Protein 4YFM (pdb70)

Sequence (520 aa):
MAPDELASLEKDFGGRIGVYALDTGSGDTVGHRADERFLMCSTVKTFIVSAILRRRLSEPGLLDQRIQYTQSDVLEWAPITSQHVSTGMTVSELCDATLRYSDNTGANLLITQLGGPKETEKFVRSLGDNVTRMDRTEVQLNIPDGDLDTSTPQQLVANLRRLVLDEGLDSRGRDLLTDWLKRNTTGDQSIRAAVPAGWTVADKTGGGFKGETNDIAVIWPPGRAPIVMAVLTVPEDPTSTKGKPTIAAATRIVLRAFGAMAPDELASLEKDFGGRIGVYALDTGSGDTVGHRADERFLMCSTVKTFIVSAILRRRLSEPGLLDQRIQYTQSDVLEWAPITSQHVSTGMTVSELCDATLRYSDNTGANLLITQLGGPKETEKFVRSLGDNVTRMDRTEVQLNIPDGDLDTSTPQQLVANLRRLVLDEGLDSRGRDLLTDWLKRNTTGDQSIRAAVPAGWTVADKTGGGFKGETNDIAVIWPPGRAPIVMAVLTVPEDPTSTKGKPTIAAATRIVLRAFGA

InterPro domains:
  IPR000871 Beta-lactamase, class-A [PR00118] (34-58)
  IPR000871 Beta-lactamase, class-A [PR00118] (65-82)
  IPR000871 Beta-lactamase, class-A [PR00118] (107-132)
  IPR000871 Beta-lactamase, class-A [PR00118] (143-167)
  IPR000871 Beta-lactamase, class-A [PR00118] (203-218)
  IPR000871 Beta-lactamase, class-A [PR00118] (220-235)
  IPR000871 Beta-lactamase, class-A [PTHR35333] (31-287)
  IPR012338 Beta-lactamase/transpeptidase-like [G3DSA:3.40.710.10] (22-289)
  IPR012338 Beta-lactamase/transpeptidase-like [SSF56601] (33-287)
  IPR045155 Beta-lactamase class A, catalytic domain [PF13354] (33-286)

B-factor: mean 19.37, std 8.52, range [10.45, 97.61]

GO terms:
  GO:0008800 beta-lactamase activity (F, IDA)

CATH classification: 3.40.710.10

Structure (mmCIF, N/CA/C/O backbone):
data_4YFM
#
_entry.id   4YFM
#
_cell.length_a   36.490
_cell.length_b   65.210
_cell.length_c   107.420
_cell.angle_alpha   90.00
_cell.angle_beta   90.94
_cell.angle_gamma   90.00
#
_symmetry.space_group_name_H-M   'P 1 21 1'
#
loop_
_entity.id
_entity.type
_entity.pdbx_description
1 polymer Beta-lactamase
2 non-polymer 'ACETATE ION'
3 non-polymer GLYCEROL
4 water water
#
loop_
_atom_site.group_PDB
_atom_site.id
_atom_site.type_symbol
_atom_site.label_atom_id
_atom_site.label_alt_id
_atom_site.label_comp_id
_atom_site.label_asym_id
_atom_site.label_entity_id
_atom_site.label_seq_id
_atom_site.pdbx_PDB_ins_code
_atom_site.Cartn_x
_atom_site.Cartn_y
_atom_site.Cartn_z
_atom_site.occupancy
_atom_site.B_iso_or_equiv
_atom_site.auth_seq_id
_atom_site.auth_comp_id
_atom_site.auth_asym_id
_atom_site.auth_atom_id
_atom_site.pdbx_PDB_model_num
ATOM 1 N N . MET A 1 16 ? 44.112 14.632 52.818 1.00 45.55 30 MET A N 1
ATOM 2 C CA . MET A 1 16 ? 44.558 15.044 51.472 1.00 44.14 30 MET A CA 1
ATOM 3 C C . MET A 1 16 ? 44.378 13.869 50.471 1.00 39.79 30 MET A C 1
ATOM 4 O O . MET A 1 16 ? 43.771 14.067 49.431 1.00 33.93 30 MET A O 1
ATOM 9 N N . ALA A 1 17 ? 44.879 12.664 50.751 1.00 30.92 31 ALA A N 1
ATOM 10 C CA . ALA A 1 17 ? 44.794 11.593 49.738 1.00 29.04 31 ALA A CA 1
ATOM 11 C C . ALA A 1 17 ? 43.339 11.239 49.342 1.00 31.67 31 ALA A C 1
ATOM 12 O O . ALA A 1 17 ? 43.050 11.154 48.204 1.00 25.17 31 ALA A O 1
ATOM 14 N N . PRO A 1 18 ? 42.403 11.109 50.290 1.00 33.97 32 PRO A N 1
ATOM 15 C CA . PRO A 1 18 ? 41.079 10.733 49.775 1.00 32.68 32 PRO A CA 1
ATOM 16 C C . PRO A 1 18 ? 40.429 11.894 48.953 1.00 30.26 32 PRO A C 1
ATOM 17 O O . PRO A 1 18 ? 39.797 11.655 47.944 1.00 24.72 32 PRO A O 1
ATOM 21 N N . ASP A 1 19 ? 40.638 13.147 49.346 1.00 31.62 33 ASP A N 1
ATOM 22 C CA . ASP A 1 19 ? 40.278 14.252 48.498 1.00 35.00 33 ASP A CA 1
ATOM 23 C C . ASP A 1 19 ? 40.910 14.215 47.081 1.00 26.38 33 ASP A C 1
ATOM 24 O O . ASP A 1 19 ? 40.239 14.560 46.071 1.00 25.70 33 ASP A O 1
ATOM 29 N N . GLU A 1 20 ? 42.218 13.920 46.984 1.00 22.54 34 GLU A N 1
ATOM 30 C CA . GLU A 1 20 ? 42.863 13.849 45.710 1.00 20.43 34 GLU A CA 1
ATOM 31 C C . GLU A 1 20 ? 42.252 12.679 44.918 1.00 18.57 34 GLU A C 1
ATOM 32 O O . GLU A 1 20 ? 42.142 12.818 43.728 1.00 17.63 34 GLU A O 1
ATOM 38 N N . LEU A 1 21 ? 41.910 11.581 45.592 1.00 19.16 35 LEU A N 1
ATOM 39 C CA . LEU A 1 21 ? 41.301 10.453 44.859 1.00 18.18 35 LEU A CA 1
ATOM 40 C C . LEU A 1 21 ? 39.934 10.827 44.358 1.00 17.42 35 LEU A C 1
ATOM 41 O O . LEU A 1 21 ? 39.562 10.452 43.245 1.00 17.38 35 LEU A O 1
ATOM 46 N N . ALA A 1 22 ? 39.167 11.577 45.192 1.00 17.71 36 ALA A N 1
ATOM 47 C CA . ALA A 1 22 ? 37.893 12.022 44.699 1.00 19.40 36 ALA A CA 1
ATOM 48 C C . ALA A 1 22 ? 38.051 12.975 43.545 1.00 17.16 36 ALA A C 1
ATOM 49 O O . ALA A 1 22 ? 37.287 12.908 42.535 1.00 19.46 36 ALA A O 1
ATOM 51 N N . SER A 1 23 ? 39.034 13.864 43.589 1.00 18.07 37 SER A N 1
ATOM 52 C CA . SER A 1 23 ? 39.290 14.721 42.441 1.00 20.23 37 SER A CA 1
ATOM 53 C C . SER A 1 23 ? 39.693 13.972 41.174 1.00 18.24 37 SER A C 1
ATOM 54 O O . SER A 1 23 ? 39.241 14.286 40.047 1.00 17.90 37 SER A O 1
ATOM 57 N N . LEU A 1 24 ? 40.541 12.942 41.338 1.00 18.06 38 LEU A N 1
ATOM 58 C CA . LEU A 1 24 ? 40.929 12.119 40.225 1.00 17.06 38 LEU A CA 1
ATOM 59 C C . LEU A 1 24 ? 39.709 11.448 39.615 1.00 16.57 38 LEU A C 1
ATOM 60 O O . LEU A 1 24 ? 39.597 11.308 38.399 1.00 17.54 38 LEU A O 1
ATOM 65 N N . GLU A 1 25 ? 38.832 10.948 40.476 1.00 17.64 39 GLU A N 1
ATOM 66 C CA . GLU A 1 25 ? 37.651 10.245 39.948 1.00 17.62 39 GLU A CA 1
ATOM 67 C C . GLU A 1 25 ? 36.786 11.210 39.150 1.00 17.91 39 GLU A C 1
ATOM 68 O O . GLU A 1 25 ? 36.258 10.844 38.145 1.00 18.05 39 GLU A O 1
ATOM 74 N N . LYS A 1 26 ? 36.679 12.457 39.625 1.00 20.37 40 LYS A N 1
ATOM 75 C CA . LYS A 1 26 ? 35.896 13.467 38.910 1.00 23.42 40 LYS A CA 1
ATOM 76 C C . LYS A 1 26 ? 36.482 13.772 37.514 1.00 22.78 40 LYS A C 1
ATOM 77 O O . LYS A 1 26 ? 35.775 13.824 36.469 1.00 25.53 40 LYS A O 1
ATOM 83 N N . ASP A 1 27 ? 37.790 13.856 37.424 1.00 20.30 41 ASP A N 1
ATOM 84 C CA . ASP A 1 27 ? 38.500 14.036 36.170 1.00 21.96 41 ASP A CA 1
ATOM 85 C C . ASP A 1 27 ? 38.364 12.821 35.237 1.00 22.51 41 ASP A C 1
ATOM 86 O O . ASP A 1 27 ? 38.248 12.937 34.012 1.00 25.23 41 ASP A O 1
ATOM 91 N N . PHE A 1 28 ? 38.500 11.594 35.803 1.00 19.81 42 PHE A N 1
ATOM 92 C CA . PHE A 1 28 ? 38.363 10.413 35.039 1.00 16.79 42 PHE A CA 1
ATOM 93 C C . PHE A 1 28 ? 36.981 10.228 34.438 1.00 17.78 42 PHE A C 1
ATOM 94 O O . PHE A 1 28 ? 36.863 9.774 33.285 1.00 20.84 42 PHE A O 1
ATOM 102 N N . GLY A 1 29 ? 35.936 10.468 35.214 1.00 18.01 43 GLY A N 1
ATOM 103 C CA . GLY A 1 29 ? 34.563 10.181 34.738 1.00 19.29 43 GLY A CA 1
ATOM 104 C C . GLY A 1 29 ? 34.214 8.724 34.928 1.00 17.85 43 GLY A C 1
ATOM 105 O O . GLY A 1 29 ? 34.323 7.964 34.012 1.00 19.98 43 GLY A O 1
ATOM 106 N N . GLY A 1 30 ? 33.832 8.373 36.128 1.00 18.94 44 GLY A N 1
ATOM 107 C CA . GLY A 1 30 ? 33.467 7.001 36.411 1.00 17.28 44 GLY A CA 1
ATOM 108 C C . GLY A 1 30 ? 33.722 6.717 37.866 1.00 18.61 44 GLY A C 1
ATOM 109 O O . GLY A 1 30 ? 33.536 7.581 38.774 1.00 20.55 44 GLY A O 1
ATOM 110 N N . ARG A 1 31 ? 34.039 5.455 38.172 1.00 14.33 45 ARG A N 1
ATOM 111 C CA . ARG A 1 31 ? 34.199 5.031 39.520 1.00 15.22 45 ARG A CA 1
ATOM 112 C C . ARG A 1 31 ? 35.577 4.482 39.673 1.00 14.92 45 ARG A C 1
ATOM 113 O O . ARG A 1 31 ? 35.986 3.641 38.877 1.00 15.22 45 ARG A O 1
ATOM 121 N N . ILE A 1 32 ? 36.286 4.920 40.702 1.00 14.21 46 ILE A N 1
ATOM 122 C CA . ILE A 1 32 ? 37.626 4.393 41.076 1.00 16.19 46 ILE A CA 1
ATOM 123 C C . ILE A 1 32 ? 37.510 3.829 42.500 1.00 16.52 46 ILE A C 1
ATOM 124 O O . ILE A 1 32 ? 37.003 4.459 43.417 1.00 18.02 46 ILE A O 1
ATOM 129 N N . GLY A 1 33 ? 37.962 2.605 42.691 1.00 12.45 47 GLY A N 1
ATOM 130 C CA . GLY A 1 33 ? 38.055 1.945 43.956 1.00 12.72 47 GLY A CA 1
ATOM 131 C C . GLY A 1 33 ? 39.519 1.721 44.308 1.00 12.22 47 GLY A C 1
ATOM 132 O O . GLY A 1 33 ? 40.251 1.150 43.546 1.00 14.55 47 GLY A O 1
ATOM 133 N N . VAL A 1 34 ? 39.920 2.250 45.461 1.00 11.60 48 VAL A N 1
ATOM 134 C CA . VAL A 1 34 ? 41.295 2.180 45.944 1.00 12.03 48 VAL A CA 1
ATOM 135 C C . VAL A 1 34 ? 41.318 1.676 47.330 1.00 12.71 48 VAL A C 1
ATOM 136 O O . VAL A 1 34 ? 40.508 2.107 48.178 1.00 13.41 48 VAL A O 1
ATOM 140 N N . TYR A 1 35 ? 42.236 0.780 47.640 1.00 12.42 49 TYR A N 1
ATOM 141 C CA . TYR A 1 35 ? 42.614 0.536 49.029 1.00 12.53 49 TYR A CA 1
ATOM 142 C C . TYR A 1 35 ? 44.080 0.233 49.028 1.00 12.27 49 TYR A C 1
ATOM 143 O O . TYR A 1 35 ? 44.584 -0.474 48.175 1.00 12.09 49 TYR A O 1
ATOM 152 N N . ALA A 1 36 ? 44.789 0.799 50.013 1.00 13.44 50 ALA A N 1
ATOM 153 C CA . ALA A 1 36 ? 46.224 0.574 50.161 1.00 13.67 50 ALA A CA 1
ATOM 154 C C . ALA A 1 36 ? 46.608 0.526 51.594 1.00 13.98 50 ALA A C 1
ATOM 155 O O . ALA A 1 36 ? 46.014 1.252 52.414 1.00 15.19 50 ALA A O 1
ATOM 157 N N . LEU A 1 37 ? 47.500 -0.373 51.915 1.00 14.13 51 LEU A N 1
ATOM 158 C CA . LEU A 1 37 ? 47.939 -0.654 53.286 1.00 14.03 51 LEU A CA 1
ATOM 159 C C . LEU A 1 37 ? 49.467 -0.547 53.269 1.00 14.68 51 LEU A C 1
ATOM 160 O O . LEU A 1 37 ? 50.153 -1.222 52.528 1.00 14.67 51 LEU A O 1
ATOM 165 N N . ASP A 1 38 ? 50.009 0.237 54.207 1.00 14.38 52 ASP A N 1
ATOM 166 C CA . ASP A 1 38 ? 51.471 0.292 54.474 1.00 15.24 52 ASP A CA 1
ATOM 167 C C . ASP A 1 38 ? 51.692 -0.706 55.623 1.00 15.48 52 ASP A C 1
ATOM 168 O O . ASP A 1 38 ? 51.139 -0.499 56.697 1.00 16.18 52 ASP A O 1
ATOM 173 N N . THR A 1 39 ? 52.333 -1.842 55.375 1.00 15.73 53 THR A N 1
ATOM 174 C CA . THR A 1 39 ? 52.484 -2.873 56.381 1.00 15.78 53 THR A CA 1
ATOM 175 C C . THR A 1 39 ? 53.509 -2.450 57.462 1.00 16.91 53 THR A C 1
ATOM 176 O O . THR A 1 39 ? 53.716 -3.194 58.446 1.00 20.69 53 THR A O 1
ATOM 180 N N . GLY A 1 40 ? 54.183 -1.317 57.261 1.00 17.51 54 GLY A N 1
ATOM 181 C CA . GLY A 1 40 ? 55.123 -0.790 58.335 1.00 17.82 54 GLY A CA 1
ATOM 182 C C . GLY A 1 40 ? 54.385 0.008 59.375 1.00 18.07 54 GLY A C 1
ATOM 183 O O . GLY A 1 40 ? 54.320 -0.452 60.555 1.00 21.98 54 GLY A O 1
ATOM 184 N N . SER A 1 41 ? 53.802 1.091 58.923 1.00 19.16 55 SER A N 1
ATOM 185 C CA . SER A 1 41 ? 52.944 1.920 59.778 1.00 20.81 55 SER A CA 1
ATOM 186 C C . SER A 1 41 ? 51.656 1.274 60.182 1.00 21.73 55 SER A C 1
ATOM 187 O O . SER A 1 41 ? 51.080 1.597 61.263 1.00 21.91 55 SER A O 1
ATOM 190 N N . GLY A 1 42 ? 51.097 0.416 59.328 1.00 20.55 56 GLY A N 1
ATOM 191 C CA . GLY A 1 42 ? 49.708 -0.049 59.463 1.00 20.94 56 GLY A CA 1
ATOM 192 C C . GLY A 1 42 ? 48.702 0.932 58.898 1.00 17.18 56 GLY A C 1
ATOM 193 O O . GLY A 1 42 ? 47.479 0.653 58.931 1.00 19.80 56 GLY A O 1
ATOM 194 N N . ASP A 1 43 ? 49.136 2.074 58.326 1.00 17.21 57 ASP A N 1
ATOM 195 C CA . ASP A 1 43 ? 48.245 3.055 57.807 1.00 17.80 57 ASP A CA 1
ATOM 196 C C . ASP A 1 43 ? 47.551 2.594 56.510 1.00 17.15 57 ASP A C 1
ATOM 197 O O . ASP A 1 43 ? 48.141 1.824 55.746 1.00 17.10 57 ASP A O 1
ATOM 202 N N . THR A 1 44 ? 46.387 3.162 56.260 1.00 17.05 58 THR A N 1
ATOM 203 C CA . THR A 1 44 ? 45.612 2.865 55.079 1.00 17.17 58 THR A CA 1
ATOM 204 C C . THR A 1 44 ? 45.134 4.084 54.345 1.00 19.03 58 THR A C 1
ATOM 205 O O . THR A 1 44 ? 44.917 5.175 54.925 1.00 19.89 58 THR A O 1
ATOM 209 N N . VAL A 1 45 ? 44.876 3.920 53.057 1.00 17.51 59 VAL A N 1
ATOM 210 C CA . VAL A 1 45 ? 44.247 4.908 52.179 1.00 18.41 59 VAL A CA 1
ATOM 211 C C . VAL A 1 45 ? 43.113 4.210 51.458 1.00 19.61 59 VAL A C 1
ATOM 212 O O . VAL A 1 45 ? 43.296 3.118 50.975 1.00 18.44 59 VAL A O 1
ATOM 216 N N . GLY A 1 46 ? 41.949 4.839 51.364 1.00 18.16 60 GLY A N 1
ATOM 217 C CA . GLY A 1 46 ? 40.852 4.152 50.682 1.00 21.01 60 GLY A CA 1
ATOM 218 C C . GLY A 1 46 ? 39.909 5.123 49.996 1.00 19.92 60 GLY A C 1
ATOM 219 O O . GLY A 1 46 ? 39.789 6.293 50.440 1.00 21.54 60 GLY A O 1
ATOM 220 N N . HIS A 1 47 ? 39.290 4.687 48.890 1.00 16.79 61 HIS A N 1
ATOM 221 C CA . HIS A 1 47 ? 38.226 5.410 48.228 1.00 14.38 61 HIS A CA 1
ATOM 222 C C . HIS A 1 47 ? 37.315 4.349 47.641 1.00 13.44 61 HIS A C 1
ATOM 223 O O . HIS A 1 47 ? 37.747 3.504 46.860 1.00 12.93 61 HIS A O 1
ATOM 230 N N . ARG A 1 48 ? 36.031 4.347 48.000 1.00 14.01 62 ARG A N 1
ATOM 231 C CA . ARG A 1 48 ? 35.151 3.255 47.543 1.00 13.29 62 ARG A CA 1
ATOM 232 C C . ARG A 1 48 ? 35.733 1.892 47.874 1.00 11.89 62 ARG A C 1
ATOM 233 O O . ARG A 1 48 ? 35.500 0.914 47.122 1.00 13.60 62 ARG A O 1
ATOM 241 N N . ALA A 1 49 ? 36.395 1.754 49.016 1.00 13.59 63 ALA A N 1
ATOM 242 C CA . ALA A 1 49 ? 37.127 0.536 49.281 1.00 14.08 63 ALA A CA 1
ATOM 243 C C . ALA A 1 49 ? 36.247 -0.683 49.568 1.00 14.99 63 ALA A C 1
ATOM 244 O O . ALA A 1 49 ? 36.694 -1.836 49.478 1.00 14.40 63 ALA A O 1
ATOM 246 N N . ASP A 1 50 ? 34.987 -0.389 49.920 1.00 14.30 64 ASP A N 1
ATOM 247 C CA . ASP A 1 50 ? 34.014 -1.414 50.205 1.00 15.63 64 ASP A CA 1
ATOM 248 C C . ASP A 1 50 ? 33.008 -1.634 49.103 1.00 16.82 64 ASP A C 1
ATOM 249 O O . ASP A 1 50 ? 31.980 -2.339 49.324 1.00 17.73 64 ASP A O 1
ATOM 254 N N . GLU A 1 51 ? 33.228 -1.046 47.954 1.00 13.28 65 GLU A N 1
ATOM 255 C CA . GLU A 1 51 ? 32.303 -1.240 46.843 1.00 13.18 65 GLU A CA 1
ATOM 256 C C . GLU A 1 51 ? 32.762 -2.414 45.954 1.00 14.25 65 GLU A C 1
ATOM 257 O O . GLU A 1 51 ? 33.961 -2.665 45.781 1.00 13.47 65 GLU A O 1
ATOM 263 N N . ARG A 1 52 ? 31.793 -3.066 45.277 1.00 13.93 66 ARG A N 1
ATOM 264 C CA . ARG A 1 52 ? 32.098 -4.148 44.355 1.00 14.40 66 ARG A CA 1
ATOM 265 C C . ARG A 1 52 ? 32.529 -3.675 42.986 1.00 13.74 66 ARG A C 1
ATOM 266 O O . ARG A 1 52 ? 31.972 -2.726 42.416 1.00 14.11 66 ARG A O 1
ATOM 274 N N . PHE A 1 53 ? 33.471 -4.411 42.403 1.00 13.12 67 PHE A N 1
ATOM 275 C CA . PHE A 1 53 ? 33.995 -4.227 41.075 1.00 12.34 67 PHE A CA 1
ATOM 276 C C . PHE A 1 53 ? 34.221 -5.608 40.500 1.00 13.37 67 PHE A C 1
ATOM 277 O O . PHE A 1 53 ? 34.510 -6.557 41.238 1.00 13.50 67 PHE A O 1
ATOM 285 N N . LEU A 1 54 ? 34.124 -5.773 39.217 1.00 12.61 68 LEU A N 1
ATOM 286 C CA . LEU A 1 54 ? 34.632 -6.981 38.548 1.00 13.23 68 LEU A CA 1
ATOM 287 C C . LEU A 1 54 ? 36.104 -7.166 38.843 1.00 14.16 68 LEU A C 1
ATOM 288 O O . LEU A 1 54 ? 36.861 -6.213 38.715 1.00 16.46 68 LEU A O 1
ATOM 293 N N . MET A 1 55 ? 36.537 -8.368 39.238 1.00 14.21 69 MET A N 1
ATOM 294 C CA . MET A 1 55 ? 37.948 -8.598 39.348 1.00 14.77 69 MET A CA 1
ATOM 295 C C . MET A 1 55 ? 38.653 -8.624 37.995 1.00 14.87 69 MET A C 1
ATOM 296 O O . MET A 1 55 ? 39.861 -8.282 37.892 1.00 14.05 69 MET A O 1
ATOM 301 N N . CYS A 1 56 ? 37.937 -9.020 36.918 1.00 14.04 70 CYS A N 1
ATOM 302 C CA . CYS A 1 56 ? 38.579 -9.359 35.628 1.00 13.99 70 CYS A CA 1
ATOM 303 C C . CYS A 1 56 ? 39.779 -10.300 35.843 1.00 13.98 70 CYS A C 1
ATOM 304 O O . CYS A 1 56 ? 39.724 -11.174 36.753 1.00 13.98 70 CYS A O 1
ATOM 307 N N . SER A 1 57 ? 40.877 -10.130 35.111 1.00 12.95 71 SER A N 1
ATOM 308 C CA . SER A 1 57 ? 41.979 -11.061 35.204 1.00 12.62 71 SER A CA 1
ATOM 309 C C . SER A 1 57 ? 42.751 -10.981 36.503 1.00 12.25 71 SER A C 1
ATOM 310 O O . SER A 1 57 ? 43.639 -11.852 36.729 1.00 12.63 71 SER A O 1
ATOM 313 N N . THR A 1 58 ? 42.459 -10.044 37.439 1.00 11.68 72 THR A N 1
ATOM 314 C CA . THR A 1 58 ? 43.130 -10.107 38.717 1.00 11.85 72 THR A CA 1
ATOM 315 C C . THR A 1 58 ? 42.806 -11.402 39.450 1.00 11.44 72 THR A C 1
ATOM 316 O O . THR A 1 58 ? 43.583 -11.862 40.288 1.00 13.48 72 THR A O 1
ATOM 320 N N . VAL A 1 59 ? 41.697 -12.043 39.111 1.00 11.71 73 VAL A N 1
ATOM 321 C CA . VAL A 1 59 ? 41.319 -13.293 39.729 1.00 11.55 73 VAL A CA 1
ATOM 322 C C . VAL A 1 59 ? 42.327 -14.436 39.449 1.00 11.86 73 VAL A C 1
ATOM 323 O O . VAL A 1 59 ? 42.393 -15.394 40.210 1.00 11.50 73 VAL A O 1
ATOM 327 N N . LYS A 1 60 ? 43.126 -14.283 38.413 1.00 11.11 74 LYS A N 1
ATOM 328 C CA . LYS A 1 60 ? 44.159 -15.260 38.092 1.00 11.53 74 LYS A CA 1
ATOM 329 C C . LYS A 1 60 ? 45.121 -15.433 39.273 1.00 11.77 74 LYS A C 1
ATOM 330 O O . LYS A 1 60 ? 45.662 -16.549 39.420 1.00 12.14 74 LYS A O 1
ATOM 336 N N . THR A 1 61 ? 45.328 -14.349 40.047 1.00 11.88 75 THR A N 1
ATOM 337 C CA . THR A 1 61 ? 46.151 -14.463 41.210 1.00 11.30 75 THR A CA 1
ATOM 338 C C . THR A 1 61 ? 45.667 -15.598 42.117 1.00 12.33 75 THR A C 1
ATOM 339 O O . THR A 1 61 ? 46.445 -16.377 42.733 1.00 12.41 75 THR A O 1
ATOM 343 N N . PHE A 1 62 ? 44.339 -15.655 42.330 1.00 10.85 76 PHE A N 1
ATOM 344 C CA . PHE A 1 62 ? 43.699 -16.632 43.196 1.00 11.87 76 PHE A CA 1
ATOM 345 C C . PHE A 1 62 ? 43.568 -17.992 42.581 1.00 12.34 76 PHE A C 1
ATOM 346 O O . PHE A 1 62 ? 43.613 -18.978 43.333 1.00 12.58 76 PHE A O 1
ATOM 354 N N . ILE A 1 63 ? 43.308 -18.075 41.302 1.00 11.87 77 ILE A N 1
ATOM 355 C CA . ILE A 1 63 ? 43.310 -19.391 40.579 1.00 12.17 77 ILE A CA 1
ATOM 356 C C . ILE A 1 63 ? 44.663 -20.063 40.757 1.00 11.00 77 ILE A C 1
ATOM 357 O O . ILE A 1 63 ? 44.748 -21.241 41.125 1.00 12.03 77 ILE A O 1
ATOM 362 N N . VAL A 1 64 ? 45.740 -19.333 40.496 1.00 10.45 78 VAL A N 1
ATOM 363 C CA . VAL A 1 64 ? 47.093 -19.887 40.676 1.00 11.12 78 VAL A CA 1
ATOM 364 C C . VAL A 1 64 ? 47.359 -20.230 42.139 1.00 12.01 78 VAL A C 1
ATOM 365 O O . VAL A 1 64 ? 47.855 -21.317 42.437 1.00 12.99 78 VAL A O 1
ATOM 369 N N . SER A 1 65 ? 46.933 -19.395 43.074 1.00 11.73 79 SER A N 1
ATOM 370 C CA . SER A 1 65 ? 47.119 -19.696 44.449 1.00 11.88 79 SER A CA 1
ATOM 371 C C . SER A 1 65 ? 46.358 -20.963 44.823 1.00 12.27 79 SER A C 1
ATOM 372 O O . SER A 1 65 ? 46.862 -21.786 45.620 1.00 11.96 79 SER A O 1
ATOM 375 N N . ALA A 1 66 ? 45.142 -21.115 44.293 1.00 11.12 80 ALA A N 1
ATOM 376 C CA . ALA A 1 66 ? 44.385 -22.334 44.571 1.00 11.70 80 ALA A CA 1
ATOM 377 C C . ALA A 1 66 ? 45.068 -23.601 44.031 1.00 12.22 80 ALA A C 1
ATOM 378 O O . ALA A 1 66 ? 45.083 -24.633 44.726 1.00 11.96 80 ALA A O 1
ATOM 380 N N . ILE A 1 67 ? 45.681 -23.517 42.891 1.00 11.69 81 ILE A N 1
ATOM 381 C CA . ILE A 1 67 ? 46.493 -24.622 42.300 1.00 12.28 81 ILE A CA 1
ATOM 382 C C . ILE A 1 67 ? 47.666 -24.910 43.217 1.00 13.27 81 ILE A C 1
ATOM 383 O O . ILE A 1 67 ? 47.989 -26.091 43.517 1.00 13.48 81 ILE A O 1
ATOM 388 N N . LEU A 1 68 ? 48.363 -23.865 43.714 1.00 11.87 82 LEU A N 1
ATOM 389 C CA . LEU A 1 68 ? 49.472 -24.080 44.601 1.00 12.29 82 LEU A CA 1
ATOM 390 C C . LEU A 1 68 ? 49.058 -24.743 45.878 1.00 13.55 82 LEU A C 1
ATOM 391 O O . LEU A 1 68 ? 49.800 -25.647 46.376 1.00 14.49 82 LEU A O 1
ATOM 396 N N . ARG A 1 69 ? 47.918 -24.412 46.444 1.00 13.15 83 ARG A N 1
ATOM 397 C CA . ARG A 1 69 ? 47.451 -25.067 47.664 1.00 14.17 83 ARG A CA 1
ATOM 398 C C . ARG A 1 69 ? 47.049 -26.492 47.331 1.00 14.68 83 ARG A C 1
ATOM 399 O O . ARG A 1 69 ? 47.313 -27.432 48.085 1.00 15.35 83 ARG A O 1
ATOM 407 N N . ARG A 1 70 ? 46.371 -26.712 46.202 1.00 13.73 84 ARG A N 1
ATOM 408 C CA . ARG A 1 70 ? 45.893 -28.043 45.767 1.00 14.62 84 ARG A CA 1
ATOM 409 C C . ARG A 1 70 ? 47.057 -29.015 45.622 1.00 14.43 84 ARG A C 1
ATOM 410 O O . ARG A 1 70 ? 46.909 -30.229 45.894 1.00 15.82 84 ARG A O 1
ATOM 418 N N . ARG A 1 71 ? 48.257 -28.563 45.287 1.00 12.74 85 ARG A N 1
ATOM 419 C CA . ARG A 1 71 ? 49.402 -29.424 45.085 1.00 13.81 85 ARG A CA 1
ATOM 420 C C . ARG A 1 71 ? 49.749 -30.145 46.387 1.00 14.97 85 ARG A C 1
ATOM 421 O O . ARG A 1 71 ? 50.378 -31.224 46.341 1.00 15.89 85 ARG A O 1
ATOM 429 N N . LEU A 1 72 ? 49.372 -29.566 47.529 1.00 14.31 86 LEU A N 1
ATOM 430 C CA . LEU A 1 72 ? 49.693 -30.191 48.802 1.00 15.59 86 LEU A CA 1
ATOM 431 C C . LEU A 1 72 ? 48.906 -31.453 49.024 1.00 17.34 86 LEU A C 1
ATOM 432 O O . LEU A 1 72 ? 49.291 -32.327 49.867 1.00 18.31 86 LEU A O 1
ATOM 437 N N . SER A 1 73 ? 47.775 -31.600 48.344 1.00 16.89 87 SER A N 1
ATOM 438 C CA . SER A 1 73 ? 46.932 -32.793 48.423 1.00 18.12 87 SER A CA 1
ATOM 439 C C . SER A 1 73 ? 47.047 -33.701 47.197 1.00 21.27 87 SER A C 1
ATOM 440 O O . SER A 1 73 ? 46.551 -34.831 47.223 1.00 22.64 87 SER A O 1
ATOM 443 N N . GLU A 1 74 ? 47.756 -33.249 46.149 1.00 18.57 88 GLU A N 1
ATOM 444 C CA . GLU A 1 74 ? 47.888 -33.927 44.858 1.00 19.94 88 GLU A CA 1
ATOM 445 C C . GLU A 1 74 ? 49.325 -33.991 44.455 1.00 19.04 88 GLU A C 1
ATOM 446 O O . GLU A 1 74 ? 49.792 -33.135 43.674 1.00 18.28 88 GLU A O 1
ATOM 452 N N . PRO A 1 75 ? 50.123 -34.931 44.988 1.00 19.13 89 PRO A N 1
ATOM 453 C CA . PRO A 1 75 ? 51.579 -34.979 44.810 1.00 21.10 89 PRO A CA 1
ATOM 454 C C . PRO A 1 75 ? 51.967 -34.990 43.317 1.00 18.39 89 PRO A C 1
ATOM 455 O O . PRO A 1 75 ? 51.361 -35.731 42.535 1.00 21.13 89 PRO A O 1
ATOM 459 N N . GLY A 1 76 ? 52.799 -34.049 42.911 1.00 19.08 90 GLY A N 1
ATOM 460 C CA . GLY A 1 76 ? 53.282 -33.899 41.545 1.00 18.55 90 GLY A CA 1
ATOM 461 C C . GLY A 1 76 ? 52.399 -33.042 40.636 1.00 16.22 90 GLY A C 1
ATOM 462 O O . GLY A 1 76 ? 52.653 -32.930 39.460 1.00 17.37 90 GLY A O 1
ATOM 463 N N . LEU A 1 77 ? 51.360 -32.437 41.221 1.00 15.63 91 LEU A N 1
ATOM 464 C CA . LEU A 1 77 ? 50.456 -31.602 40.417 1.00 14.78 91 LEU A CA 1
ATOM 465 C C . LEU A 1 77 ? 51.189 -30.619 39.487 1.00 13.66 91 LEU A C 1
ATOM 466 O O . LEU A 1 77 ? 50.831 -30.481 38.299 1.00 15.09 91 LEU A O 1
ATOM 471 N N . LEU A 1 78 ? 52.142 -29.841 39.984 1.00 13.63 92 LEU A N 1
ATOM 472 C CA . LEU A 1 78 ? 52.776 -28.802 39.135 1.00 13.86 92 LEU A CA 1
ATOM 473 C C . LEU A 1 78 ? 53.465 -29.382 37.897 1.00 14.13 92 LEU A C 1
ATOM 474 O O . LEU A 1 78 ? 53.684 -28.662 36.919 1.00 15.33 92 LEU A O 1
ATOM 479 N N . ASP A 1 79 ? 53.900 -30.643 37.979 1.00 14.53 93 ASP A N 1
ATOM 480 C CA . ASP A 1 79 ? 54.612 -31.292 36.885 1.00 16.66 93 ASP A CA 1
ATOM 481 C C . ASP A 1 79 ? 53.701 -32.040 35.949 1.00 17.11 93 ASP A C 1
ATOM 482 O O . ASP A 1 79 ? 54.185 -32.546 34.924 1.00 17.92 93 ASP A O 1
ATOM 487 N N . GLN A 1 80 ? 52.430 -32.165 36.271 1.00 16.34 94 GLN A N 1
ATOM 488 C CA . GLN A 1 80 ? 51.492 -32.832 35.394 1.00 15.78 94 GLN A CA 1
ATOM 489 C C . GLN A 1 80 ? 51.354 -32.095 34.063 1.00 18.38 94 GLN A C 1
ATOM 490 O O . GLN A 1 80 ? 51.209 -30.874 34.028 1.00 17.49 94 GLN A O 1
ATOM 496 N N . ARG A 1 81 ? 51.390 -32.821 32.959 1.00 15.86 95 ARG A N 1
ATOM 497 C CA . ARG A 1 81 ? 51.298 -32.234 31.637 1.00 16.41 95 ARG A CA 1
ATOM 498 C C . ARG A 1 81 ? 49.844 -32.261 31.218 1.00 16.83 95 ARG A C 1
ATOM 499 O O . ARG A 1 81 ? 49.135 -33.323 31.219 1.00 18.05 95 ARG A O 1
ATOM 507 N N . ILE A 1 82 ? 49.321 -31.091 30.851 1.00 16.29 96 ILE A N 1
ATOM 508 C CA . ILE A 1 82 ? 47.982 -30.953 30.389 1.00 16.51 96 ILE A CA 1
ATOM 509 C C . ILE A 1 82 ? 47.950 -30.803 28.857 1.00 16.59 96 ILE A C 1
ATOM 510 O O . ILE A 1 82 ? 48.622 -29.969 28.271 1.00 15.11 96 ILE A O 1
ATOM 515 N N . GLN A 1 83 ? 47.171 -31.689 28.228 1.00 18.20 97 GLN A N 1
ATOM 516 C CA . GLN A 1 83 ? 46.891 -31.642 26.781 1.00 17.49 97 GLN A CA 1
ATOM 517 C C . GLN A 1 83 ? 45.621 -30.894 26.491 1.00 18.66 97 GLN A C 1
ATOM 518 O O . GLN A 1 83 ? 44.662 -30.986 27.250 1.00 23.43 97 GLN A O 1
ATOM 524 N N . TYR A 1 84 ? 45.589 -30.077 25.476 1.00 16.44 98 TYR A N 1
ATOM 525 C CA . TYR A 1 84 ? 44.459 -29.338 25.121 1.00 17.19 98 TYR A CA 1
ATOM 526 C C . TYR A 1 84 ? 44.333 -29.210 23.628 1.00 19.01 98 TYR A C 1
ATOM 527 O O . TYR A 1 84 ? 45.177 -29.801 22.866 1.00 22.47 98 TYR A O 1
ATOM 536 N N . THR A 1 85 ? 43.324 -28.535 23.140 1.00 18.94 99 THR A N 1
ATOM 537 C CA . THR A 1 85 ? 43.012 -28.543 21.754 1.00 20.55 99 THR A CA 1
ATOM 538 C C . THR A 1 85 ? 42.818 -27.187 21.187 1.00 22.81 99 THR A C 1
ATOM 539 O O . THR A 1 85 ? 42.762 -26.165 21.931 1.00 18.19 99 THR A O 1
ATOM 543 N N . GLN A 1 86 ? 42.658 -27.085 19.876 1.00 20.51 100 GLN A N 1
ATOM 544 C CA . GLN A 1 86 ? 42.378 -25.772 19.278 1.00 21.80 100 GLN A CA 1
ATOM 545 C C . GLN A 1 86 ? 41.144 -25.084 19.818 1.00 18.33 100 GLN A C 1
ATOM 546 O O . GLN A 1 86 ? 41.112 -23.813 19.899 1.00 19.45 100 GLN A O 1
ATOM 552 N N . SER A 1 87 ? 40.109 -25.845 20.207 1.00 18.15 101 SER A N 1
ATOM 553 C CA . SER A 1 87 ? 38.902 -25.247 20.736 1.00 18.25 101 SER A CA 1
ATOM 554 C C . SER A 1 87 ? 39.181 -24.490 22.038 1.00 17.48 101 SER A C 1
ATOM 555 O O . SER A 1 87 ? 38.459 -23.571 22.381 1.00 17.23 101 SER A O 1
ATOM 558 N N . ASP A 1 88 ? 40.180 -24.942 22.749 1.00 16.26 102 ASP A N 1
ATOM 559 C CA . ASP A 1 88 ? 40.599 -24.275 23.997 1.00 15.33 102 ASP A CA 1
ATOM 560 C C . ASP A 1 88 ? 41.283 -22.972 23.794 1.00 17.50 102 ASP A C 1
ATOM 561 O O . ASP A 1 88 ? 41.287 -22.119 24.756 1.00 16.14 102 ASP A O 1
ATOM 566 N N . VAL A 1 89 ? 41.851 -22.749 22.624 1.00 15.49 103 VAL A N 1
ATOM 567 C CA . VAL A 1 89 ? 42.617 -21.558 22.394 1.00 18.22 103 VAL A CA 1
ATOM 568 C C . VAL A 1 89 ? 41.750 -20.371 22.136 1.00 18.38 103 VAL A C 1
ATOM 569 O O . VAL A 1 89 ? 40.927 -20.367 21.235 1.00 18.83 103 VAL A O 1
ATOM 573 N N . LEU A 1 90 ? 41.937 -19.327 22.962 1.00 15.58 104 LEU A N 1
ATOM 574 C CA . LEU A 1 90 ? 41.211 -18.083 22.869 1.00 17.69 104 LEU A CA 1
ATOM 575 C C . LEU A 1 90 ? 42.005 -16.960 22.174 1.00 17.51 104 LEU A C 1
ATOM 576 O O . LEU A 1 90 ? 43.136 -17.199 21.777 1.00 18.60 104 LEU A O 1
ATOM 581 N N . GLU A 1 91 ? 41.370 -15.793 21.976 1.00 17.21 105 GLU A N 1
ATOM 582 C CA . GLU A 1 91 ? 42.024 -14.732 21.205 1.00 19.69 105 GLU A CA 1
ATOM 583 C C . GLU A 1 91 ? 43.283 -14.223 21.862 1.00 17.80 105 GLU A C 1
ATOM 584 O O . GLU A 1 91 ? 44.255 -13.952 21.187 1.00 20.72 105 GLU A O 1
ATOM 590 N N . TRP A 1 92 ? 43.268 -14.171 23.200 1.00 16.85 106 TRP A N 1
ATOM 591 C CA . TRP A 1 92 ? 44.447 -13.805 23.983 1.00 16.25 106 TRP A CA 1
ATOM 592 C C . TRP A 1 92 ? 44.926 -15.068 24.735 1.00 14.75 106 TRP A C 1
ATOM 593 O O . TRP A 1 92 ? 44.443 -15.411 25.844 1.00 16.66 106 TRP A O 1
ATOM 604 N N . ALA A 1 93 ? 45.898 -15.718 24.121 1.00 15.82 107 ALA A N 1
ATOM 605 C CA . ALA A 1 93 ? 46.494 -16.948 24.627 1.00 15.48 107 ALA A CA 1
ATOM 606 C C . ALA A 1 93 ? 47.910 -16.970 24.112 1.00 16.03 107 ALA A C 1
ATOM 607 O O . ALA A 1 93 ? 48.340 -17.853 23.377 1.00 16.91 107 ALA A O 1
ATOM 609 N N . PRO A 1 94 ? 48.698 -15.971 24.532 1.00 15.41 108 PRO A N 1
ATOM 610 C CA . PRO A 1 94 ? 50.027 -15.750 23.935 1.00 16.18 108 PRO A CA 1
ATOM 611 C C . PRO A 1 94 ? 50.971 -16.921 24.079 1.00 15.83 108 PRO A C 1
ATOM 612 O O . PRO A 1 94 ? 51.776 -17.146 23.142 1.00 17.32 108 PRO A O 1
ATOM 616 N N . ILE A 1 95 ? 50.918 -17.678 25.179 1.00 14.93 109 ILE A N 1
ATOM 617 C CA . ILE A 1 95 ? 51.776 -18.808 25.388 1.00 15.44 109 ILE A CA 1
ATOM 618 C C . ILE A 1 95 ? 51.096 -20.083 24.926 1.00 15.00 109 ILE A C 1
ATOM 619 O O . ILE A 1 95 ? 51.671 -20.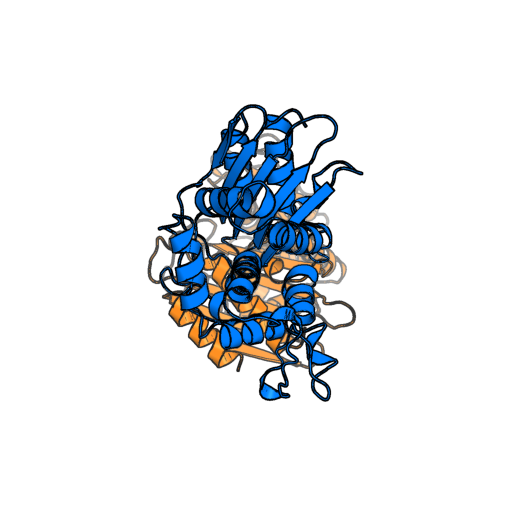919 24.172 1.00 16.09 109 ILE A O 1
ATOM 624 N N . THR A 1 96 ? 49.889 -20.352 25.462 1.00 14.08 110 THR A N 1
ATOM 625 C CA . THR A 1 96 ? 49.243 -21.647 25.216 1.00 14.04 110 THR A CA 1
ATOM 626 C C . THR A 1 96 ? 48.886 -21.837 23.743 1.00 15.82 110 THR A C 1
ATOM 627 O O . THR A 1 96 ? 48.873 -22.985 23.249 1.00 16.49 110 THR A O 1
ATOM 631 N N . SER A 1 97 ? 48.680 -20.759 23.005 1.00 16.02 111 SER A N 1
ATOM 632 C CA . SER A 1 97 ? 48.478 -20.921 21.555 1.00 16.45 111 SER A CA 1
ATOM 633 C C . SER A 1 97 ? 49.667 -21.517 20.825 1.00 17.58 111 SER A C 1
ATOM 634 O O . SER A 1 97 ? 49.486 -22.111 19.740 1.00 20.29 111 SER A O 1
ATOM 637 N N . GLN A 1 98 ? 50.843 -21.509 21.403 1.00 18.55 112 GLN A N 1
ATOM 638 C CA . GLN A 1 98 ? 52.031 -22.034 20.715 1.00 18.29 112 GLN A CA 1
ATOM 639 C C . GLN A 1 98 ? 52.280 -23.513 21.028 1.00 18.98 112 GLN A C 1
ATOM 640 O O . GLN A 1 98 ? 53.186 -24.126 20.424 1.00 22.64 112 GLN A O 1
ATOM 646 N N . HIS A 1 99 ? 51.534 -24.107 21.945 1.00 16.80 113 HIS A N 1
ATOM 647 C CA . HIS A 1 99 ? 51.812 -25.508 22.425 1.00 17.42 113 HIS A CA 1
ATOM 648 C C . HIS A 1 99 ? 50.641 -26.455 22.364 1.00 17.11 113 HIS A C 1
ATOM 649 O O . HIS A 1 99 ? 50.567 -27.420 23.098 1.00 18.34 113 HIS A O 1
ATOM 656 N N . VAL A 1 100 ? 49.669 -26.201 21.479 1.00 16.81 114 VAL A N 1
ATOM 657 C CA . VAL A 1 100 ? 48.541 -27.071 21.327 1.00 18.00 114 VAL A CA 1
ATOM 658 C C . VAL A 1 100 ? 48.921 -28.529 21.034 1.00 19.57 114 VAL A C 1
ATOM 659 O O . VAL A 1 100 ? 48.366 -29.449 21.574 1.00 19.59 114 VAL A O 1
ATOM 663 N N . SER A 1 101 ? 49.970 -28.723 20.265 1.00 19.39 115 SER A N 1
ATOM 664 C CA . SER A 1 101 ? 50.319 -30.138 19.962 1.00 22.62 115 SER A CA 1
ATOM 665 C C . SER A 1 101 ? 50.949 -30.920 21.075 1.00 21.63 115 SER A C 1
ATOM 666 O O . SER A 1 101 ? 50.876 -32.188 21.131 1.00 25.08 115 SER A O 1
ATOM 669 N N . THR A 1 102 ? 51.686 -30.195 21.949 1.00 18.80 116 THR A N 1
ATOM 670 C CA . THR A 1 102 ? 52.578 -30.831 22.895 1.00 18.42 116 THR A CA 1
ATOM 671 C C . THR A 1 102 ? 52.228 -30.700 24.345 1.00 19.90 116 THR A C 1
ATOM 672 O O . THR A 1 102 ? 52.886 -31.319 25.156 1.00 20.11 116 THR A O 1
ATOM 676 N N . GLY A 1 103 ? 51.257 -29.822 24.630 1.00 18.51 117 GLY A N 1
ATOM 677 C CA . GLY A 1 103 ? 50.779 -29.656 26.023 1.00 16.57 117 GLY A CA 1
ATOM 678 C C . GLY A 1 103 ? 51.728 -28.720 26.810 1.00 15.85 117 GLY A C 1
ATOM 679 O O . GLY A 1 103 ? 52.784 -28.240 26.335 1.00 16.53 117 GLY A O 1
ATOM 680 N N . MET A 1 104 ? 51.283 -28.418 28.029 1.00 15.69 118 MET A N 1
ATOM 681 C CA . MET A 1 104 ? 52.072 -27.641 28.976 1.00 14.00 118 MET A CA 1
ATOM 682 C C . MET A 1 104 ? 51.846 -28.221 30.356 1.00 14.45 118 MET A C 1
ATOM 683 O O . MET A 1 104 ? 50.762 -28.737 30.660 1.00 14.11 118 MET A O 1
ATOM 688 N N . THR A 1 105 ? 52.838 -28.057 31.224 1.00 13.64 119 THR A N 1
ATOM 689 C CA . THR A 1 105 ? 52.655 -28.488 32.554 1.00 14.73 119 THR A CA 1
ATOM 690 C C . THR A 1 105 ? 51.833 -27.492 33.346 1.00 13.87 119 THR A C 1
ATOM 691 O O . THR A 1 105 ? 51.733 -26.337 32.960 1.00 14.45 119 THR A O 1
ATOM 695 N N . VAL A 1 106 ? 51.286 -27.967 34.455 1.00 13.17 120 VAL A N 1
ATOM 696 C CA . VAL A 1 106 ? 50.522 -27.070 35.320 1.00 13.06 120 VAL A CA 1
ATOM 697 C C . VAL A 1 106 ? 51.356 -25.886 35.744 1.00 13.63 120 VAL A C 1
ATOM 698 O O . VAL A 1 106 ? 50.844 -24.729 35.718 1.00 12.93 120 VAL A O 1
ATOM 702 N N . SER A 1 107 ? 52.600 -26.081 36.155 1.00 13.65 121 SER A N 1
ATOM 703 C CA . SER A 1 107 ? 53.505 -24.966 36.464 1.00 13.38 121 SER A CA 1
ATOM 704 C C . SER A 1 107 ? 53.597 -23.953 35.303 1.00 14.65 121 SER A C 1
ATOM 705 O O . SER A 1 107 ? 53.542 -22.699 35.525 1.00 13.66 121 SER A O 1
ATOM 708 N N . GLU A 1 108 ? 53.854 -24.474 34.103 1.00 13.98 122 GLU A N 1
ATOM 709 C CA . GLU A 1 108 ? 53.990 -23.613 32.944 1.00 13.16 122 GLU A CA 1
ATOM 710 C C . GLU A 1 108 ? 52.689 -22.835 32.656 1.00 12.89 122 GLU A C 1
ATOM 711 O O . GLU A 1 108 ? 52.755 -21.656 32.249 1.00 13.29 122 GLU A O 1
ATOM 717 N N . LEU A 1 109 ? 51.527 -23.439 32.872 1.00 12.40 123 LEU A N 1
ATOM 718 C CA . LEU A 1 109 ? 50.242 -22.752 32.739 1.00 12.63 123 LEU A CA 1
ATOM 719 C C . LEU A 1 109 ? 50.099 -21.668 33.802 1.00 11.88 123 LEU A C 1
ATOM 720 O O . LEU A 1 109 ? 49.598 -20.593 33.461 1.00 12.97 123 LEU A O 1
ATOM 725 N N . CYS A 1 110 ? 50.558 -21.920 35.031 1.00 12.31 124 CYS A N 1
ATOM 726 C CA . CYS A 1 110 ? 50.521 -20.841 36.083 1.00 12.42 124 CYS A CA 1
ATOM 727 C C . CYS A 1 110 ? 51.403 -19.657 35.644 1.00 13.20 124 CYS A C 1
ATOM 728 O O . CYS A 1 110 ? 51.005 -18.473 35.781 1.00 12.99 124 CYS A O 1
ATOM 731 N N . ASP A 1 111 ? 52.598 -19.969 35.142 1.00 11.42 125 ASP A N 1
ATOM 732 C CA . ASP A 1 111 ? 53.497 -18.937 34.622 1.00 13.20 125 ASP A CA 1
ATOM 733 C C . ASP A 1 111 ? 52.868 -18.076 33.557 1.00 13.65 125 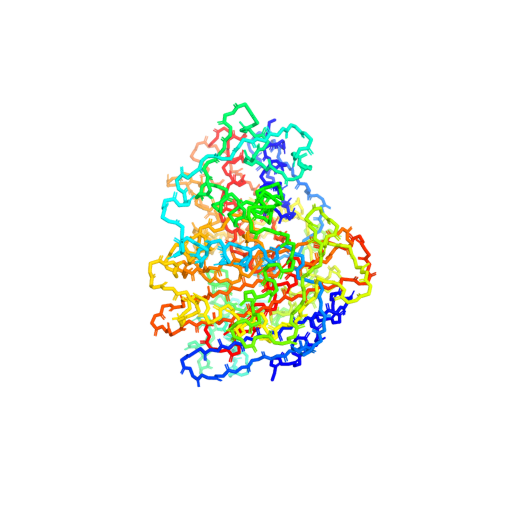ASP A C 1
ATOM 734 O O . ASP A 1 111 ? 52.854 -16.868 33.613 1.00 14.37 125 ASP A O 1
ATOM 739 N N . ALA A 1 112 ? 52.251 -18.712 32.563 1.00 11.79 126 ALA A N 1
ATOM 740 C CA . ALA A 1 112 ? 51.706 -17.989 31.470 1.00 12.49 126 ALA A CA 1
ATOM 741 C C . ALA A 1 112 ? 50.486 -17.185 31.930 1.00 12.26 126 ALA A C 1
ATOM 742 O O . ALA A 1 112 ? 50.227 -16.054 31.424 1.00 12.43 126 ALA A O 1
ATOM 744 N N . THR A 1 113 ? 49.663 -17.774 32.775 1.00 10.67 127 THR A N 1
ATOM 745 C CA . THR A 1 113 ? 48.417 -17.173 33.259 1.00 12.46 127 THR A CA 1
ATOM 746 C C . THR A 1 113 ? 48.786 -15.875 33.997 1.00 13.19 127 THR A C 1
ATOM 747 O O . THR A 1 113 ? 48.065 -14.875 33.819 1.00 13.18 127 THR A O 1
ATOM 751 N N . LEU A 1 114 ? 49.810 -15.909 34.853 1.00 12.88 128 LEU A N 1
ATOM 752 C CA . LEU A 1 114 ? 50.149 -14.708 35.640 1.00 12.62 128 LEU A CA 1
ATOM 753 C C . LEU A 1 114 ? 51.007 -13.725 34.847 1.00 15.05 128 LEU A C 1
ATOM 754 O O . LEU A 1 114 ? 50.722 -12.523 34.885 1.00 17.33 128 LEU A O 1
ATOM 759 N N . ARG A 1 115 ? 52.008 -14.182 34.130 1.00 13.22 129 ARG A N 1
ATOM 760 C CA . ARG A 1 115 ? 52.979 -13.258 33.497 1.00 13.27 129 ARG A CA 1
ATOM 761 C C . ARG A 1 115 ? 52.451 -12.659 32.235 1.00 14.21 129 ARG A C 1
ATOM 762 O O . ARG A 1 115 ? 52.871 -11.560 31.890 1.00 14.06 129 ARG A O 1
ATOM 770 N N . TYR A 1 116 ? 51.602 -13.379 31.512 1.00 12.88 130 TYR A N 1
ATOM 771 C CA . TYR A 1 116 ? 51.038 -12.912 30.288 1.00 13.84 130 TYR A CA 1
ATOM 772 C C . TYR A 1 116 ? 49.543 -12.799 30.269 1.00 14.53 130 TYR A C 1
ATOM 773 O O . TYR A 1 116 ? 48.951 -12.446 29.225 1.00 15.96 130 TYR A O 1
ATOM 782 N N . SER A 1 117 ? 48.879 -13.057 31.399 1.00 12.19 131 SER A N 1
ATOM 783 C CA . SER A 1 117 ? 47.462 -13.033 31.528 1.00 14.19 131 SER A CA 1
ATOM 784 C C . SER A 1 117 ? 46.804 -13.982 30.503 1.00 13.60 131 SER A C 1
ATOM 785 O O . SER A 1 117 ? 45.740 -13.678 29.984 1.00 14.57 131 SER A O 1
ATOM 788 N N . ASP A 1 118 ? 47.456 -15.126 30.239 1.00 12.83 132 ASP A N 1
ATOM 789 C CA . ASP A 1 118 ? 46.977 -16.045 29.209 1.00 13.11 132 ASP A CA 1
ATOM 790 C C . ASP A 1 118 ? 45.586 -16.587 29.613 1.00 12.45 132 ASP A C 1
ATOM 791 O O . ASP A 1 118 ? 45.403 -17.213 30.624 1.00 12.80 132 ASP A O 1
ATOM 796 N N . ASN A 1 119 ? 44.588 -16.353 28.753 1.00 12.75 133 ASN A N 1
ATOM 797 C CA . ASN A 1 119 ? 43.217 -16.698 29.105 1.00 12.86 133 ASN A CA 1
ATOM 798 C C . ASN A 1 119 ? 42.956 -18.186 28.996 1.00 12.22 133 ASN A C 1
ATOM 799 O O . ASN A 1 119 ? 42.187 -18.741 29.788 1.00 13.13 133 ASN A O 1
ATOM 804 N N . THR A 1 120 ? 43.510 -18.824 27.977 1.00 13.55 134 THR A N 1
ATOM 805 C CA . THR A 1 120 ? 43.398 -20.264 27.886 1.00 13.87 134 THR A CA 1
ATOM 806 C C . THR A 1 120 ? 44.103 -20.962 29.072 1.00 13.46 134 THR A C 1
ATOM 807 O O . THR A 1 120 ? 43.640 -21.938 29.631 1.00 13.92 134 THR A O 1
ATOM 811 N N . GLY A 1 121 ? 45.246 -20.443 29.464 1.00 13.41 135 GLY A N 1
ATOM 812 C CA . GLY A 1 121 ? 45.932 -20.972 30.632 1.00 14.47 135 GLY A CA 1
ATOM 813 C C . GLY A 1 121 ? 45.035 -20.955 31.844 1.00 13.73 135 GLY A C 1
ATOM 814 O O . GLY A 1 121 ? 44.886 -21.966 32.595 1.00 13.61 135 GLY A O 1
ATOM 815 N N . ALA A 1 122 ? 44.372 -19.806 32.067 1.00 12.88 136 ALA A N 1
ATOM 816 C CA . ALA A 1 122 ? 43.463 -19.691 33.201 1.00 13.70 136 ALA A CA 1
ATOM 817 C C . ALA A 1 122 ? 42.359 -20.730 33.152 1.00 12.61 136 ALA A C 1
ATOM 818 O O . ALA A 1 122 ? 42.055 -21.384 34.146 1.00 13.20 136 ALA A O 1
ATOM 820 N N . ASN A 1 123 ? 41.732 -20.869 32.003 1.00 13.17 137 ASN A N 1
ATOM 821 C CA . ASN A 1 123 ? 40.635 -21.795 31.851 1.00 13.42 137 ASN A CA 1
ATOM 822 C C . ASN A 1 123 ? 41.094 -23.246 32.105 1.00 12.51 137 ASN A C 1
ATOM 823 O O . ASN A 1 123 ? 40.363 -24.022 32.725 1.00 12.97 137 ASN A O 1
ATOM 828 N N . LEU A 1 124 ? 42.240 -23.583 31.593 1.00 12.50 138 LEU A N 1
ATOM 829 C CA . LEU A 1 124 ? 42.821 -24.915 31.860 1.00 13.87 138 LEU A CA 1
ATOM 830 C C . LEU A 1 124 ? 43.022 -25.230 33.310 1.00 13.23 138 LEU A C 1
ATOM 831 O O . LEU A 1 124 ? 42.762 -26.323 33.824 1.00 14.21 138 LEU A O 1
ATOM 836 N N . LEU A 1 125 ? 43.517 -24.232 34.027 1.00 11.54 139 LEU A N 1
ATOM 837 C CA . LEU A 1 125 ? 43.719 -24.384 35.449 1.00 12.64 139 LEU A CA 1
ATOM 838 C C . LEU A 1 125 ? 42.394 -24.490 36.205 1.00 12.54 139 LEU A C 1
ATOM 839 O O . LEU A 1 125 ? 42.295 -25.255 37.170 1.00 13.05 139 LEU A O 1
ATOM 844 N N . ILE A 1 126 ? 41.412 -23.704 35.821 1.00 12.50 140 ILE A N 1
ATOM 845 C CA . ILE A 1 126 ? 40.083 -23.779 36.433 1.00 13.46 140 ILE A CA 1
ATOM 846 C C . ILE A 1 126 ? 39.543 -25.203 36.242 1.00 13.91 140 ILE A C 1
ATOM 847 O O . ILE A 1 126 ? 39.049 -25.811 37.202 1.00 13.01 140 ILE A O 1
ATOM 852 N N . THR A 1 127 ? 39.690 -25.780 35.044 1.00 13.72 141 THR A N 1
ATOM 853 C CA . THR A 1 127 ? 39.250 -27.163 34.806 1.00 15.02 141 THR A CA 1
ATOM 854 C C . THR A 1 127 ? 40.037 -28.134 35.717 1.00 14.58 141 THR A C 1
ATOM 855 O O . THR A 1 127 ? 39.427 -29.050 36.321 1.00 16.52 141 THR A O 1
ATOM 859 N N . GLN A 1 128 ? 41.313 -27.936 35.863 1.00 14.31 142 GLN A N 1
ATOM 860 C CA . GLN A 1 128 ? 42.126 -28.805 36.727 1.00 15.96 142 GLN A CA 1
ATOM 861 C C . GLN A 1 128 ? 41.674 -28.750 38.174 1.00 17.19 142 GLN A C 1
ATOM 862 O O . GLN A 1 128 ? 41.672 -29.802 38.896 1.00 18.58 142 GLN A O 1
ATOM 868 N N . LEU A 1 129 ? 41.238 -27.583 38.664 1.00 14.05 143 LEU A N 1
ATOM 869 C CA . LEU A 1 129 ? 40.741 -27.471 40.001 1.00 14.41 143 LEU A CA 1
ATOM 870 C C . LEU A 1 129 ? 39.366 -28.140 40.183 1.00 14.80 143 LEU A C 1
ATOM 871 O O . LEU A 1 129 ? 39.022 -28.570 41.284 1.00 16.57 143 LEU A O 1
ATOM 876 N N . GLY A 1 130 ? 38.562 -28.119 39.136 1.00 14.14 144 GLY A N 1
ATOM 877 C CA . GLY A 1 130 ? 37.213 -28.630 39.189 1.00 15.73 144 GLY A CA 1
ATOM 878 C C . GLY A 1 130 ? 36.101 -27.626 39.000 1.00 16.84 144 GLY A C 1
ATOM 879 O O . GLY A 1 130 ? 34.921 -27.947 39.188 1.00 18.25 144 GLY A O 1
ATOM 880 N N . GLY A 1 131 ? 36.466 -26.409 38.545 1.00 15.43 145 GLY A N 1
ATOM 881 C CA . GLY A 1 131 ? 35.497 -25.407 38.126 1.00 16.09 145 GLY A CA 1
ATOM 882 C C . GLY A 1 131 ? 35.663 -24.104 38.881 1.00 15.33 145 GLY A C 1
ATOM 883 O O . GLY A 1 131 ? 36.446 -24.020 39.826 1.00 15.06 145 GLY A O 1
ATOM 884 N N . PRO A 1 132 ? 34.959 -23.054 38.483 1.00 15.78 146 PRO A N 1
ATOM 885 C CA . PRO A 1 132 ? 35.213 -21.740 39.045 1.00 15.67 146 PRO A CA 1
ATOM 886 C C . PRO A 1 132 ? 34.993 -21.584 40.525 1.00 15.12 146 PRO A C 1
ATOM 887 O O . PRO A 1 132 ? 35.669 -20.802 41.243 1.00 16.82 146 PRO A O 1
ATOM 891 N N . LYS A 1 133 ? 34.054 -22.375 41.101 1.00 15.17 147 LYS A N 1
ATOM 892 C CA . LYS A 1 133 ? 33.821 -22.288 42.530 1.00 14.74 147 LYS A CA 1
ATOM 893 C C . LYS A 1 133 ? 34.960 -22.887 43.386 1.00 14.41 147 LYS A C 1
ATOM 894 O O . LYS A 1 133 ? 35.026 -22.641 44.582 1.00 15.98 147 LYS A O 1
ATOM 900 N N . GLU A 1 134 ? 35.864 -23.654 42.784 1.00 13.58 148 GLU A N 1
ATOM 901 C CA . GLU A 1 134 ? 36.976 -24.174 43.589 1.00 14.89 148 GLU A CA 1
ATOM 902 C C . GLU A 1 134 ? 37.909 -23.062 44.033 1.00 15.52 148 GLU A C 1
ATOM 903 O O . GLU A 1 134 ? 38.444 -23.123 45.130 1.00 15.48 148 GLU A O 1
ATOM 909 N N . THR A 1 135 ? 38.116 -22.051 43.187 1.00 14.40 149 THR A N 1
ATOM 910 C CA . THR A 1 135 ? 38.887 -20.897 43.610 1.00 14.03 149 THR A CA 1
ATOM 911 C C . THR A 1 135 ? 38.188 -20.114 44.700 1.00 13.01 149 THR A C 1
ATOM 912 O O . THR A 1 135 ? 38.796 -19.566 45.639 1.00 13.82 149 THR A O 1
ATOM 916 N N . GLU A 1 136 ? 36.857 -20.058 44.584 1.00 13.20 150 GLU A N 1
ATOM 917 C CA . GLU A 1 136 ? 36.071 -19.456 45.642 1.00 12.72 150 GLU A CA 1
ATOM 918 C C . GLU A 1 136 ? 36.208 -20.179 46.978 1.00 13.43 150 GLU A C 1
ATOM 919 O O . GLU A 1 136 ? 36.416 -19.512 48.025 1.00 13.52 150 GLU A O 1
ATOM 925 N N . LYS A 1 137 ? 36.175 -21.503 46.949 1.00 14.30 151 LYS A N 1
ATOM 926 C CA . LYS A 1 137 ? 36.404 -22.277 48.171 1.00 14.44 151 LYS A CA 1
ATOM 927 C C . LYS A 1 137 ? 37.751 -21.967 48.761 1.00 15.40 151 LYS A C 1
ATOM 928 O O . LYS A 1 137 ? 37.908 -21.839 49.960 1.00 14.91 151 LYS A O 1
ATOM 934 N N . PHE A 1 138 ? 38.744 -21.801 47.873 1.00 14.66 152 PHE A N 1
ATOM 935 C CA . PHE A 1 138 ? 40.053 -21.430 48.370 1.00 13.06 152 PHE A CA 1
ATOM 936 C C . PHE A 1 138 ? 40.065 -20.111 49.099 1.00 12.51 152 PHE A C 1
ATOM 937 O O . PHE A 1 138 ? 40.612 -20.008 50.207 1.00 14.31 152 PHE A O 1
ATOM 945 N N . VAL A 1 139 ? 39.538 -19.046 48.494 1.00 12.68 153 VAL A N 1
ATOM 946 C CA . VAL A 1 139 ? 39.568 -17.747 49.205 1.00 12.26 153 VAL A CA 1
ATOM 947 C C . VAL A 1 139 ? 38.707 -17.797 50.442 1.00 12.81 153 VAL A C 1
ATOM 948 O O . VAL A 1 139 ? 39.038 -17.152 51.433 1.00 13.85 153 VAL A O 1
ATOM 952 N N . ARG A 1 140 ? 37.608 -18.568 50.401 1.00 13.66 154 ARG A N 1
ATOM 953 C CA . ARG A 1 140 ? 36.782 -18.718 51.628 1.00 14.46 154 ARG A CA 1
ATOM 954 C C . ARG A 1 140 ? 37.640 -19.279 52.784 1.00 14.85 154 ARG A C 1
ATOM 955 O O . ARG A 1 140 ? 37.506 -18.832 53.914 1.00 17.61 154 ARG A O 1
ATOM 963 N N . SER A 1 141 ? 38.541 -20.181 52.435 1.00 15.70 155 SER A N 1
ATOM 964 C CA . SER A 1 141 ? 39.448 -20.832 53.447 1.00 17.51 155 SER A CA 1
ATOM 965 C C . SER A 1 141 ? 40.433 -19.844 54.070 1.00 18.79 155 SER A C 1
ATOM 966 O O . SER A 1 141 ? 40.948 -20.092 55.177 1.00 21.70 155 SER A O 1
ATOM 969 N N . LEU A 1 142 ? 40.662 -18.716 53.407 1.00 17.89 156 LEU A N 1
ATOM 970 C CA . LEU A 1 142 ? 41.527 -17.661 53.896 1.00 18.59 156 LEU A CA 1
ATOM 971 C C . LEU A 1 142 ? 40.719 -16.701 54.780 1.00 20.41 156 LEU A C 1
ATOM 972 O O . LEU A 1 142 ? 41.272 -15.775 55.354 1.00 23.72 156 LEU A O 1
ATOM 977 N N . GLY A 1 143 ? 39.411 -16.899 54.846 1.00 17.78 157 GLY A N 1
ATOM 978 C CA . GLY A 1 143 ? 38.532 -15.975 55.567 1.00 17.77 157 GLY A CA 1
ATOM 979 C C . GLY A 1 143 ? 37.953 -14.844 54.718 1.00 16.76 157 GLY A C 1
ATOM 980 O O . GLY A 1 143 ? 37.353 -13.931 55.293 1.00 19.03 157 GLY A O 1
ATOM 981 N N . ASP A 1 144 ? 38.020 -14.995 53.391 1.00 14.66 158 ASP A N 1
ATOM 982 C CA . ASP A 1 144 ? 37.358 -14.037 52.471 1.00 14.42 158 ASP A CA 1
ATOM 983 C C . ASP A 1 144 ? 35.902 -14.462 52.277 1.00 14.17 158 ASP A C 1
ATOM 984 O O . ASP A 1 144 ? 35.735 -15.499 51.616 1.00 14.83 158 ASP A O 1
ATOM 989 N N . ASN A 1 145 ? 34.951 -13.720 52.857 1.00 15.09 159 ASN A N 1
ATOM 990 C CA . ASN A 1 145 ? 33.538 -13.973 52.627 1.00 15.82 159 ASN A CA 1
ATOM 991 C C . ASN A 1 145 ? 32.896 -13.047 51.694 1.00 16.54 159 ASN A C 1
ATOM 992 O O . ASN A 1 145 ? 31.683 -13.033 51.604 1.00 19.02 159 ASN A O 1
ATOM 997 N N . VAL A 1 146 ? 33.695 -12.234 51.008 1.00 13.07 160 VAL A N 1
ATOM 998 C CA . VAL A 1 146 ? 33.207 -11.193 50.077 1.00 14.77 160 VAL A CA 1
ATOM 999 C C . VAL A 1 146 ? 33.311 -11.533 48.584 1.00 12.76 160 VAL A C 1
ATOM 1000 O O . VAL A 1 146 ? 32.350 -11.351 47.797 1.00 14.57 160 VAL A O 1
ATOM 1004 N N . THR A 1 147 ? 34.469 -12.010 48.183 1.00 12.52 161 THR A N 1
ATOM 1005 C CA . THR A 1 147 ? 34.717 -12.335 46.797 1.00 12.50 161 THR A CA 1
ATOM 1006 C C . THR A 1 147 ? 33.902 -13.485 46.322 1.00 13.16 161 THR A C 1
ATOM 1007 O O . THR A 1 147 ? 33.608 -14.417 47.100 1.00 13.76 161 THR A O 1
ATOM 1011 N N . ARG A 1 148 ? 33.506 -13.439 45.082 1.00 11.89 162 ARG A N 1
ATOM 1012 C CA . ARG A 1 148 ? 32.855 -14.577 44.419 1.00 12.50 162 ARG A CA 1
ATOM 1013 C C . ARG A 1 148 ? 33.465 -14.829 43.033 1.00 11.96 162 ARG A C 1
ATOM 1014 O O . ARG A 1 148 ? 33.815 -13.902 42.303 1.00 12.99 162 ARG A O 1
ATOM 1022 N N . MET A 1 149 ? 33.548 -16.106 42.703 1.00 13.02 163 MET A N 1
ATOM 1023 C CA . MET A 1 149 ? 33.992 -16.538 41.387 1.00 12.21 163 MET A CA 1
ATOM 1024 C C . MET A 1 149 ? 32.896 -17.406 40.791 1.00 12.04 163 MET A C 1
ATOM 1025 O O . MET A 1 149 ? 32.347 -18.271 41.461 1.00 13.81 163 MET A O 1
ATOM 1030 N N . ASP A 1 150 ? 32.606 -17.177 39.523 1.00 12.13 164 ASP A N 1
ATOM 1031 C CA . ASP A 1 150 ? 31.420 -17.793 38.867 1.00 12.51 164 ASP A CA 1
ATOM 1032 C C . ASP A 1 150 ? 31.660 -18.288 37.461 1.00 13.20 164 ASP A C 1
ATOM 1033 O O . ASP A 1 150 ? 30.999 -19.302 37.055 1.00 15.15 164 ASP A O 1
ATOM 1038 N N . ARG A 1 151 ? 32.440 -17.546 36.657 1.00 13.72 165 ARG A N 1
ATOM 1039 C CA . ARG A 1 151 ? 32.597 -17.788 35.266 1.00 13.15 165 ARG A CA 1
ATOM 1040 C C . ARG A 1 151 ? 34.044 -17.997 34.895 1.00 15.20 165 ARG A C 1
ATOM 1041 O O . ARG A 1 151 ? 34.928 -17.845 35.760 1.00 15.68 165 ARG A O 1
ATOM 1049 N N . THR A 1 152 ? 34.301 -18.347 33.641 1.00 15.82 166 THR A N 1
ATOM 1050 C CA . THR A 1 152 ? 35.635 -18.514 33.142 1.00 16.68 166 THR A CA 1
ATOM 1051 C C . THR A 1 152 ? 35.958 -17.431 32.132 1.00 16.16 166 THR A C 1
ATOM 1052 O O . THR A 1 152 ? 35.126 -16.537 31.855 1.00 16.78 166 THR A O 1
ATOM 1056 N N . GLU A 1 153 ? 37.186 -17.416 31.613 1.00 16.61 167 GLU A N 1
ATOM 1057 C CA . GLU A 1 153 ? 37.544 -16.436 30.580 1.00 15.50 167 GLU A CA 1
ATOM 1058 C C . GLU A 1 153 ? 36.774 -16.757 29.280 1.00 16.57 167 GLU A C 1
ATOM 1059 O O . GLU A 1 153 ? 36.642 -17.921 28.899 1.00 17.80 167 GLU A O 1
ATOM 1065 N N . VAL A 1 154 ? 36.293 -15.779 28.496 1.00 15.01 168 VAL A N 1
ATOM 1066 C CA . VAL A 1 154 ? 36.406 -14.368 28.781 1.00 14.38 168 VAL A CA 1
ATOM 1067 C C . VAL A 1 154 ? 35.097 -13.798 29.420 1.00 14.65 168 VAL A C 1
ATOM 1068 O O . VAL A 1 154 ? 35.060 -12.557 29.699 1.00 15.09 168 VAL A O 1
ATOM 1072 N N . GLN A 1 155 ? 34.128 -14.629 29.714 1.00 14.95 169 GLN A N 1
ATOM 1073 C CA . GLN A 1 155 ? 32.827 -14.182 30.179 1.00 16.23 169 GLN A CA 1
ATOM 1074 C C . GLN A 1 155 ? 32.948 -13.514 31.562 1.00 15.87 169 GLN A C 1
ATOM 1075 O O . GLN A 1 155 ? 32.159 -12.633 31.876 1.00 14.53 169 GLN A O 1
ATOM 1081 N N . LEU A 1 156 ? 33.940 -13.910 32.400 1.00 14.42 170 LEU A N 1
ATOM 1082 C CA . LEU A 1 156 ? 34.127 -13.256 33.648 1.00 14.44 170 LEU A CA 1
ATOM 1083 C C . LEU A 1 156 ? 34.427 -11.756 33.618 1.00 14.37 170 LEU A C 1
ATOM 1084 O O . LEU A 1 156 ? 34.254 -11.084 34.650 1.00 15.70 170 LEU A O 1
ATOM 1089 N N . ASN A 1 157 ? 34.775 -11.227 32.437 1.00 13.93 171 ASN A N 1
ATOM 1090 C CA . ASN A 1 157 ? 34.995 -9.828 32.231 1.00 15.43 171 ASN A CA 1
ATOM 1091 C C . ASN A 1 157 ? 33.743 -9.007 31.913 1.00 15.87 171 ASN A C 1
ATOM 1092 O O . ASN A 1 157 ? 33.892 -7.792 31.660 1.00 17.12 171 ASN A O 1
ATOM 1097 N N . ILE A 1 158 ? 32.599 -9.676 31.821 1.00 14.13 172 ILE A N 1
ATOM 1098 C CA . ILE A 1 158 ? 31.314 -9.033 31.400 1.00 14.46 172 ILE A CA 1
ATOM 1099 C C . ILE A 1 158 ? 30.477 -8.844 32.600 1.00 14.76 172 ILE A C 1
ATOM 1100 O O . ILE A 1 158 ? 30.171 -9.826 33.301 1.00 15.79 172 ILE A O 1
ATOM 1105 N N . PRO A 1 159 ? 30.057 -7.590 32.916 1.00 14.24 173 PRO A N 1
ATOM 1106 C CA . PRO A 1 159 ? 29.232 -7.429 34.142 1.00 16.03 173 PRO A CA 1
ATOM 1107 C C . PRO A 1 159 ? 27.917 -8.201 34.006 1.00 15.81 173 PRO A C 1
ATOM 1108 O O . PRO A 1 159 ? 27.242 -8.171 32.943 1.00 17.38 173 PRO A O 1
ATOM 1112 N N . ASP A 1 160 ? 27.557 -8.947 35.053 1.00 15.90 174 ASP A N 1
ATOM 1113 C CA . ASP A 1 160 ? 26.357 -9.804 35.024 1.00 16.33 174 ASP A CA 1
ATOM 1114 C C . ASP A 1 160 ? 25.990 -9.974 36.475 1.00 15.55 174 ASP A C 1
ATOM 1115 O O . ASP A 1 160 ? 26.648 -10.744 37.225 1.00 15.37 174 ASP A O 1
ATOM 1120 N N . GLY A 1 161 ? 25.043 -9.194 36.997 1.00 16.31 175 GLY A N 1
ATOM 1121 C CA . GLY A 1 161 ? 24.797 -9.120 38.429 1.00 15.56 175 GLY A CA 1
ATOM 1122 C C . GLY A 1 161 ? 26.072 -8.787 39.175 1.00 16.09 175 GLY A C 1
ATOM 1123 O O . GLY A 1 161 ? 26.842 -7.981 38.682 1.00 16.89 175 GLY A O 1
ATOM 1124 N N . ASP A 1 162 ? 26.331 -9.483 40.288 1.00 14.40 176 ASP A N 1
ATOM 1125 C CA . ASP A 1 162 ? 27.612 -9.322 41.026 1.00 14.88 176 ASP A CA 1
ATOM 1126 C C . ASP A 1 162 ? 28.517 -10.527 40.800 1.00 12.98 176 ASP A C 1
ATOM 1127 O O . ASP A 1 162 ? 29.438 -10.755 41.571 1.00 13.65 176 ASP A O 1
ATOM 1132 N N . LEU A 1 163 ? 28.336 -11.287 39.738 1.00 12.49 177 LEU A N 1
ATOM 1133 C CA . LEU A 1 163 ? 29.222 -12.428 39.450 1.00 12.96 177 LEU A CA 1
ATOM 1134 C C . LEU A 1 163 ? 30.656 -11.915 39.299 1.00 12.07 177 LEU A C 1
ATOM 1135 O O . LEU A 1 163 ? 30.930 -10.878 38.691 1.00 12.32 177 LEU A O 1
ATOM 1140 N N . ASP A 1 164 ? 31.617 -12.711 39.829 1.00 11.57 178 ASP A N 1
ATOM 1141 C CA . ASP A 1 164 ? 33.040 -12.451 39.572 1.00 12.41 178 ASP A CA 1
ATOM 1142 C C . ASP A 1 164 ? 33.523 -11.091 40.106 1.00 11.58 178 ASP A C 1
ATOM 1143 O O . ASP A 1 164 ? 34.282 -10.422 39.436 1.00 11.59 178 ASP A O 1
ATOM 1148 N N . THR A 1 165 ? 33.027 -10.733 41.277 1.00 11.52 179 THR A N 1
ATOM 1149 C CA . THR A 1 165 ? 33.323 -9.446 41.920 1.00 11.26 179 THR A CA 1
ATOM 1150 C C . THR A 1 165 ? 34.034 -9.601 43.224 1.00 11.27 179 THR A C 1
ATOM 1151 O O . THR A 1 165 ? 33.967 -10.616 43.926 1.00 12.37 179 THR A O 1
ATOM 1155 N N . SER A 1 166 ? 34.760 -8.540 43.530 1.00 11.76 180 SER A N 1
ATOM 1156 C CA . SER A 1 166 ? 35.345 -8.335 44.886 1.00 11.36 180 SER A CA 1
ATOM 1157 C C . SER A 1 166 ? 35.318 -6.856 45.215 1.00 12.19 180 SER A C 1
ATOM 1158 O O . SER A 1 166 ? 34.744 -6.050 44.496 1.00 13.20 180 SER A O 1
ATOM 1161 N N . THR A 1 167 ? 36.023 -6.480 46.280 1.00 12.11 181 THR A N 1
ATOM 1162 C CA . THR A 1 167 ? 36.151 -5.070 46.627 1.00 13.09 181 THR A CA 1
ATOM 1163 C C . THR A 1 167 ? 37.643 -4.745 46.737 1.00 12.22 181 THR A C 1
ATOM 1164 O O . THR A 1 167 ? 38.477 -5.666 46.982 1.00 11.98 181 THR A O 1
ATOM 1168 N N . PRO A 1 168 ? 38.004 -3.467 46.633 1.00 12.66 182 PRO A N 1
ATOM 1169 C CA . PRO A 1 168 ? 39.453 -3.125 46.785 1.00 12.33 182 PRO A CA 1
ATOM 1170 C C . PRO A 1 168 ? 40.054 -3.627 48.083 1.00 12.36 182 PRO A C 1
ATOM 1171 O O . PRO A 1 168 ? 41.129 -4.165 48.134 1.00 12.90 182 PRO A O 1
ATOM 1175 N N . GLN A 1 169 ? 39.317 -3.409 49.196 1.00 12.28 183 GLN A N 1
ATOM 1176 C CA . GLN A 1 169 ? 39.857 -3.797 50.476 1.00 13.72 183 GLN A CA 1
ATOM 1177 C C . GLN A 1 169 ? 40.020 -5.312 50.619 1.00 13.58 183 GLN A C 1
ATOM 1178 O O . GLN A 1 169 ? 40.983 -5.838 51.209 1.00 13.03 183 GLN A O 1
ATOM 1184 N N . GLN A 1 170 ? 39.057 -6.056 50.060 1.00 12.12 184 GLN A N 1
ATOM 1185 C CA . GLN A 1 170 ? 39.181 -7.522 50.152 1.00 11.97 184 GLN A CA 1
ATOM 1186 C C . GLN A 1 170 ? 40.366 -8.048 49.333 1.00 11.79 184 GLN A C 1
ATOM 1187 O O . GLN A 1 170 ? 41.051 -8.997 49.733 1.00 12.75 184 GLN A O 1
ATOM 1193 N N . LEU A 1 171 ? 40.598 -7.456 48.162 1.00 10.76 185 LEU A N 1
ATOM 1194 C CA . LEU A 1 171 ? 41.659 -7.893 47.299 1.00 11.87 185 LEU A CA 1
ATOM 1195 C C . LEU A 1 171 ? 43.002 -7.643 48.032 1.00 12.42 185 LEU A C 1
ATOM 1196 O O . LEU A 1 171 ? 43.902 -8.493 47.949 1.00 13.08 185 LEU A O 1
ATOM 1201 N N . VAL A 1 172 ? 43.121 -6.507 48.695 1.00 12.25 186 VAL A N 1
ATOM 1202 C CA . VAL A 1 172 ? 44.337 -6.247 49.465 1.00 11.53 186 VAL A CA 1
ATOM 1203 C C . VAL A 1 172 ? 44.533 -7.247 50.605 1.00 12.39 186 VAL A C 1
ATOM 1204 O O . VAL A 1 172 ? 45.647 -7.716 50.853 1.00 13.32 186 VAL A O 1
ATOM 1208 N N . ALA A 1 173 ? 43.469 -7.513 51.369 1.00 11.41 187 ALA A N 1
ATOM 1209 C CA . ALA A 1 173 ? 43.600 -8.496 52.417 1.00 12.43 187 ALA A CA 1
ATOM 1210 C C . ALA A 1 173 ? 44.120 -9.798 51.868 1.00 14.06 187 ALA A C 1
ATOM 1211 O O . ALA A 1 173 ? 45.004 -10.473 52.437 1.00 14.11 187 ALA A O 1
ATOM 1213 N N . ASN A 1 174 ? 43.541 -10.260 50.759 1.00 12.07 188 ASN A N 1
ATOM 1214 C CA . ASN A 1 174 ? 43.954 -11.573 50.197 1.00 12.55 188 ASN A CA 1
ATOM 1215 C C . ASN A 1 174 ? 45.366 -11.517 49.670 1.00 12.32 188 ASN A C 1
ATOM 1216 O O . ASN A 1 174 ? 46.153 -12.471 49.874 1.00 13.97 188 ASN A O 1
ATOM 1221 N N . LEU A 1 175 ? 45.754 -10.419 48.975 1.00 12.66 189 LEU A N 1
ATOM 1222 C CA . LEU A 1 175 ? 47.112 -10.335 48.418 1.00 12.76 189 LEU A CA 1
ATOM 1223 C C . LEU A 1 175 ? 48.110 -10.295 49.555 1.00 12.25 189 LEU A C 1
ATOM 1224 O O . LEU A 1 175 ? 49.176 -10.935 49.426 1.00 12.63 189 LEU A O 1
ATOM 1229 N N . ARG A 1 176 ? 47.828 -9.560 50.613 1.00 13.21 190 ARG A N 1
ATOM 1230 C CA . ARG A 1 176 ? 48.725 -9.528 51.756 1.00 13.38 190 ARG A CA 1
ATOM 1231 C C . ARG A 1 176 ? 48.877 -10.901 52.314 1.00 14.11 190 ARG A C 1
ATOM 1232 O O . ARG A 1 176 ? 50.032 -11.385 52.547 1.00 15.22 190 ARG A O 1
ATOM 1240 N N . ARG A 1 177 ? 47.762 -11.642 52.493 1.00 13.39 191 ARG A N 1
ATOM 1241 C CA . ARG A 1 177 ? 47.838 -12.964 53.097 1.00 14.85 191 ARG A CA 1
ATOM 1242 C C . ARG A 1 177 ? 48.689 -13.924 52.221 1.00 14.10 191 ARG A C 1
ATOM 1243 O O . ARG A 1 177 ? 49.453 -14.789 52.728 1.00 15.60 191 ARG A O 1
ATOM 1251 N N . LEU A 1 178 ? 48.563 -13.817 50.907 1.00 12.21 192 LEU A N 1
ATOM 1252 C CA . LEU A 1 178 ? 49.204 -14.757 50.015 1.00 12.96 192 LEU A CA 1
ATOM 1253 C C . LEU A 1 178 ? 50.670 -14.443 49.698 1.00 13.40 192 LEU A C 1
ATOM 1254 O O . LEU A 1 178 ? 51.515 -15.351 49.561 1.00 14.31 192 LEU A O 1
ATOM 1259 N N . VAL A 1 179 ? 50.973 -13.170 49.498 1.00 13.53 193 VAL A N 1
ATOM 1260 C CA . VAL A 1 179 ? 52.333 -12.740 49.130 1.00 13.84 193 VAL A CA 1
ATOM 1261 C C . VAL A 1 179 ? 53.208 -12.509 50.340 1.00 14.48 193 VAL A C 1
ATOM 1262 O O . VAL A 1 179 ? 54.411 -12.809 50.266 1.00 16.25 193 VAL A O 1
ATOM 1266 N N . LEU A 1 180 ? 52.679 -12.024 51.408 1.00 15.09 194 LEU A N 1
ATOM 1267 C CA . LEU A 1 180 ? 53.491 -11.648 52.595 1.00 16.50 194 LEU A CA 1
ATOM 1268 C C . LEU A 1 180 ? 53.330 -12.608 53.754 1.00 21.09 194 LEU A C 1
ATOM 1269 O O . LEU A 1 180 ? 54.334 -12.900 54.404 1.00 24.79 194 LEU A O 1
ATOM 1274 N N . ASP A 1 181 ? 52.141 -13.157 54.000 1.00 17.18 195 ASP A N 1
ATOM 1275 C CA . ASP A 1 181 ? 51.900 -14.039 55.124 1.00 17.77 195 ASP A CA 1
ATOM 1276 C C . ASP A 1 181 ? 51.808 -15.509 54.726 1.00 17.32 195 ASP A C 1
ATOM 1277 O O . ASP A 1 181 ? 52.581 -15.947 53.846 1.00 17.42 195 ASP A O 1
ATOM 1282 N N . GLU A 1 182 ? 50.972 -16.294 55.443 1.00 21.10 196 GLU A N 1
ATOM 1283 C CA . GLU A 1 182 ? 50.928 -17.747 55.335 1.00 21.71 196 GLU A CA 1
ATOM 1284 C C . GLU A 1 182 ? 49.683 -18.316 54.705 1.00 21.91 196 GLU A C 1
ATOM 1285 O O . GLU A 1 182 ? 49.245 -19.399 55.006 1.00 23.66 196 GLU A O 1
ATOM 1291 N N . GLY A 1 183 ? 49.118 -17.602 53.758 1.00 16.95 197 GLY A N 1
ATOM 1292 C CA . GLY A 1 183 ? 48.078 -18.197 52.927 1.00 18.11 197 GLY A CA 1
ATOM 1293 C C . GLY A 1 183 ? 48.495 -19.416 52.190 1.00 17.77 197 GLY A C 1
ATOM 1294 O O . GLY A 1 183 ? 47.715 -20.399 51.998 1.00 20.51 197 GLY A O 1
ATOM 1295 N N . LEU A 1 184 ? 49.768 -19.438 51.789 1.00 14.71 198 LEU A N 1
ATOM 1296 C CA . LEU A 1 184 ? 50.377 -20.555 51.142 1.00 14.86 198 LEU A CA 1
ATOM 1297 C C . LEU A 1 184 ? 51.569 -21.074 52.024 1.00 14.06 198 LEU A C 1
ATOM 1298 O O . LEU A 1 184 ? 52.041 -20.330 52.929 1.00 15.43 198 LEU A O 1
ATOM 1303 N N . ASP A 1 185 ? 52.089 -22.248 51.716 1.00 14.76 199 ASP A N 1
ATOM 1304 C CA . ASP A 1 185 ? 53.405 -22.666 52.228 1.00 14.88 199 ASP A CA 1
ATOM 1305 C C . ASP A 1 185 ? 54.477 -21.739 51.631 1.00 16.44 199 ASP A C 1
ATOM 1306 O O . ASP A 1 185 ? 54.250 -20.998 50.637 1.00 15.06 199 ASP A O 1
ATOM 1311 N N . SER A 1 186 ? 55.671 -21.739 52.179 1.00 14.59 200 SER A N 1
ATOM 1312 C CA . SER A 1 186 ? 56.698 -20.767 51.737 1.00 15.59 200 SER A CA 1
ATOM 1313 C C . SER A 1 186 ? 57.147 -20.988 50.326 1.00 14.53 200 SER A C 1
ATOM 1314 O O . SER A 1 186 ? 57.398 -20.006 49.605 1.00 14.96 200 SER A O 1
ATOM 1317 N N . ARG A 1 187 ? 57.184 -22.204 49.803 1.00 14.50 201 ARG A N 1
ATOM 1318 C CA . ARG A 1 187 ? 57.582 -22.389 48.429 1.00 15.61 201 ARG A CA 1
ATOM 1319 C C . ARG A 1 187 ? 56.459 -21.946 47.477 1.00 14.63 201 ARG A C 1
ATOM 1320 O O . ARG A 1 187 ? 56.733 -21.266 46.467 1.00 15.14 201 ARG A O 1
ATOM 1328 N N . GLY A 1 188 ? 55.222 -22.211 47.837 1.00 13.99 202 GLY A N 1
ATOM 1329 C CA . GLY A 1 188 ? 54.086 -21.727 47.005 1.00 14.37 202 GLY A CA 1
ATOM 1330 C C . GLY A 1 188 ? 54.055 -20.206 47.046 1.00 13.97 202 GLY A C 1
ATOM 1331 O O . GLY A 1 188 ? 53.871 -19.576 45.997 1.00 13.69 202 GLY A O 1
ATOM 1332 N N . ARG A 1 189 ? 54.300 -19.591 48.204 1.00 12.78 203 ARG A N 1
ATOM 1333 C CA . ARG A 1 189 ? 54.354 -18.121 48.269 1.00 12.96 203 ARG A CA 1
ATOM 1334 C C . ARG A 1 189 ? 55.455 -17.624 47.367 1.00 13.00 203 ARG A C 1
ATOM 1335 O O . ARG A 1 189 ? 55.302 -16.579 46.661 1.00 13.55 203 ARG A O 1
ATOM 1343 N N . ASP A 1 190 ? 56.626 -18.272 47.359 1.00 13.33 204 ASP A N 1
ATOM 1344 C CA . ASP A 1 190 ? 57.744 -17.804 46.465 1.00 13.77 204 ASP A CA 1
ATOM 1345 C C . ASP A 1 190 ? 57.412 -17.949 45.018 1.00 12.40 204 ASP A C 1
ATOM 1346 O O . ASP A 1 190 ? 57.724 -17.058 44.200 1.00 13.36 204 ASP A O 1
ATOM 1351 N N . LEU A 1 191 ? 56.785 -19.048 44.616 1.00 11.97 205 LEU A N 1
ATOM 1352 C CA . LEU A 1 191 ? 56.376 -19.297 43.240 1.00 12.67 205 LEU A CA 1
ATOM 1353 C C . LEU A 1 191 ? 55.418 -18.209 42.790 1.00 12.53 205 LEU A C 1
ATOM 1354 O O . LEU A 1 191 ? 55.605 -17.573 41.741 1.00 12.94 205 LEU A O 1
ATOM 1359 N N . LEU A 1 192 ? 54.379 -17.991 43.586 1.00 12.43 206 LEU A N 1
ATOM 1360 C CA . LEU A 1 192 ? 53.372 -16.983 43.272 1.00 11.76 206 LEU A CA 1
ATOM 1361 C C . LEU A 1 192 ? 54.000 -15.606 43.164 1.00 11.61 206 LEU A C 1
ATOM 1362 O O . LEU A 1 192 ? 53.771 -14.856 42.196 1.00 11.76 206 LEU A O 1
ATOM 1367 N N . THR A 1 193 ? 54.792 -15.257 44.181 1.00 11.34 207 THR A N 1
ATOM 1368 C CA . THR A 1 193 ? 55.358 -13.932 44.272 1.00 11.78 207 THR A CA 1
ATOM 1369 C C . THR A 1 193 ? 56.324 -13.674 43.095 1.00 11.71 207 THR A C 1
ATOM 1370 O O . THR A 1 193 ? 56.295 -12.587 42.514 1.00 12.47 207 THR A O 1
ATOM 1374 N N . ASP A 1 194 ? 57.143 -14.668 42.747 1.00 12.02 208 ASP A N 1
ATOM 1375 C CA . ASP A 1 194 ? 58.039 -14.488 41.617 1.00 12.39 208 ASP A CA 1
ATOM 1376 C C . ASP A 1 194 ? 57.280 -14.290 40.328 1.00 12.80 208 ASP A C 1
ATOM 1377 O O . ASP A 1 194 ? 57.629 -13.452 39.487 1.00 13.20 208 ASP A O 1
ATOM 1382 N N . TRP A 1 195 ? 56.234 -15.053 40.115 1.00 12.12 209 TRP A N 1
ATOM 1383 C CA . TRP A 1 195 ? 55.433 -14.857 38.882 1.00 12.69 209 TRP A CA 1
ATOM 1384 C C . TRP A 1 195 ? 54.862 -13.460 38.847 1.00 11.75 209 TRP A C 1
ATOM 1385 O O . TRP A 1 195 ? 54.889 -12.797 37.777 1.00 12.38 209 TRP A O 1
ATOM 1396 N N . LEU A 1 196 ? 54.330 -12.983 39.982 1.00 10.84 210 LEU A N 1
ATOM 1397 C CA . LEU A 1 196 ? 53.782 -11.631 40.040 1.00 11.57 210 LEU A CA 1
ATOM 1398 C C . LEU A 1 196 ? 54.854 -10.553 39.830 1.00 11.71 210 LEU A C 1
ATOM 1399 O O . LEU A 1 196 ? 54.588 -9.506 39.209 1.00 10.91 210 LEU A O 1
ATOM 1404 N N . LYS A 1 197 ? 56.013 -10.728 40.456 1.00 11.21 211 LYS A N 1
ATOM 1405 C CA . LYS A 1 197 ? 57.149 -9.770 40.233 1.00 12.38 211 LYS A CA 1
ATOM 1406 C C . LYS A 1 197 ? 57.526 -9.687 38.791 1.00 10.78 211 LYS A C 1
ATOM 1407 O O . LYS A 1 197 ? 57.981 -8.632 38.320 1.00 12.08 211 LYS A O 1
ATOM 1413 N N . ARG A 1 198 ? 57.345 -10.781 38.055 1.00 11.43 212 ARG A N 1
ATOM 1414 C CA . ARG A 1 198 ? 57.783 -10.933 36.664 1.00 12.19 212 ARG A CA 1
ATOM 1415 C C . ARG A 1 198 ? 56.634 -10.647 35.647 1.00 13.12 212 ARG A C 1
ATOM 1416 O O . ARG A 1 198 ? 56.764 -10.925 34.488 1.00 13.87 212 ARG A O 1
ATOM 1424 N N . ASN A 1 199 ? 55.537 -10.070 36.147 1.00 12.02 213 ASN A N 1
ATOM 1425 C CA . ASN A 1 199 ? 54.391 -9.780 35.243 1.00 13.80 213 ASN A CA 1
ATOM 1426 C C . ASN A 1 199 ? 54.884 -8.906 34.099 1.00 13.54 213 ASN A C 1
ATOM 1427 O O . ASN A 1 199 ? 55.653 -7.965 34.344 1.00 14.69 213 ASN A O 1
ATOM 1432 N N . THR A 1 200 ? 54.374 -9.144 32.897 1.00 13.01 214 THR A N 1
ATOM 1433 C CA . THR A 1 200 ? 54.723 -8.375 31.718 1.00 13.86 214 THR A CA 1
ATOM 1434 C C . THR A 1 200 ? 53.641 -7.432 31.278 1.00 12.24 214 THR A C 1
ATOM 1435 O O . THR A 1 200 ? 53.896 -6.611 30.381 1.00 14.48 214 THR A O 1
ATOM 1439 N N . THR A 1 201 ? 52.471 -7.457 31.889 1.00 13.47 215 THR A N 1
ATOM 1440 C CA . THR A 1 201 ? 51.294 -6.648 31.427 1.00 13.92 215 THR A CA 1
ATOM 1441 C C . THR A 1 201 ? 50.995 -5.404 32.237 1.00 14.06 215 THR A C 1
ATOM 1442 O O . THR A 1 201 ? 50.042 -4.699 31.900 1.00 16.69 215 THR A O 1
ATOM 1446 N N . GLY A 1 202 ? 51.818 -5.093 33.238 1.00 12.69 216 GLY A N 1
ATOM 1447 C CA . GLY A 1 202 ? 51.562 -4.020 34.155 1.00 13.42 216 GLY A CA 1
ATOM 1448 C C . GLY A 1 202 ? 52.406 -2.754 34.036 1.00 14.06 216 GLY A C 1
ATOM 1449 O O . GLY A 1 202 ? 52.330 -1.928 34.934 1.00 13.97 216 GLY A O 1
ATOM 1450 N N . ASP A 1 203 ? 53.182 -2.592 32.934 1.00 14.74 217 ASP A N 1
ATOM 1451 C CA . ASP A 1 203 ? 54.096 -1.495 32.922 1.00 15.96 217 ASP A CA 1
ATOM 1452 C C . ASP A 1 203 ? 53.486 -0.117 32.932 1.00 15.44 217 ASP A C 1
ATOM 1453 O O . ASP A 1 203 ? 54.201 0.822 33.342 1.00 16.88 217 ASP A O 1
ATOM 1458 N N . GLN A 1 204 ? 52.265 0.008 32.452 1.00 15.83 218 GLN A N 1
ATOM 1459 C CA . GLN A 1 204 ? 51.618 1.326 32.393 1.00 15.77 218 GLN A CA 1
ATOM 1460 C C . GLN A 1 204 ? 50.628 1.492 33.541 1.00 13.98 218 GLN A C 1
ATOM 1461 O O . GLN A 1 204 ? 49.920 2.505 33.585 1.00 15.96 218 GLN A O 1
ATOM 1467 N N . SER A 1 205 ? 50.597 0.554 34.504 1.00 13.25 219 SER A N 1
ATOM 1468 C CA . SER A 1 205 ? 49.621 0.657 35.605 1.00 12.78 219 SER A CA 1
ATOM 1469 C C . SER A 1 205 ? 50.311 1.047 36.892 1.00 12.21 219 SER A C 1
ATOM 1470 O O . SER A 1 205 ? 50.997 2.072 36.915 1.00 13.21 219 SER A O 1
ATOM 1473 N N . ILE A 1 206 ? 50.169 0.266 37.959 1.00 12.22 220 ILE A N 1
ATOM 1474 C CA . ILE A 1 206 ? 50.821 0.648 39.226 1.00 11.82 220 ILE A CA 1
ATOM 1475 C C . ILE A 1 206 ? 52.343 0.875 39.022 1.00 13.63 220 ILE A C 1
ATOM 1476 O O . ILE A 1 206 ? 52.899 1.840 39.581 1.00 12.88 220 ILE A O 1
ATOM 1481 N N . ARG A 1 207 ? 52.993 -0.012 38.258 1.00 12.46 221 ARG A N 1
ATOM 1482 C CA . ARG A 1 207 ? 54.428 0.096 38.075 1.00 13.54 221 ARG A CA 1
ATOM 1483 C C . ARG A 1 207 ? 54.881 1.432 37.514 1.00 13.95 221 ARG A C 1
ATOM 1484 O O . ARG A 1 207 ? 56.008 1.899 37.854 1.00 15.29 221 ARG A O 1
ATOM 1492 N N . ALA A 1 208 ? 54.052 2.061 36.707 1.00 13.27 222 ALA A N 1
ATOM 1493 C CA . ALA A 1 208 ? 54.456 3.360 36.072 1.00 13.59 222 ALA A CA 1
ATOM 1494 C C . ALA A 1 208 ? 54.657 4.435 37.101 1.00 15.30 222 ALA A C 1
ATOM 1495 O O . ALA A 1 208 ? 55.315 5.469 36.773 1.00 19.45 222 ALA A O 1
ATOM 1497 N N . ALA A 1 209 ? 54.079 4.331 38.267 1.00 13.87 223 ALA A N 1
ATOM 1498 C CA . ALA A 1 209 ? 54.178 5.317 39.296 1.00 14.57 223 ALA A CA 1
ATOM 1499 C C . ALA A 1 209 ? 55.288 5.036 40.358 1.00 16.35 223 ALA A C 1
ATOM 1500 O O . ALA A 1 209 ? 55.583 5.872 41.214 1.00 17.41 223 ALA A O 1
ATOM 1502 N N . VAL A 1 210 ? 55.891 3.844 40.319 1.00 13.99 224 VAL A N 1
ATOM 1503 C CA . VAL A 1 210 ? 56.777 3.412 41.388 1.00 14.20 224 VAL A CA 1
ATOM 1504 C C . VAL A 1 210 ? 58.198 3.781 40.973 1.00 13.76 224 VAL A C 1
ATOM 1505 O O . VAL A 1 210 ? 58.622 3.500 39.865 1.00 16.24 224 VAL A O 1
ATOM 1509 N N . PRO A 1 211 ? 58.968 4.328 41.918 1.00 15.03 225 PRO A N 1
ATOM 1510 C CA . PRO A 1 211 ? 60.370 4.655 41.590 1.00 16.18 225 PRO A CA 1
ATOM 1511 C C . PRO A 1 211 ? 61.176 3.517 41.071 1.00 17.92 225 PRO A C 1
ATOM 1512 O O . PRO A 1 211 ? 61.032 2.356 41.479 1.00 15.81 225 PRO A O 1
ATOM 1516 N N . ALA A 1 212 ? 62.139 3.882 40.187 1.00 18.55 226 ALA A N 1
ATOM 1517 C CA . ALA A 1 212 ? 62.996 2.906 39.619 1.00 19.76 226 ALA A CA 1
ATOM 1518 C C . ALA A 1 212 ? 63.803 2.156 40.636 1.00 20.01 226 ALA A C 1
ATOM 1519 O O . ALA A 1 212 ? 64.269 2.727 41.644 1.00 21.70 226 ALA A O 1
ATOM 1521 N N . GLY A 1 213 ? 63.865 0.863 40.363 1.00 19.29 227 GLY A N 1
ATOM 1522 C CA . GLY A 1 213 ? 64.579 -0.076 41.198 1.00 20.91 227 GLY A CA 1
ATOM 1523 C C . GLY A 1 213 ? 63.759 -0.736 42.326 1.00 20.17 227 GLY A C 1
ATOM 1524 O O . GLY A 1 213 ? 64.262 -1.606 43.035 1.00 21.65 227 GLY A O 1
ATOM 1525 N N . TRP A 1 214 ? 62.555 -0.181 42.655 1.00 16.24 228 TRP A N 1
ATOM 1526 C CA . TRP A 1 214 ? 61.797 -0.774 43.740 1.00 15.45 228 TRP A CA 1
ATOM 1527 C C . TRP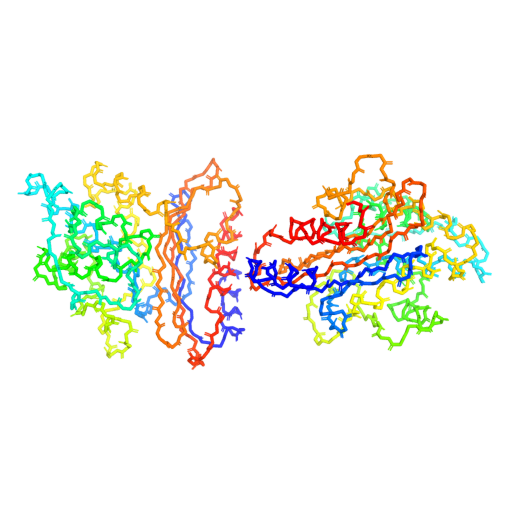 A 1 214 ? 61.027 -1.955 43.151 1.00 15.63 228 TRP A C 1
ATOM 1528 O O . TRP A 1 214 ? 60.346 -1.830 42.093 1.00 16.09 228 TRP A O 1
ATOM 1539 N N . THR A 1 215 ? 61.072 -3.086 43.833 1.00 15.02 229 THR A N 1
ATOM 1540 C CA . THR A 1 215 ? 60.405 -4.285 43.289 1.00 14.09 229 THR A CA 1
ATOM 1541 C C . THR A 1 215 ? 58.906 -4.191 43.464 1.00 11.91 229 THR A C 1
ATOM 1542 O O . THR A 1 215 ? 58.426 -3.722 44.459 1.00 12.82 229 THR A O 1
ATOM 1546 N N . VAL A 1 216 ? 58.195 -4.613 42.387 1.00 13.06 230 VAL A N 1
ATOM 1547 C CA . VAL A 1 216 ? 56.739 -4.675 42.400 1.00 11.73 230 VAL A CA 1
ATOM 1548 C C . VAL A 1 216 ? 56.279 -6.016 41.940 1.00 12.24 230 VAL A C 1
ATOM 1549 O O . VAL A 1 216 ? 56.805 -6.546 40.952 1.00 13.79 230 VAL A O 1
ATOM 1553 N N . ALA A 1 217 ? 55.299 -6.562 42.670 1.00 11.91 231 ALA A N 1
ATOM 1554 C CA . ALA A 1 217 ? 54.565 -7.759 42.263 1.00 11.38 231 ALA A CA 1
ATOM 1555 C C . ALA A 1 217 ? 53.181 -7.297 41.876 1.00 11.86 231 ALA A C 1
ATOM 1556 O O . ALA A 1 217 ? 52.560 -6.594 42.666 1.00 14.45 231 ALA A O 1
ATOM 1558 N N . ASP A 1 218 ? 52.670 -7.613 40.701 1.00 11.45 232 ASP A N 1
ATOM 1559 C CA . ASP A 1 218 ? 51.322 -7.099 40.397 1.00 11.97 232 ASP A CA 1
ATOM 1560 C C . ASP A 1 218 ? 50.593 -8.054 39.460 1.00 11.25 232 ASP A C 1
ATOM 1561 O O . ASP A 1 218 ? 51.207 -8.906 38.800 1.00 12.94 232 ASP A O 1
ATOM 1566 N N . LYS A 1 219 ? 49.277 -7.875 39.427 1.00 11.30 233 LYS A N 1
ATOM 1567 C CA . LYS A 1 219 ? 48.413 -8.538 38.436 1.00 11.31 233 LYS A CA 1
ATOM 1568 C C . LYS A 1 219 ? 47.358 -7.563 37.965 1.00 11.40 233 LYS A C 1
ATOM 1569 O O . LYS A 1 219 ? 46.616 -7.008 38.802 1.00 11.46 233 LYS A O 1
ATOM 1575 N N . THR A 1 220 ? 47.280 -7.369 36.638 1.00 12.25 234 THR A N 1
ATOM 1576 C CA . THR A 1 220 ? 46.303 -6.503 36.006 1.00 11.95 234 THR A CA 1
ATOM 1577 C C . THR A 1 220 ? 45.021 -7.217 35.645 1.00 14.28 234 THR A C 1
ATOM 1578 O O . THR A 1 220 ? 44.955 -8.453 35.550 1.00 14.27 234 THR A O 1
ATOM 1582 N N . GLY A 1 221 ? 43.995 -6.410 35.358 1.00 13.16 235 GLY A N 1
ATOM 1583 C CA . GLY A 1 221 ? 42.823 -6.927 34.716 1.00 14.54 235 GLY A CA 1
ATOM 1584 C C . GLY A 1 221 ? 42.143 -5.855 33.878 1.00 14.68 235 GLY A C 1
ATOM 1585 O O . GLY A 1 221 ? 42.358 -4.657 34.134 1.00 15.24 235 GLY A O 1
ATOM 1586 N N . GLY A 1 222 ? 41.369 -6.280 32.883 1.00 15.00 236 GLY A N 1
ATOM 1587 C CA . GLY A 1 222 ? 40.643 -5.304 32.074 1.00 18.62 236 GLY A CA 1
ATOM 1588 C C . GLY A 1 222 ? 39.429 -5.942 31.485 1.00 17.58 236 GLY A C 1
ATOM 1589 O O . GLY A 1 222 ? 39.447 -7.140 31.232 1.00 20.04 236 GLY A O 1
ATOM 1590 N N . GLY A 1 223 ? 38.417 -5.141 31.200 1.00 14.38 237 GLY A N 1
ATOM 1591 C CA . GLY A 1 223 ? 37.179 -5.589 30.659 1.00 15.72 237 GLY A CA 1
ATOM 1592 C C . GLY A 1 223 ? 36.952 -5.109 29.257 1.00 16.63 237 GLY A C 1
ATOM 1593 O O . GLY A 1 223 ? 37.852 -4.655 28.556 1.00 19.01 237 GLY A O 1
ATOM 1594 N N . PHE A 1 224 ? 35.745 -5.331 28.776 1.00 15.19 238 PHE A N 1
ATOM 1595 C CA . PHE A 1 224 ? 35.349 -4.925 27.429 1.00 16.69 238 PHE A CA 1
ATOM 1596 C C . PHE A 1 224 ? 34.817 -3.514 27.283 1.00 17.16 238 PHE A C 1
ATOM 1597 O O . PHE A 1 224 ? 34.616 -3.049 26.120 1.00 20.07 238 PHE A O 1
ATOM 1605 N N . LYS A 1 225 ? 34.552 -2.848 28.396 1.00 15.80 239 LYS A N 1
ATOM 1606 C CA . LYS A 1 225 ? 34.029 -1.495 28.455 1.00 15.96 239 LYS A CA 1
ATOM 1607 C C . LYS A 1 225 ? 34.976 -0.582 29.234 1.00 14.56 239 LYS A C 1
ATOM 1608 O O . LYS A 1 225 ? 34.54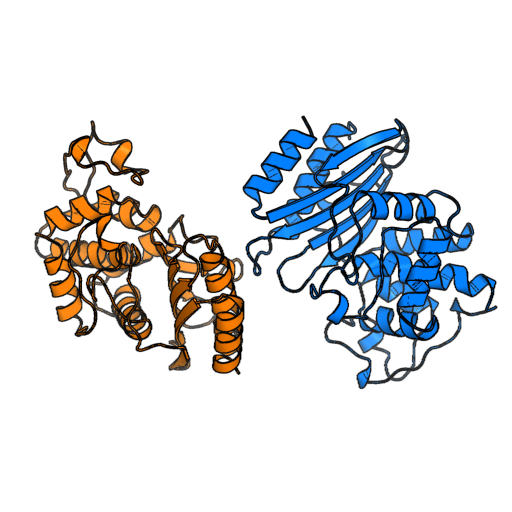1 0.309 29.962 1.00 16.42 239 LYS A O 1
ATOM 1614 N N . GLY A 1 226 ? 36.269 -0.804 29.022 1.00 15.76 240 GLY A N 1
ATOM 1615 C CA . GLY A 1 226 ? 37.257 0.103 29.588 1.00 14.50 240 GLY A CA 1
ATOM 1616 C C . GLY A 1 226 ? 37.603 -0.140 31.050 1.00 15.76 240 GLY A C 1
ATOM 1617 O O . GLY A 1 226 ? 38.455 0.597 31.588 1.00 14.89 240 GLY A O 1
ATOM 1618 N N . GLU A 1 227 ? 36.966 -1.105 31.684 1.00 14.08 241 GLU A N 1
ATOM 1619 C CA . GLU A 1 227 ? 37.273 -1.427 33.085 1.00 14.16 241 GLU A CA 1
ATOM 1620 C C . GLU A 1 227 ? 38.753 -1.818 33.156 1.00 13.06 241 GLU A C 1
ATOM 1621 O O . GLU A 1 227 ? 39.248 -2.520 32.302 1.00 14.28 241 GLU A O 1
ATOM 1627 N N . THR A 1 228 ? 39.455 -1.264 34.154 1.00 12.26 242 THR A N 1
ATOM 1628 C CA . THR A 1 228 ? 40.893 -1.489 34.265 1.00 12.01 242 THR A CA 1
ATOM 1629 C C . THR A 1 228 ? 41.272 -1.570 35.703 1.00 11.70 242 THR A C 1
ATOM 1630 O O . THR A 1 228 ? 40.994 -0.691 36.518 1.00 12.72 242 THR A O 1
ATOM 1634 N N . ASN A 1 229 ? 41.948 -2.655 36.013 1.00 10.66 243 ASN A N 1
ATOM 1635 C CA . ASN A 1 229 ? 42.337 -2.953 37.420 1.00 10.81 243 ASN A CA 1
ATOM 1636 C C . ASN A 1 229 ? 43.818 -3.279 37.564 1.00 10.52 243 ASN A C 1
ATOM 1637 O O . ASN A 1 229 ? 44.433 -3.796 36.647 1.00 11.60 243 ASN A O 1
ATOM 1642 N N . ASP A 1 230 ? 44.350 -3.088 38.757 1.00 10.90 244 ASP A N 1
ATOM 1643 C CA . ASP A 1 230 ? 45.693 -3.618 39.088 1.00 11.24 244 ASP A CA 1
ATOM 1644 C C . ASP A 1 230 ? 45.751 -3.815 40.600 1.00 11.12 244 ASP A C 1
ATOM 1645 O O . ASP A 1 230 ? 45.236 -3.006 41.341 1.00 12.48 244 ASP A O 1
ATOM 1650 N N . ILE A 1 231 ? 46.376 -4.915 41.039 1.00 11.42 245 ILE A N 1
ATOM 1651 C CA . ILE A 1 231 ? 46.660 -5.164 42.443 1.00 11.27 245 ILE A CA 1
ATOM 1652 C C . ILE A 1 231 ? 48.140 -5.429 42.620 1.00 10.51 245 ILE A C 1
ATOM 1653 O O . ILE A 1 231 ? 48.772 -6.006 41.680 1.00 11.80 245 ILE A O 1
ATOM 1658 N N . ALA A 1 232 ? 48.753 -4.957 43.696 1.00 10.88 246 ALA A N 1
ATOM 1659 C CA . ALA A 1 232 ? 50.203 -5.037 43.769 1.00 11.19 246 ALA A CA 1
ATOM 1660 C C . ALA A 1 232 ? 50.719 -5.073 45.158 1.00 10.72 246 ALA A C 1
ATOM 1661 O O . ALA A 1 232 ? 50.097 -4.572 46.088 1.00 11.68 246 ALA A O 1
ATOM 1663 N N . VAL A 1 233 ? 51.909 -5.616 45.298 1.00 11.11 247 VAL A N 1
ATOM 1664 C CA . VAL A 1 233 ? 52.776 -5.390 46.465 1.00 11.80 247 VAL A CA 1
ATOM 1665 C C . VAL A 1 233 ? 54.013 -4.685 45.987 1.00 11.73 247 VAL A C 1
ATOM 1666 O O . VAL A 1 233 ? 54.574 -5.004 44.926 1.00 13.02 247 VAL A O 1
ATOM 1670 N N . ILE A 1 234 ? 54.418 -3.652 46.743 1.00 11.99 248 ILE A N 1
ATOM 1671 C CA . ILE A 1 234 ? 55.538 -2.816 46.423 1.00 12.58 248 ILE A CA 1
ATOM 1672 C C . ILE A 1 234 ? 56.516 -2.863 47.605 1.00 12.53 248 ILE A C 1
ATOM 1673 O O . ILE A 1 234 ? 56.097 -2.652 48.757 1.00 13.27 248 ILE A O 1
ATOM 1678 N N . TRP A 1 235 ? 57.793 -3.106 47.279 1.00 12.92 249 TRP A N 1
ATOM 1679 C CA . TRP A 1 235 ? 58.874 -3.163 48.315 1.00 13.64 249 TRP A CA 1
ATOM 1680 C C . TRP A 1 235 ? 59.824 -1.968 48.228 1.00 15.61 249 TRP A C 1
ATOM 1681 O O . TRP A 1 235 ? 60.774 -1.964 47.401 1.00 16.65 249 TRP A O 1
ATOM 1692 N N . PRO A 1 236 ? 59.539 -0.933 48.994 1.00 15.20 250 PRO A N 1
ATOM 1693 C CA . PRO A 1 236 ? 60.532 0.222 48.935 1.00 16.05 250 PRO A CA 1
ATOM 1694 C C . PRO A 1 236 ? 61.770 -0.214 49.687 1.00 15.92 250 PRO A C 1
ATOM 1695 O O . PRO A 1 236 ? 61.731 -1.039 50.576 1.00 17.43 250 PRO A O 1
ATOM 1699 N N . PRO A 1 237 ? 62.953 0.321 49.312 1.00 15.68 251 PRO A N 1
ATOM 1700 C CA . PRO A 1 237 ? 64.099 0.040 50.145 1.00 16.45 251 PRO A CA 1
ATOM 1701 C C . PRO A 1 237 ? 63.998 0.500 51.563 1.00 15.12 251 PRO A C 1
ATOM 1702 O O . PRO A 1 237 ? 63.538 1.581 51.835 1.00 15.95 251 PRO A O 1
ATOM 1706 N N . GLY A 1 238 ? 64.468 -0.359 52.477 1.00 17.66 252 GLY A N 1
ATOM 1707 C CA . GLY A 1 238 ? 64.628 0.043 53.871 1.00 18.73 252 GLY A CA 1
ATOM 1708 C C . GLY A 1 238 ? 63.380 0.176 54.724 1.00 21.22 252 GLY A C 1
ATOM 1709 O O . GLY A 1 238 ? 63.368 0.875 55.762 1.00 21.79 252 GLY A O 1
ATOM 1710 N N . ARG A 1 239 ? 62.249 -0.292 54.197 1.00 16.18 253 ARG A N 1
ATOM 1711 C CA . ARG A 1 239 ? 60.966 -0.187 54.926 1.00 16.15 253 ARG A CA 1
ATOM 1712 C C . ARG A 1 239 ? 60.074 -1.377 54.515 1.00 14.75 253 ARG A C 1
ATOM 1713 O O . ARG A 1 239 ? 60.385 -2.122 53.630 1.00 16.50 253 ARG A O 1
ATOM 1721 N N . ALA A 1 240 ? 58.975 -1.525 55.240 1.00 14.65 254 ALA A N 1
ATOM 1722 C CA . ALA A 1 240 ? 58.006 -2.611 55.018 1.00 15.36 254 ALA A CA 1
ATOM 1723 C C . ALA A 1 240 ? 57.239 -2.382 53.724 1.00 14.22 254 ALA A C 1
ATOM 1724 O O . ALA A 1 240 ? 57.047 -1.260 53.297 1.00 14.54 254 ALA A O 1
ATOM 1726 N N . PRO A 1 241 ? 56.773 -3.481 53.120 1.00 13.81 255 PRO A N 1
ATOM 1727 C CA . PRO A 1 241 ? 56.037 -3.314 51.873 1.00 13.25 255 PRO A CA 1
ATOM 1728 C C . PRO A 1 241 ? 54.670 -2.735 51.976 1.00 13.86 255 PRO A C 1
ATOM 1729 O O . PRO A 1 241 ? 54.034 -2.701 53.059 1.00 14.86 255 PRO A O 1
ATOM 1733 N N . ILE A 1 242 ? 54.190 -2.244 50.840 1.00 13.61 256 ILE A N 1
ATOM 1734 C CA . ILE A 1 242 ? 52.863 -1.662 50.664 1.00 13.59 256 ILE A CA 1
ATOM 1735 C C . ILE A 1 242 ? 52.031 -2.632 49.790 1.00 13.68 256 ILE A C 1
ATOM 1736 O O . ILE A 1 242 ? 52.537 -3.184 48.851 1.00 12.46 256 ILE A O 1
ATOM 1741 N N . VAL A 1 243 ? 50.759 -2.834 50.163 1.00 12.10 257 VAL A N 1
ATOM 1742 C CA . VAL A 1 243 ? 49.857 -3.663 49.360 1.00 11.65 257 VAL A CA 1
ATOM 1743 C C . VAL A 1 243 ? 48.735 -2.792 48.918 1.00 12.84 257 VAL A C 1
ATOM 1744 O O . VAL A 1 243 ? 48.157 -2.035 49.738 1.00 13.05 257 VAL A O 1
ATOM 1748 N N . MET A 1 244 ? 48.325 -2.877 47.621 1.00 11.81 258 MET A N 1
ATOM 1749 C CA . MET A 1 244 ? 47.305 -1.991 47.183 1.00 12.50 258 MET A CA 1
ATOM 1750 C C . MET A 1 244 ? 46.483 -2.564 46.029 1.00 11.76 258 MET A C 1
ATOM 1751 O O . MET A 1 244 ? 46.912 -3.467 45.338 1.00 12.46 258 MET A O 1
ATOM 1756 N N . ALA A 1 245 ? 45.304 -1.974 45.834 1.00 12.23 259 ALA A N 1
ATOM 1757 C CA . ALA A 1 245 ? 44.428 -2.335 44.706 1.00 11.56 259 ALA A CA 1
ATOM 1758 C C . ALA A 1 245 ? 43.848 -1.045 44.190 1.00 13.35 259 ALA A C 1
ATOM 1759 O O . ALA A 1 245 ? 43.394 -0.196 44.973 1.00 13.10 259 ALA A O 1
ATOM 1761 N N . VAL A 1 246 ? 43.775 -0.964 42.885 1.00 11.54 260 VAL A N 1
ATOM 1762 C CA . VAL A 1 246 ? 43.096 0.136 42.167 1.00 11.19 260 VAL A CA 1
ATOM 1763 C C . VAL A 1 246 ? 42.207 -0.490 41.094 1.00 12.39 260 VAL A C 1
ATOM 1764 O O . VAL A 1 246 ? 42.705 -1.156 40.172 1.00 12.47 260 VAL A O 1
ATOM 1768 N N . LEU A 1 247 ? 40.889 -0.256 41.221 1.00 11.33 261 LEU A N 1
ATOM 1769 C CA . LEU A 1 247 ? 39.913 -0.835 40.309 1.00 11.87 261 LEU A CA 1
ATOM 1770 C C . LEU A 1 247 ? 39.190 0.338 39.670 1.00 13.30 261 LEU A C 1
ATOM 1771 O O . LEU A 1 247 ? 38.715 1.235 40.401 1.00 13.98 261 LEU A O 1
ATOM 1776 N N . THR A 1 248 ? 38.980 0.301 38.367 1.00 13.68 262 THR A N 1
ATOM 1777 C CA . THR A 1 248 ? 38.378 1.472 37.694 1.00 12.93 262 THR A CA 1
ATOM 1778 C C . THR A 1 248 ? 37.310 1.056 36.726 1.00 13.57 262 THR A C 1
ATOM 1779 O O . THR A 1 248 ? 37.405 -0.006 36.030 1.00 13.45 262 THR A O 1
ATOM 1783 N N . VAL A 1 249 ? 36.219 1.861 36.653 1.00 13.28 263 VAL A N 1
ATOM 1784 C CA . VAL A 1 249 ? 35.153 1.655 35.674 1.00 12.19 263 VAL A CA 1
ATOM 1785 C C . VAL A 1 249 ? 34.792 3.008 35.056 1.00 13.14 263 VAL A C 1
ATOM 1786 O O . VAL A 1 249 ? 34.216 3.850 35.753 1.00 13.88 263 VAL A O 1
ATOM 1790 N N . PRO A 1 250 ? 35.186 3.220 33.822 1.00 13.51 264 PRO A N 1
ATOM 1791 C CA . PRO A 1 250 ? 34.916 4.565 33.152 1.00 15.04 264 PRO A CA 1
ATOM 1792 C C . PRO A 1 250 ? 33.432 4.589 32.783 1.00 15.46 264 PRO A C 1
ATOM 1793 O O . PRO A 1 250 ? 32.809 3.602 32.413 1.00 16.56 264 PRO A O 1
ATOM 1797 N N . GLU A 1 251 ? 32.858 5.786 32.882 1.00 17.96 265 GLU A N 1
ATOM 1798 C CA . GLU A 1 251 ? 31.530 5.993 32.294 1.00 21.15 265 GLU A CA 1
ATOM 1799 C C . GLU A 1 251 ? 31.581 5.839 30.785 1.00 18.86 265 GLU A C 1
ATOM 1800 O O . GLU A 1 251 ? 30.609 5.417 30.195 1.00 22.68 265 GLU A O 1
ATOM 1806 N N . ASP A 1 252 ? 32.665 6.209 30.159 1.00 19.61 266 ASP A N 1
ATOM 1807 C CA . ASP A 1 252 ? 32.848 6.101 28.741 1.00 21.17 266 ASP A CA 1
ATOM 1808 C C . ASP A 1 252 ? 33.352 4.689 28.435 1.00 18.67 266 ASP A C 1
ATOM 1809 O O . ASP A 1 252 ? 34.463 4.350 28.818 1.00 17.85 266 ASP A O 1
ATOM 1814 N N . PRO A 1 253 ? 32.548 3.820 27.761 1.00 17.70 267 PRO A N 1
ATOM 1815 C CA . PRO A 1 253 ? 32.902 2.380 27.607 1.00 16.49 267 PRO A CA 1
ATOM 1816 C C . PRO A 1 253 ? 34.049 2.132 26.644 1.00 18.51 267 PRO A C 1
ATOM 1817 O O . PRO A 1 253 ? 34.544 0.974 26.512 1.00 18.14 267 PRO A O 1
ATOM 1821 N N . THR A 1 254 ? 34.416 3.151 25.857 1.00 15.66 268 THR A N 1
ATOM 1822 C CA . THR A 1 254 ? 35.545 3.050 24.968 1.00 16.19 268 THR A CA 1
ATOM 1823 C C . THR A 1 254 ? 36.812 3.729 25.474 1.00 16.84 268 THR A C 1
ATOM 1824 O O . THR A 1 254 ? 37.826 3.857 24.770 1.00 18.30 268 THR A O 1
ATOM 1828 N N . SER A 1 255 ? 36.771 4.180 26.718 1.00 16.70 269 SER A N 1
ATOM 1829 C CA . SER A 1 255 ? 37.883 4.887 27.295 1.00 18.90 269 SER A CA 1
ATOM 1830 C C . SER A 1 255 ? 39.139 4.046 27.350 1.00 18.92 269 SER A C 1
ATOM 1831 O O . SER A 1 255 ? 39.073 2.853 27.740 1.00 19.08 269 SER A O 1
ATOM 1834 N N . THR A 1 256 ? 40.261 4.660 27.043 1.00 19.61 270 THR A N 1
ATOM 1835 C CA . THR A 1 256 ? 41.576 4.047 27.279 1.00 20.07 270 THR A CA 1
ATOM 1836 C C . THR A 1 256 ? 42.287 4.743 28.479 1.00 19.17 270 THR A C 1
ATOM 1837 O O . THR A 1 256 ? 43.509 4.570 28.695 1.00 20.46 270 THR A O 1
ATOM 1841 N N . LYS A 1 257 ? 41.583 5.454 29.304 1.00 16.47 271 LYS A N 1
ATOM 1842 C CA . LYS A 1 257 ? 42.187 6.192 30.416 1.00 17.33 271 LYS A CA 1
ATOM 1843 C C . LYS A 1 257 ? 42.438 5.362 31.667 1.00 16.93 271 LYS A C 1
ATOM 1844 O O . LYS A 1 257 ? 43.015 5.847 32.657 1.00 15.79 271 LYS A O 1
ATOM 1850 N N . GLY A 1 258 ? 41.983 4.113 31.669 1.00 14.78 272 GLY A N 1
ATOM 1851 C CA . GLY A 1 258 ? 42.114 3.319 32.879 1.00 15.03 272 GLY A CA 1
ATOM 1852 C C . GLY A 1 258 ? 43.568 3.213 33.377 1.00 14.10 272 GLY A C 1
ATOM 1853 O O . GLY A 1 258 ? 43.809 3.417 34.587 1.00 14.71 272 GLY A O 1
ATOM 1854 N N . LYS A 1 259 ? 44.509 2.802 32.505 1.00 14.19 273 LYS A N 1
ATOM 1855 C CA . LYS A 1 259 ? 45.878 2.595 32.972 1.00 14.64 273 LYS A CA 1
ATOM 1856 C C . LYS A 1 259 ? 46.524 3.896 33.521 1.00 13.73 273 LYS A C 1
ATOM 1857 O O . LYS A 1 259 ? 47.038 3.876 34.625 1.00 14.40 273 LYS A O 1
ATOM 1863 N N . PRO A 1 260 ? 46.456 5.041 32.800 1.00 13.82 274 PRO A N 1
ATOM 1864 C CA . PRO A 1 260 ? 47.051 6.254 33.376 1.00 15.81 274 PRO A CA 1
ATOM 1865 C C . PRO A 1 260 ? 46.347 6.687 34.593 1.00 14.41 274 PRO A C 1
ATOM 1866 O O . PRO A 1 260 ? 46.943 7.306 35.441 1.00 13.50 274 PRO A O 1
ATOM 1870 N N . THR A 1 261 ? 45.038 6.403 34.757 1.00 13.48 275 THR A N 1
ATOM 1871 C CA . THR A 1 261 ? 44.316 6.709 35.954 1.00 12.33 275 THR A CA 1
ATOM 1872 C C . THR A 1 261 ? 44.826 5.862 37.151 1.00 13.20 275 THR A C 1
ATOM 1873 O O . THR A 1 261 ? 45.019 6.365 38.222 1.00 13.40 275 THR A O 1
ATOM 1877 N N . ILE A 1 262 ? 45.081 4.582 36.890 1.00 11.88 276 ILE A N 1
ATOM 1878 C CA . ILE A 1 262 ? 45.699 3.732 37.907 1.00 11.32 276 ILE A CA 1
ATOM 1879 C C . ILE A 1 262 ? 47.040 4.329 38.362 1.00 12.04 276 ILE A C 1
ATOM 1880 O O . ILE A 1 262 ? 47.369 4.335 39.544 1.00 12.74 276 ILE A O 1
ATOM 1885 N N . ALA A 1 263 ? 47.868 4.710 37.382 1.00 11.91 277 ALA A N 1
ATOM 1886 C CA . ALA A 1 263 ? 49.196 5.281 37.754 1.00 12.00 277 ALA A CA 1
ATOM 1887 C C . ALA A 1 263 ? 49.012 6.523 38.527 1.00 12.99 277 ALA A C 1
ATOM 1888 O O . ALA A 1 263 ? 49.728 6.729 39.523 1.00 13.10 277 ALA A O 1
ATOM 1890 N N . ALA A 1 264 ? 48.052 7.368 38.168 1.00 12.81 278 ALA A N 1
ATOM 1891 C CA . ALA A 1 264 ? 47.813 8.614 38.938 1.00 14.34 278 ALA A CA 1
ATOM 1892 C C . ALA A 1 264 ? 47.355 8.333 40.346 1.00 13.99 278 ALA A C 1
ATOM 1893 O O . ALA A 1 264 ? 47.771 8.975 41.357 1.00 14.50 278 ALA A O 1
ATOM 1895 N N . ALA A 1 265 ? 46.462 7.350 40.516 1.00 12.55 279 ALA A N 1
ATOM 1896 C CA . ALA A 1 265 ? 46.052 6.985 41.852 1.00 13.40 279 ALA A CA 1
ATOM 1897 C C . ALA A 1 265 ? 47.210 6.461 42.687 1.00 12.39 279 ALA A C 1
ATOM 1898 O O . ALA A 1 265 ? 47.307 6.684 43.894 1.00 14.43 279 ALA A O 1
ATOM 1900 N N . THR A 1 266 ? 48.084 5.683 42.038 1.00 12.02 280 THR A N 1
ATOM 1901 C CA . THR A 1 266 ? 49.268 5.141 42.723 1.00 13.38 280 THR A CA 1
ATOM 1902 C C . THR A 1 266 ? 50.165 6.230 43.204 1.00 13.29 280 THR A C 1
ATOM 1903 O O . THR A 1 266 ? 50.710 6.146 44.307 1.00 14.07 280 THR A O 1
ATOM 1907 N N . ARG A 1 267 ? 50.341 7.254 42.391 1.00 13.57 281 ARG A N 1
ATOM 1908 C CA . ARG A 1 267 ? 51.207 8.390 42.826 1.00 13.35 281 ARG A CA 1
ATOM 1909 C C . ARG A 1 267 ? 50.610 9.056 44.071 1.00 13.96 281 ARG A C 1
ATOM 1910 O O . ARG A 1 267 ? 51.367 9.425 44.978 1.00 14.62 281 ARG A O 1
ATOM 1918 N N . ILE A 1 268 ? 49.287 9.185 44.127 1.00 13.95 282 ILE A N 1
ATOM 1919 C CA . ILE A 1 268 ? 48.603 9.702 45.307 1.00 14.34 282 ILE A CA 1
ATOM 1920 C C . ILE A 1 268 ? 48.876 8.845 46.519 1.00 15.68 282 ILE A C 1
ATOM 1921 O O . ILE A 1 268 ? 49.197 9.346 47.627 1.00 15.50 282 ILE A O 1
ATOM 1926 N N . VAL A 1 269 ? 48.722 7.514 46.361 1.00 13.59 283 VAL A N 1
ATOM 1927 C CA . VAL A 1 269 ? 48.970 6.612 47.414 1.00 14.04 283 VAL A CA 1
ATOM 1928 C C . VAL A 1 269 ? 50.392 6.684 47.911 1.00 14.01 283 VAL A C 1
ATOM 1929 O O . VAL A 1 269 ? 50.670 6.676 49.146 1.00 15.83 283 VAL A O 1
ATOM 1933 N N . LEU A 1 270 ? 51.348 6.607 46.971 1.00 14.23 284 LEU A N 1
ATOM 1934 C CA . LEU A 1 270 ? 52.773 6.620 47.376 1.00 15.71 284 LEU A CA 1
ATOM 1935 C C . LEU A 1 270 ? 53.101 7.884 48.115 1.00 16.01 284 LEU A C 1
ATOM 1936 O O . LEU A 1 270 ? 53.784 7.821 49.143 1.00 16.27 284 LEU A O 1
ATOM 1941 N N . ARG A 1 271 ? 52.575 8.987 47.670 1.00 15.75 285 ARG A N 1
ATOM 1942 C CA . ARG A 1 271 ? 52.825 10.255 48.404 1.00 16.96 285 ARG A CA 1
ATOM 1943 C C . ARG A 1 271 ? 52.244 10.229 49.767 1.00 18.69 285 ARG A C 1
ATOM 1944 O O . ARG A 1 271 ? 52.909 10.664 50.748 1.00 17.14 285 ARG A O 1
ATOM 1952 N N . ALA A 1 272 ? 51.054 9.663 49.937 1.00 15.76 286 ALA A N 1
ATOM 1953 C CA . ALA A 1 272 ? 50.482 9.523 51.267 1.00 15.79 286 ALA A CA 1
ATOM 1954 C C . ALA A 1 272 ? 51.349 8.703 52.205 1.00 16.78 286 ALA A C 1
ATOM 1955 O O . ALA A 1 272 ? 51.369 8.933 53.409 1.00 17.23 286 ALA A O 1
ATOM 1957 N N . PHE A 1 273 ? 51.998 7.678 51.649 1.00 14.79 287 PHE A N 1
ATOM 1958 C CA . PHE A 1 273 ? 52.881 6.769 52.399 1.00 14.23 287 PHE A CA 1
ATOM 1959 C C . PHE A 1 273 ? 54.340 7.263 52.402 1.00 14.56 287 PHE A C 1
ATOM 1960 O O . PHE A 1 273 ? 55.191 6.526 52.905 1.00 17.90 287 PHE A O 1
ATOM 1968 N N . GLY A 1 274 ? 54.565 8.512 51.991 1.00 16.68 288 GLY A N 1
ATOM 1969 C CA . GLY A 1 274 ? 55.949 9.074 52.160 1.00 17.94 288 GLY A CA 1
ATOM 1970 C C . GLY A 1 274 ? 56.970 8.469 51.268 1.00 20.61 288 GLY A C 1
ATOM 1971 O O . GLY A 1 274 ? 58.142 8.270 51.710 1.00 21.66 288 GLY A O 1
ATOM 1972 N N . ALA A 1 275 ? 56.523 8.095 50.059 1.00 22.44 289 ALA A N 1
ATOM 1973 C CA . ALA A 1 275 ? 57.312 7.306 49.051 1.00 28.05 289 ALA A CA 1
ATOM 1974 C C . ALA A 1 275 ? 57.069 7.876 47.647 1.00 33.67 289 ALA A C 1
ATOM 1975 O O . ALA A 1 275 ? 56.376 8.948 47.495 1.00 37.38 289 ALA A O 1
ATOM 1977 N N . MET B 1 16 ? 25.649 -7.509 10.442 1.00 54.47 30 MET B N 1
ATOM 1978 C CA . MET B 1 16 ? 25.967 -7.544 11.921 1.00 53.74 30 MET B CA 1
ATOM 1979 C C . MET B 1 16 ? 25.859 -6.145 12.546 1.00 42.09 30 MET B C 1
ATOM 1980 O O . MET B 1 16 ? 25.325 -6.018 13.627 1.00 39.45 30 MET B O 1
ATOM 1985 N N . ALA B 1 17 ? 26.355 -5.096 11.897 1.00 33.58 31 ALA B N 1
ATOM 1986 C CA . ALA B 1 17 ? 26.267 -3.753 12.517 1.00 28.43 31 ALA B CA 1
ATOM 1987 C C . ALA B 1 17 ? 24.830 -3.338 12.773 1.00 29.75 31 ALA B C 1
ATOM 1988 O O . ALA B 1 17 ? 24.539 -2.842 13.815 1.00 24.42 31 ALA B O 1
ATOM 1990 N N . PRO B 1 18 ? 23.939 -3.493 11.795 1.00 35.73 32 PRO B N 1
ATOM 1991 C CA . PRO B 1 18 ? 22.526 -3.119 12.080 1.00 38.10 32 PRO B CA 1
ATOM 1992 C C . PRO B 1 18 ? 21.948 -3.860 13.295 1.00 34.71 32 PRO B C 1
ATOM 1993 O O . PRO B 1 18 ? 21.268 -3.244 14.125 1.00 30.02 32 PRO B O 1
ATOM 1997 N N . ASP B 1 19 ? 22.261 -5.150 13.430 1.00 33.51 33 ASP B N 1
ATOM 1998 C CA . ASP B 1 19 ? 21.851 -5.878 14.606 1.00 30.28 33 ASP B CA 1
ATOM 1999 C C . ASP B 1 19 ? 22.493 -5.369 15.905 1.00 25.08 33 ASP B C 1
ATOM 2000 O O . ASP B 1 19 ? 21.847 -5.288 16.954 1.00 23.33 33 ASP B O 1
ATOM 2005 N N . GLU B 1 20 ? 23.773 -5.029 15.854 1.00 21.68 34 GLU B N 1
ATOM 2006 C CA . GLU B 1 20 ? 24.460 -4.508 17.021 1.00 20.42 34 GLU B CA 1
ATOM 2007 C C . GLU B 1 20 ? 23.861 -3.146 17.432 1.00 18.05 34 GLU B C 1
ATOM 2008 O O . GLU B 1 20 ? 23.753 -2.884 18.615 1.00 18.76 34 GLU B O 1
ATOM 2014 N N . LEU B 1 21 ? 23.522 -2.335 16.436 1.00 18.22 35 LEU B N 1
ATOM 2015 C CA . LEU B 1 21 ? 22.935 -1.026 16.701 1.00 18.57 35 LEU B CA 1
ATOM 2016 C C . LEU B 1 21 ? 21.552 -1.192 17.318 1.00 18.82 35 LEU B C 1
ATOM 2017 O O . LEU B 1 21 ? 21.189 -0.422 18.199 1.00 18.39 35 LEU B O 1
ATOM 2022 N N . ALA B 1 22 ? 20.790 -2.170 16.822 1.00 19.49 36 ALA B N 1
ATOM 2023 C CA . ALA B 1 22 ? 19.495 -2.437 17.418 1.00 20.80 36 ALA B CA 1
ATOM 2024 C C . ALA B 1 22 ? 19.583 -2.871 18.821 1.00 19.79 36 ALA B C 1
ATOM 2025 O O . ALA B 1 22 ? 18.763 -2.458 19.638 1.00 21.35 36 ALA B O 1
ATOM 2027 N N . SER B 1 23 ? 20.551 -3.712 19.129 1.00 18.95 37 SER B N 1
ATOM 2028 C CA . SER B 1 23 ? 20.800 -4.158 20.466 1.00 19.38 37 SER B CA 1
ATOM 2029 C C . SER B 1 23 ? 21.249 -3.045 21.422 1.00 18.84 37 SER B C 1
ATOM 2030 O O . SER B 1 23 ? 20.777 -2.876 22.524 1.00 19.51 37 SER B O 1
ATOM 2033 N N . LEU B 1 24 ? 22.103 -2.114 20.900 1.00 18.22 38 LEU B N 1
ATOM 2034 C CA . LEU B 1 24 ? 22.524 -0.968 21.623 1.00 17.88 38 LEU B CA 1
ATOM 2035 C C . LEU B 1 24 ? 21.296 -0.066 21.971 1.00 16.25 38 LEU B C 1
ATOM 2036 O O . LEU B 1 24 ? 21.205 0.469 23.015 1.00 17.46 38 LEU B O 1
ATOM 2041 N N . GLU B 1 25 ? 20.433 0.121 20.992 1.00 17.63 39 GLU B N 1
ATOM 2042 C CA . GLU B 1 25 ? 19.250 0.921 21.206 1.00 17.45 39 GLU B CA 1
ATOM 2043 C C . GLU B 1 25 ? 18.406 0.347 22.364 1.00 18.50 39 GLU B C 1
ATOM 2044 O O . GLU B 1 25 ? 17.886 1.088 23.185 1.00 19.33 39 GLU B O 1
ATOM 2050 N N . LYS B 1 26 ? 18.251 -0.981 22.365 1.00 19.72 40 LYS B N 1
ATOM 2051 C CA . LYS B 1 26 ? 17.504 -1.634 23.447 1.00 22.38 40 LYS B CA 1
ATOM 2052 C C . LYS B 1 26 ? 18.161 -1.376 24.798 1.00 20.66 40 LYS B C 1
ATOM 2053 O O . LYS B 1 26 ? 17.492 -1.032 25.795 1.00 22.90 40 LYS B O 1
ATOM 2059 N N . ASP B 1 27 ? 19.500 -1.443 24.878 1.00 21.48 41 ASP B N 1
ATOM 2060 C CA . ASP B 1 27 ? 20.179 -1.178 26.144 1.00 23.15 41 ASP B CA 1
ATOM 2061 C C . ASP B 1 27 ? 20.069 0.286 26.598 1.00 21.52 41 ASP B C 1
ATOM 2062 O O . ASP B 1 27 ? 20.011 0.605 27.773 1.00 22.82 41 ASP B O 1
ATOM 2067 N N . PHE B 1 28 ? 20.050 1.220 25.613 1.00 19.70 42 PHE B N 1
ATOM 2068 C CA . PHE B 1 28 ? 19.944 2.608 25.870 1.00 18.75 42 PHE B CA 1
ATOM 2069 C C . PHE B 1 28 ? 18.563 2.990 26.415 1.00 17.28 42 PHE B C 1
ATOM 2070 O O . PHE B 1 28 ? 18.492 3.844 27.254 1.00 19.11 42 PHE B O 1
ATOM 2078 N N . GLY B 1 29 ? 17.511 2.379 25.913 1.00 18.03 43 GLY B N 1
ATOM 2079 C CA . GLY B 1 29 ? 16.142 2.753 26.272 1.00 16.94 43 GLY B CA 1
ATOM 2080 C C . GLY B 1 29 ? 15.714 4.040 25.587 1.00 16.83 43 GLY B C 1
ATOM 2081 O O . GLY B 1 29 ? 15.396 5.027 26.245 1.00 19.18 43 GLY B O 1
ATOM 2082 N N . GLY B 1 30 ? 15.606 3.993 24.294 1.00 18.57 44 GLY B N 1
ATOM 2083 C CA . GLY B 1 30 ? 15.266 5.198 23.546 1.00 17.54 44 GLY B CA 1
ATOM 2084 C C . GLY B 1 30 ? 15.404 4.943 22.075 1.00 18.67 44 GLY B C 1
ATOM 2085 O O . GLY B 1 30 ? 15.247 3.808 21.555 1.00 21.78 44 GLY B O 1
ATOM 2086 N N . ARG B 1 31 ? 15.613 6.013 21.315 1.00 14.14 45 ARG B N 1
ATOM 2087 C CA . ARG B 1 31 ? 15.745 5.921 19.898 1.00 14.80 45 ARG B CA 1
ATOM 2088 C C . ARG B 1 31 ? 17.132 6.482 19.527 1.00 15.49 45 ARG B C 1
ATOM 2089 O O . ARG B 1 31 ? 17.567 7.544 20.020 1.00 15.92 45 ARG B O 1
ATOM 2097 N N . ILE B 1 32 ? 17.812 5.734 18.721 1.00 14.98 46 ILE B N 1
ATOM 2098 C CA . ILE B 1 32 ? 19.113 6.164 18.199 1.00 17.08 46 ILE B CA 1
ATOM 2099 C C . ILE B 1 32 ? 19.041 6.225 16.686 1.00 18.08 46 ILE B C 1
ATOM 2100 O O . ILE B 1 32 ? 18.378 5.381 16.037 1.00 18.20 46 ILE B O 1
ATOM 2105 N N . GLY B 1 33 ? 19.688 7.232 16.069 1.00 12.81 47 GLY B N 1
ATOM 2106 C CA . GLY B 1 33 ? 19.756 7.317 14.674 1.00 12.16 47 GLY B CA 1
ATOM 2107 C C . GLY B 1 33 ? 21.198 7.419 14.219 1.00 12.89 47 GLY B C 1
ATOM 2108 O O . GLY B 1 33 ? 21.948 8.240 14.770 1.00 13.06 47 GLY B O 1
ATOM 2109 N N . VAL B 1 34 ? 21.602 6.502 13.328 1.00 12.13 48 VAL B N 1
ATOM 2110 C CA . VAL B 1 34 ? 23.015 6.380 12.884 1.00 13.10 48 VAL B CA 1
ATOM 2111 C C . VAL B 1 34 ? 23.064 6.377 11.410 1.00 13.52 48 VAL B C 1
ATOM 2112 O O . VAL B 1 34 ? 22.266 5.673 10.738 1.00 14.17 48 VAL B O 1
ATOM 2116 N N . TYR B 1 35 ? 24.008 7.122 10.811 1.00 12.86 49 TYR B N 1
ATOM 2117 C CA . TYR B 1 35 ? 24.367 6.920 9.455 1.00 12.73 49 TYR B CA 1
ATOM 2118 C C . TYR B 1 35 ? 25.868 7.149 9.348 1.00 13.35 49 TYR B C 1
ATOM 2119 O O . TYR B 1 35 ? 26.414 8.074 9.975 1.00 13.00 49 TYR B O 1
ATOM 2128 N N . ALA B 1 36 ? 26.543 6.325 8.544 1.00 13.14 50 ALA B N 1
ATOM 2129 C CA . ALA B 1 36 ? 27.966 6.475 8.412 1.00 14.27 50 ALA B CA 1
ATOM 2130 C C . ALA B 1 36 ? 28.345 6.035 7.004 1.00 15.29 50 ALA B C 1
ATOM 2131 O O . ALA B 1 36 ? 27.803 5.031 6.495 1.00 15.24 50 ALA B O 1
ATOM 2133 N N . LEU B 1 37 ? 29.268 6.777 6.404 1.00 14.16 51 LEU B N 1
ATOM 2134 C CA . LEU B 1 37 ? 29.765 6.551 5.038 1.00 13.89 51 LEU B CA 1
ATOM 2135 C C . LEU B 1 37 ? 31.302 6.459 5.081 1.00 14.10 51 LEU B C 1
ATOM 2136 O O . LEU B 1 37 ? 31.981 7.363 5.601 1.00 14.01 51 LEU B O 1
ATOM 2141 N N . ASP B 1 38 ? 31.869 5.395 4.506 1.00 14.64 52 ASP B N 1
ATOM 2142 C CA . ASP B 1 38 ? 33.341 5.291 4.289 1.00 15.87 52 ASP B CA 1
ATOM 2143 C C . ASP B 1 38 ? 33.603 5.784 2.916 1.00 16.47 52 ASP B C 1
ATOM 2144 O O . ASP B 1 38 ? 33.116 5.204 1.932 1.00 16.97 52 ASP B O 1
ATOM 2149 N N . THR B 1 39 ? 34.218 6.968 2.785 1.00 14.08 53 THR B N 1
ATOM 2150 C CA . THR B 1 39 ? 34.363 7.609 1.513 1.00 15.15 53 THR B CA 1
ATOM 2151 C C . THR B 1 39 ? 35.383 6.911 0.587 1.00 17.53 53 THR B C 1
ATOM 2152 O O . THR B 1 39 ? 35.457 7.282 -0.586 1.00 21.07 53 THR B O 1
ATOM 2156 N N . GLY B 1 40 ? 36.112 5.993 1.135 1.00 15.77 54 GLY B N 1
ATOM 2157 C CA . GLY B 1 40 ? 37.059 5.185 0.359 1.00 17.73 54 GLY B CA 1
ATOM 2158 C C . GLY B 1 40 ? 36.409 4.014 -0.301 1.00 17.92 54 GLY B C 1
ATOM 2159 O O . GLY B 1 40 ? 36.255 3.998 -1.522 1.00 20.13 54 GLY B O 1
ATOM 2160 N N . SER B 1 41 ? 35.809 3.151 0.495 1.00 20.80 55 SER B N 1
ATOM 2161 C CA . SER B 1 41 ? 35.095 1.997 -0.102 1.00 20.83 55 SER B CA 1
ATOM 2162 C C . SER B 1 41 ? 33.735 2.279 -0.607 1.00 21.20 55 SER B C 1
ATOM 2163 O O . SER B 1 41 ? 33.228 1.471 -1.381 1.00 22.58 55 SER B O 1
ATOM 2166 N N . GLY B 1 42 ? 33.023 3.287 -0.060 1.00 19.05 56 GLY B N 1
ATOM 2167 C CA . GLY B 1 42 ? 31.612 3.562 -0.337 1.00 19.09 56 GLY B CA 1
ATOM 2168 C C . GLY B 1 42 ? 30.654 2.798 0.588 1.00 17.77 56 GLY B C 1
ATOM 2169 O O . GLY B 1 42 ? 29.435 2.911 0.428 1.00 21.24 56 GLY B O 1
ATOM 2170 N N . ASP B 1 43 ? 31.191 1.993 1.486 1.00 16.52 57 ASP B N 1
ATOM 2171 C CA . ASP B 1 43 ? 30.360 1.226 2.439 1.00 17.71 57 ASP B CA 1
ATOM 2172 C C . ASP B 1 43 ? 29.586 2.209 3.348 1.00 18.99 57 ASP B C 1
ATOM 2173 O O . ASP B 1 43 ? 30.067 3.325 3.642 1.00 17.13 57 ASP B O 1
ATOM 2178 N N . THR B 1 44 ? 28.423 1.770 3.771 1.00 17.94 58 THR B N 1
ATOM 2179 C CA . THR B 1 44 ? 27.533 2.539 4.669 1.00 17.53 58 THR B CA 1
ATOM 2180 C C . THR B 1 44 ? 26.951 1.667 5.733 1.00 18.93 58 THR B C 1
ATOM 2181 O O . THR B 1 44 ? 26.846 0.423 5.608 1.00 19.60 58 THR B O 1
ATOM 2185 N N . VAL B 1 45 ? 26.661 2.278 6.877 1.00 17.66 59 VAL B N 1
ATOM 2186 C CA . VAL B 1 45 ? 25.977 1.629 7.967 1.00 17.35 59 VAL B CA 1
ATOM 2187 C C . VAL B 1 45 ? 24.870 2.584 8.334 1.00 18.59 59 VAL B C 1
ATOM 2188 O O . VAL B 1 45 ? 25.049 3.782 8.384 1.00 18.07 59 VAL B O 1
ATOM 2192 N N . GLY B 1 46 ? 23.692 2.059 8.651 1.00 18.04 60 GLY B N 1
ATOM 2193 C CA . GLY B 1 46 ? 22.628 2.958 9.088 1.00 19.68 60 GLY B CA 1
ATOM 2194 C C . GLY B 1 46 ? 21.630 2.255 10.016 1.00 21.48 60 GLY B C 1
ATOM 2195 O O . GLY B 1 46 ? 21.405 1.059 9.908 1.00 21.31 60 GLY B O 1
ATOM 2196 N N . HIS B 1 47 ? 21.018 3.024 10.892 1.00 16.83 61 HIS B N 1
ATOM 2197 C CA . HIS B 1 47 ? 19.983 2.566 11.780 1.00 14.70 61 HIS B CA 1
ATOM 2198 C C . HIS B 1 47 ? 19.076 3.804 11.988 1.00 15.12 61 HIS B C 1
ATOM 2199 O O . HIS B 1 47 ? 19.541 4.835 12.499 1.00 15.08 61 HIS B O 1
ATOM 2206 N N . ARG B 1 48 ? 17.795 3.703 11.548 1.00 14.66 62 ARG B N 1
ATOM 2207 C CA . ARG B 1 48 ? 16.916 4.855 11.588 1.00 14.07 62 ARG B CA 1
ATOM 2208 C C . ARG B 1 48 ? 17.490 6.069 10.834 1.00 14.75 62 ARG B C 1
ATOM 2209 O O . ARG B 1 48 ? 17.301 7.229 11.295 1.00 13.75 62 ARG B O 1
ATOM 2217 N N . ALA B 1 49 ? 18.200 5.808 9.743 1.00 14.90 63 ALA B N 1
ATOM 2218 C CA . ALA B 1 49 ? 18.971 6.867 9.075 1.00 14.07 63 ALA B CA 1
ATOM 2219 C C . ALA B 1 49 ? 18.123 7.951 8.466 1.00 15.69 63 ALA B C 1
ATOM 2220 O O . ALA B 1 49 ? 18.630 9.059 8.218 1.00 14.99 63 ALA B O 1
ATOM 2222 N N . ASP B 1 50 ? 16.834 7.589 8.224 1.00 15.00 64 ASP B N 1
ATOM 2223 C CA . ASP B 1 50 ? 15.919 8.493 7.567 1.00 18.48 64 ASP B CA 1
ATOM 2224 C C . ASP B 1 50 ? 14.884 9.073 8.540 1.00 16.26 64 ASP B C 1
ATOM 2225 O O . ASP B 1 50 ? 13.917 9.700 8.078 1.00 19.18 64 ASP B O 1
ATOM 2230 N N . GLU B 1 51 ? 15.022 8.877 9.846 1.00 13.79 65 GLU B N 1
ATOM 2231 C CA . GLU B 1 51 ? 14.087 9.417 10.866 1.00 13.82 65 GLU B CA 1
ATOM 2232 C C . GLU B 1 51 ? 14.563 10.788 11.311 1.00 13.79 65 GLU B C 1
ATOM 2233 O O . GLU B 1 51 ? 15.776 11.078 11.305 1.00 14.36 65 GLU B O 1
ATOM 2239 N N . ARG B 1 52 ? 13.607 11.628 11.657 1.00 14.20 66 ARG B N 1
ATOM 2240 C CA . ARG B 1 52 ? 13.924 12.943 12.193 1.00 14.20 66 ARG B CA 1
ATOM 2241 C C . ARG B 1 52 ? 14.321 12.967 13.649 1.00 14.16 66 ARG B C 1
ATOM 2242 O O . ARG B 1 52 ? 13.750 12.244 14.485 1.00 14.50 66 ARG B O 1
ATOM 2250 N N . PHE B 1 53 ? 15.288 13.830 13.939 1.00 12.21 67 PHE B N 1
ATOM 2251 C CA . PHE B 1 53 ? 15.775 14.117 15.287 1.00 12.28 67 PHE B CA 1
ATOM 2252 C C . PHE B 1 53 ? 16.051 15.618 15.367 1.00 12.87 67 PHE B C 1
ATOM 2253 O O . PHE B 1 53 ? 16.327 16.242 14.332 1.00 12.88 67 PHE B O 1
ATOM 2261 N N . LEU B 1 54 ? 15.937 16.194 16.549 1.00 13.10 68 LEU B N 1
ATOM 2262 C CA . LEU B 1 54 ? 16.460 17.588 16.731 1.00 13.29 68 LEU B CA 1
ATOM 2263 C C . LEU B 1 54 ? 17.928 17.595 16.367 1.00 14.90 68 LEU B C 1
ATOM 2264 O O . LEU B 1 54 ? 18.695 16.726 16.799 1.00 15.32 68 LEU B O 1
ATOM 2269 N N . MET B 1 55 ? 18.373 18.614 15.659 1.00 13.69 69 MET B N 1
ATOM 2270 C CA . MET B 1 55 ? 19.835 18.753 15.477 1.00 14.34 69 MET B CA 1
ATOM 2271 C C . MET B 1 55 ? 20.542 19.237 16.775 1.00 15.93 69 MET B C 1
ATOM 2272 O O . MET B 1 55 ? 21.749 18.967 16.999 1.00 14.33 69 MET B O 1
ATOM 2277 N N . CYS B 1 56 ? 19.829 19.971 17.644 1.00 14.18 70 CYS B N 1
ATOM 2278 C CA . CYS B 1 56 ? 20.393 20.687 18.783 1.00 15.22 70 CYS B CA 1
ATOM 2279 C C . CYS B 1 56 ? 21.626 21.470 18.221 1.00 13.81 70 CYS B C 1
ATOM 2280 O O . CYS B 1 56 ? 21.567 21.992 17.118 1.00 13.87 70 CYS B O 1
ATOM 2283 N N . SER B 1 57 ? 22.721 21.565 18.955 1.00 12.73 71 SER B N 1
ATOM 2284 C CA . SER B 1 57 ? 23.834 22.457 18.569 1.00 13.03 71 SER B CA 1
ATOM 2285 C C . SER B 1 57 ? 24.602 21.939 17.393 1.00 12.67 71 SER B C 1
ATOM 2286 O O . SER B 1 57 ? 25.509 22.636 16.908 1.00 13.26 71 SER B O 1
ATOM 2289 N N . THR B 1 58 ? 24.295 20.751 16.848 1.00 11.84 72 THR B N 1
ATOM 2290 C CA . THR B 1 58 ? 25.007 20.364 15.647 1.00 11.57 72 THR B CA 1
ATOM 2291 C C . THR B 1 58 ? 24.715 21.335 14.497 1.00 10.72 72 THR B C 1
ATOM 2292 O O . THR B 1 58 ? 25.518 21.495 13.581 1.00 11.91 72 THR B O 1
ATOM 2296 N N . VAL B 1 59 ? 23.619 22.089 14.563 1.00 11.19 73 VAL B N 1
ATOM 2297 C CA . VAL B 1 59 ? 23.268 23.071 13.555 1.00 11.75 73 VAL B CA 1
ATOM 2298 C C . VAL B 1 59 ? 24.353 24.174 13.511 1.00 12.17 73 VAL B C 1
ATOM 2299 O O . VAL B 1 59 ? 24.395 24.879 12.496 1.00 12.36 73 VAL B O 1
ATOM 2303 N N . LYS B 1 60 ? 25.122 24.382 14.567 1.00 11.33 74 LYS B N 1
ATOM 2304 C CA . LYS B 1 60 ? 26.160 25.438 14.546 1.00 11.27 74 LYS B CA 1
ATOM 2305 C C . LYS B 1 60 ? 27.110 25.194 13.416 1.00 12.55 74 LYS B C 1
ATOM 2306 O O . LYS B 1 60 ? 27.643 26.182 12.881 1.00 12.41 74 LYS B O 1
ATOM 2312 N N . THR B 1 61 ? 27.287 23.929 12.988 1.00 11.26 75 THR B N 1
ATOM 2313 C CA . THR B 1 61 ? 28.115 23.646 11.823 1.00 11.45 75 THR B CA 1
ATOM 2314 C C . THR B 1 61 ? 27.641 24.417 10.556 1.00 12.72 75 THR B C 1
ATOM 2315 O O . THR B 1 61 ? 28.455 24.965 9.802 1.00 12.38 75 THR B O 1
ATOM 2319 N N . PHE B 1 62 ? 26.345 24.449 10.366 1.00 11.29 76 PHE B N 1
ATOM 2320 C CA . PHE B 1 62 ? 25.725 25.069 9.220 1.00 12.51 76 PHE B CA 1
ATOM 2321 C C . PHE B 1 62 ? 25.609 26.555 9.399 1.00 12.72 76 PHE B C 1
ATOM 2322 O O . PHE B 1 62 ? 25.739 27.274 8.375 1.00 14.48 76 PHE B O 1
ATOM 2330 N N . ILE B 1 63 ? 25.414 27.041 10.632 1.00 12.92 77 ILE B N 1
ATOM 2331 C CA . ILE B 1 63 ? 25.418 28.504 10.885 1.00 13.39 77 ILE B CA 1
ATOM 2332 C C . ILE B 1 63 ? 26.781 29.096 10.486 1.00 12.27 77 ILE B C 1
ATOM 2333 O O . ILE B 1 63 ? 26.852 30.120 9.725 1.00 13.14 77 ILE B O 1
ATOM 2338 N N . VAL B 1 64 ? 27.809 28.477 10.993 1.00 10.79 78 VAL B N 1
ATOM 2339 C CA . VAL B 1 64 ? 29.163 28.946 10.666 1.00 12.30 78 VAL B CA 1
ATOM 2340 C C . VAL B 1 64 ? 29.465 28.776 9.190 1.00 12.86 78 VAL B C 1
ATOM 2341 O O . VAL B 1 64 ? 30.087 29.659 8.559 1.00 12.72 78 VAL B O 1
ATOM 2345 N N . SER B 1 65 ? 29.036 27.684 8.555 1.00 11.80 79 SER B N 1
ATOM 2346 C CA . SER B 1 65 ? 29.230 27.545 7.136 1.00 12.85 79 SER B CA 1
ATOM 2347 C C . SER B 1 65 ? 28.531 28.645 6.367 1.00 13.90 79 SER B C 1
ATOM 2348 O O . SER B 1 65 ? 29.096 29.170 5.390 1.00 13.94 79 SER B O 1
ATOM 2351 N N . ALA B 1 66 ? 27.337 29.000 6.806 1.00 11.53 80 ALA B N 1
ATOM 2352 C CA . ALA B 1 66 ? 26.629 30.080 6.153 1.00 12.61 80 ALA B CA 1
ATOM 2353 C C . ALA B 1 66 ? 27.385 31.416 6.311 1.00 12.84 80 ALA B C 1
ATOM 2354 O O . ALA B 1 66 ? 27.381 32.219 5.353 1.00 15.05 80 ALA B O 1
ATOM 2356 N N . ILE B 1 67 ? 27.960 31.664 7.459 1.00 12.88 81 ILE B N 1
ATOM 2357 C CA . ILE B 1 67 ? 28.798 32.863 7.730 1.00 12.77 81 ILE B CA 1
ATOM 2358 C C . ILE B 1 67 ? 30.023 32.826 6.789 1.00 13.34 81 ILE B C 1
ATOM 2359 O O . ILE B 1 67 ? 30.331 33.858 6.129 1.00 13.36 81 ILE B O 1
ATOM 2364 N N . LEU B 1 68 ? 30.641 31.671 6.591 1.00 12.82 82 LEU B N 1
ATOM 2365 C CA . LEU B 1 68 ? 31.790 31.538 5.669 1.00 13.75 82 LEU B CA 1
ATOM 2366 C C . LEU B 1 68 ? 31.375 31.764 4.256 1.00 15.25 82 LEU B C 1
ATOM 2367 O O . LEU B 1 68 ? 32.099 32.450 3.482 1.00 16.62 82 LEU B O 1
ATOM 2372 N N . ARG B 1 69 ? 30.204 31.325 3.837 1.00 15.29 83 ARG B N 1
ATOM 2373 C CA . ARG B 1 69 ? 29.682 31.664 2.532 1.00 18.24 83 ARG B CA 1
ATOM 2374 C C . ARG B 1 69 ? 29.351 33.171 2.413 1.00 18.44 83 ARG B C 1
ATOM 2375 O O . ARG B 1 69 ? 29.702 33.848 1.401 1.00 17.76 83 ARG B O 1
ATOM 2383 N N . ARG B 1 70 ? 28.785 33.796 3.458 1.00 17.17 84 ARG B N 1
ATOM 2384 C CA . ARG B 1 70 ? 28.459 35.202 3.469 1.00 17.74 84 ARG B CA 1
ATOM 2385 C C . ARG B 1 70 ? 29.759 36.064 3.281 1.00 17.12 84 ARG B C 1
ATOM 2386 O O . ARG B 1 70 ? 29.717 37.133 2.645 1.00 18.64 84 ARG B O 1
ATOM 2394 N N . ARG B 1 71 ? 30.883 35.586 3.779 1.00 15.39 85 ARG B N 1
ATOM 2395 C CA . ARG B 1 71 ? 32.148 36.359 3.718 1.00 16.94 85 ARG B CA 1
ATOM 2396 C C . ARG B 1 71 ? 32.516 36.537 2.278 1.00 19.81 85 ARG B C 1
ATOM 2397 O O . ARG B 1 71 ? 33.254 37.485 1.922 1.00 18.19 85 ARG B O 1
ATOM 2405 N N . LEU B 1 72 ? 32.039 35.668 1.403 1.00 17.76 86 LEU B N 1
ATOM 2406 C CA . LEU B 1 72 ? 32.473 35.722 0.029 1.00 20.54 86 LEU B CA 1
ATOM 2407 C C . LEU B 1 72 ? 31.827 36.846 -0.727 1.00 24.31 86 LEU B C 1
ATOM 2408 O O . LEU B 1 72 ? 32.288 37.174 -1.831 1.00 24.79 86 LEU B O 1
ATOM 2413 N N . SER B 1 73 ? 30.753 37.399 -0.146 1.00 20.64 87 SER B N 1
ATOM 2414 C CA . SER B 1 73 ? 30.033 38.641 -0.586 1.00 22.60 87 SER B CA 1
ATOM 2415 C C . SER B 1 73 ? 30.420 39.866 0.181 1.00 24.71 87 SER B C 1
ATOM 2416 O O . SER B 1 73 ? 30.025 40.962 -0.196 1.00 30.18 87 SER B O 1
ATOM 2419 N N . GLU B 1 74 ? 31.101 39.739 1.301 1.00 24.53 88 GLU B N 1
ATOM 2420 C CA . GLU B 1 74 ? 31.321 40.818 2.235 1.00 25.74 88 GLU B CA 1
ATOM 2421 C C . GLU B 1 74 ? 32.722 40.822 2.677 1.00 22.88 88 GLU B C 1
ATOM 2422 O O . GLU B 1 74 ? 33.126 40.175 3.697 1.00 22.65 88 GLU B O 1
ATOM 2428 N N . PRO B 1 75 ? 33.565 41.600 1.950 1.00 23.26 89 PRO B N 1
ATOM 2429 C CA . PRO B 1 75 ? 34.952 41.589 2.315 1.00 22.17 89 PRO B CA 1
ATOM 2430 C C . PRO B 1 75 ? 35.260 42.002 3.722 1.00 20.24 89 PRO B C 1
ATOM 2431 O O . PRO B 1 75 ? 34.734 42.996 4.191 1.00 23.08 89 PRO B O 1
ATOM 2435 N N . GLY B 1 76 ? 36.085 41.208 4.399 1.00 19.98 90 GLY B N 1
ATOM 2436 C CA . GLY B 1 76 ? 36.470 41.492 5.745 1.00 19.75 90 GLY B CA 1
ATOM 2437 C C . GLY B 1 76 ? 35.472 41.150 6.845 1.00 17.95 90 GLY B C 1
ATOM 2438 O O . GLY B 1 76 ? 35.778 41.432 8.005 1.00 20.42 90 GLY B O 1
ATOM 2439 N N . LEU B 1 77 ? 34.418 40.458 6.472 1.00 18.56 91 LEU B N 1
ATOM 2440 C CA . LEU B 1 77 ? 33.386 40.014 7.456 1.00 17.37 91 LEU B CA 1
ATOM 2441 C C . LEU B 1 77 ? 34.000 39.375 8.658 1.00 17.11 91 LEU B C 1
ATOM 2442 O O . LEU B 1 77 ? 33.623 39.691 9.776 1.00 17.52 91 LEU B O 1
ATOM 2447 N N . LEU B 1 78 ? 34.947 38.461 8.468 1.00 16.64 92 LEU B N 1
ATOM 2448 C CA . LEU B 1 78 ? 35.518 37.770 9.616 1.00 17.74 92 LEU B CA 1
ATOM 2449 C C . LEU B 1 78 ? 36.218 38.621 10.642 1.00 16.49 92 LEU B C 1
ATOM 2450 O O . LEU B 1 78 ? 36.425 38.247 11.818 1.00 17.26 92 LEU B O 1
ATOM 2455 N N . ASP B 1 79 ? 36.762 39.775 10.156 1.00 17.53 93 ASP B N 1
ATOM 2456 C CA . ASP B 1 79 ? 37.453 40.703 11.030 1.00 18.03 93 ASP B CA 1
ATOM 2457 C C . ASP B 1 79 ? 36.562 41.757 11.651 1.00 19.85 93 ASP B C 1
ATOM 2458 O O . ASP B 1 79 ? 37.033 42.486 12.516 1.00 19.55 93 ASP B O 1
ATOM 2463 N N . GLN B 1 80 ? 35.295 41.813 11.291 1.00 18.26 94 GLN B N 1
ATOM 2464 C CA . GLN B 1 80 ? 34.383 42.711 11.930 1.00 18.62 94 GLN B CA 1
ATOM 2465 C C . GLN B 1 80 ? 34.154 42.379 13.401 1.00 20.90 94 GLN B C 1
ATOM 2466 O O . GLN B 1 80 ? 34.100 41.224 13.814 1.00 19.14 94 GLN B O 1
ATOM 2472 N N . ARG B 1 81 ? 33.999 43.448 14.215 1.00 18.77 95 ARG B N 1
ATOM 2473 C CA . ARG B 1 81 ? 33.763 43.283 15.621 1.00 19.22 95 ARG B CA 1
ATOM 2474 C C . ARG B 1 81 ? 32.313 43.526 15.926 1.00 18.36 95 ARG B C 1
ATOM 2475 O O . ARG B 1 81 ? 31.754 44.576 15.568 1.00 21.79 95 ARG B O 1
ATOM 2483 N N . ILE B 1 82 ? 31.666 42.552 16.542 1.00 16.83 96 ILE B N 1
ATOM 2484 C CA . ILE B 1 82 ? 30.268 42.626 16.996 1.00 17.68 96 ILE B CA 1
ATOM 2485 C C . ILE B 1 82 ? 30.250 42.989 18.449 1.00 16.03 96 ILE B C 1
ATOM 2486 O O . ILE B 1 82 ? 30.949 42.387 19.291 1.00 18.15 96 ILE B O 1
ATOM 2491 N N . GLN B 1 83 ? 29.463 44.042 18.760 1.00 18.68 97 GLN B N 1
ATOM 2492 C CA . GLN B 1 83 ? 29.261 44.494 20.115 1.00 18.24 97 GLN B CA 1
ATOM 2493 C C . GLN B 1 83 ? 27.883 43.998 20.580 1.00 17.60 97 GLN B C 1
ATOM 2494 O O . GLN B 1 83 ? 26.983 43.863 19.731 1.00 18.54 97 GLN B O 1
ATOM 2500 N N . TYR B 1 84 ? 27.812 43.601 21.836 1.00 16.98 98 TYR B N 1
ATOM 2501 C CA . TYR B 1 84 ? 26.602 43.043 22.371 1.00 15.73 98 TYR B CA 1
ATOM 2502 C C . TYR B 1 84 ? 26.449 43.345 23.845 1.00 20.00 98 TYR B C 1
ATOM 2503 O O . TYR B 1 84 ? 27.305 44.051 24.437 1.00 19.66 98 TYR B O 1
ATOM 2512 N N . THR B 1 85 ? 25.368 42.845 24.470 1.00 18.94 99 THR B N 1
ATOM 2513 C CA . THR B 1 85 ? 25.053 43.176 25.847 1.00 18.78 99 THR B CA 1
ATOM 2514 C C . THR B 1 85 ? 24.917 41.951 26.700 1.00 17.80 99 THR B C 1
ATOM 2515 O O . THR B 1 85 ? 24.862 40.838 26.211 1.00 17.32 99 THR B O 1
ATOM 2519 N N . GLN B 1 86 ? 24.778 42.140 28.005 1.00 18.24 100 GLN B N 1
ATOM 2520 C CA . GLN B 1 86 ? 24.569 41.056 28.903 1.00 19.32 100 GLN B CA 1
ATOM 2521 C C . GLN B 1 86 ? 23.294 40.356 28.569 1.00 18.12 100 GLN B C 1
ATOM 2522 O O . GLN B 1 86 ? 23.223 39.172 28.774 1.00 18.17 100 GLN B O 1
ATOM 2528 N N . SER B 1 87 ? 22.284 41.035 28.034 1.00 17.75 101 SER B N 1
ATOM 2529 C CA . SER B 1 87 ? 21.050 40.360 27.678 1.00 17.33 101 SER B CA 1
ATOM 2530 C C . SER B 1 87 ? 21.214 39.375 26.511 1.00 17.23 101 SER B C 1
ATOM 2531 O O . SER B 1 87 ? 20.441 38.430 26.351 1.00 19.52 101 SER B O 1
ATOM 2534 N N . ASP B 1 88 ? 22.254 39.559 25.724 1.00 15.25 102 ASP B N 1
ATOM 2535 C CA . ASP B 1 88 ? 22.570 38.545 24.691 1.00 15.55 102 ASP B CA 1
ATOM 2536 C C . ASP B 1 88 ? 23.226 37.302 25.232 1.00 16.14 102 ASP B C 1
ATOM 2537 O O . ASP B 1 88 ? 23.234 36.275 24.558 1.00 16.67 102 ASP B O 1
ATOM 2542 N N . VAL B 1 89 ? 23.866 37.380 26.353 1.00 15.41 103 VAL B N 1
ATOM 2543 C CA . VAL B 1 89 ? 24.658 36.290 26.992 1.00 14.46 103 VAL B CA 1
ATOM 2544 C C . VAL B 1 89 ? 23.721 35.289 27.622 1.00 16.79 103 VAL B C 1
ATOM 2545 O O . VAL B 1 89 ? 22.831 35.604 28.451 1.00 17.60 103 VAL B O 1
ATOM 2549 N N . LEU B 1 90 ? 23.794 34.024 27.195 1.00 15.77 104 LEU B N 1
ATOM 2550 C CA . LEU B 1 90 ? 22.958 32.937 27.697 1.00 15.55 104 LEU B CA 1
ATOM 2551 C C . LEU B 1 90 ? 23.678 32.139 28.775 1.00 18.13 104 LEU B C 1
ATOM 2552 O O . LEU B 1 90 ? 24.834 32.449 29.140 1.00 20.19 104 LEU B O 1
ATOM 2557 N N . GLU B 1 91 ? 23.016 31.154 29.311 1.00 17.21 105 GLU B N 1
ATOM 2558 C CA . GLU B 1 91 ? 23.602 30.418 30.427 1.00 19.70 105 GLU B CA 1
ATOM 2559 C C . GLU B 1 91 ? 24.870 29.601 30.031 1.00 20.47 105 GLU B C 1
ATOM 2560 O O . GLU B 1 91 ? 25.802 29.450 30.864 1.00 20.61 105 GLU B O 1
ATOM 2566 N N . TRP B 1 92 ? 24.896 29.070 28.813 1.00 18.74 106 TRP B N 1
ATOM 2567 C CA . TRP B 1 92 ? 26.093 28.426 28.254 1.00 18.18 106 TRP B CA 1
ATOM 2568 C C . TRP B 1 92 ? 26.717 29.286 27.180 1.00 18.08 106 TRP B C 1
ATOM 2569 O O . TRP B 1 92 ? 26.255 29.344 26.036 1.00 18.67 106 TRP B O 1
ATOM 2580 N N . ALA B 1 93 ? 27.642 30.110 27.608 1.00 16.64 107 ALA B N 1
ATOM 2581 C CA . ALA B 1 93 ? 28.291 31.074 26.760 1.00 16.50 107 ALA B CA 1
ATOM 2582 C C . ALA B 1 93 ? 29.697 31.295 27.300 1.00 18.28 107 ALA B C 1
ATOM 2583 O O . ALA B 1 93 ? 30.102 32.372 27.773 1.00 18.23 107 ALA B O 1
ATOM 2585 N N . PRO B 1 94 ? 30.508 30.214 27.208 1.00 16.85 108 PRO B N 1
ATOM 2586 C CA . PRO B 1 94 ? 31.755 30.237 27.960 1.00 19.41 108 PRO B CA 1
ATOM 2587 C C . PRO B 1 94 ? 32.749 31.266 27.475 1.00 20.50 108 PRO B C 1
ATOM 2588 O O . PRO B 1 94 ? 33.506 31.778 28.280 1.00 22.07 108 PRO B O 1
ATOM 2592 N N . ILE B 1 95 ? 32.746 31.632 26.204 1.00 16.57 109 ILE B N 1
ATOM 2593 C CA . ILE B 1 95 ? 33.655 32.604 25.661 1.00 16.28 109 ILE B CA 1
ATOM 2594 C C . ILE B 1 95 ? 32.994 33.982 25.578 1.00 17.89 109 ILE B C 1
ATOM 2595 O O . ILE B 1 95 ? 33.537 35.028 26.009 1.00 16.69 109 ILE B O 1
ATOM 2600 N N . THR B 1 96 ? 31.773 34.056 25.011 1.00 15.85 110 THR B N 1
ATOM 2601 C CA . THR B 1 96 ? 31.126 35.323 24.804 1.00 15.38 110 THR B CA 1
ATOM 2602 C C . THR B 1 96 ? 30.780 36.018 26.157 1.00 14.49 110 THR B C 1
ATOM 2603 O O . THR B 1 96 ? 30.701 37.228 26.183 1.00 17.94 110 THR B O 1
ATOM 2607 N N . SER B 1 97 ? 30.527 35.243 27.205 1.00 16.23 111 SER B N 1
ATOM 2608 C CA . SER B 1 97 ? 30.234 35.781 28.560 1.00 16.33 111 SER B CA 1
ATOM 2609 C C . SER B 1 97 ? 31.425 36.610 29.028 1.00 17.78 111 SER B C 1
ATOM 2610 O O . SER B 1 97 ? 31.169 37.547 29.820 1.00 20.78 111 SER B O 1
ATOM 2613 N N . GLN B 1 98 ? 32.628 36.365 28.532 1.00 17.46 112 GLN B N 1
ATOM 2614 C CA . GLN B 1 98 ? 33.832 37.111 28.945 1.00 19.78 112 GLN B CA 1
ATOM 2615 C C . GLN B 1 98 ? 34.174 38.296 28.101 1.00 17.71 112 GLN B C 1
ATOM 2616 O O . GLN B 1 98 ? 35.133 39.033 28.396 1.00 20.18 112 GLN B O 1
ATOM 2622 N N . HIS B 1 99 ? 33.372 38.585 27.077 1.00 17.15 113 HIS B N 1
ATOM 2623 C CA . HIS B 1 99 ? 33.598 39.642 26.141 1.00 16.08 113 HIS B CA 1
ATOM 2624 C C . HIS B 1 99 ? 32.484 40.621 25.905 1.00 17.57 113 HIS B C 1
ATOM 2625 O O . HIS B 1 99 ? 32.477 41.330 24.892 1.00 18.04 113 HIS B O 1
ATOM 2632 N N . VAL B 1 100 ? 31.581 40.781 26.896 1.00 19.05 114 VAL B N 1
ATOM 2633 C CA . VAL B 1 100 ? 30.544 41.792 26.813 1.00 19.77 114 VAL B CA 1
ATOM 2634 C C . VAL B 1 100 ? 31.158 43.191 26.737 1.00 20.54 114 VAL B C 1
ATOM 2635 O O . VAL B 1 100 ? 30.731 44.045 25.958 1.00 19.77 114 VAL B O 1
ATOM 2639 N N . SER B 1 101 ? 32.213 43.409 27.524 1.00 20.74 115 SER B N 1
ATOM 2640 C CA . SER B 1 101 ? 32.809 44.748 27.462 1.00 24.63 115 SER B CA 1
ATOM 2641 C C . SER B 1 101 ? 33.586 44.995 26.172 1.00 23.78 115 SER B C 1
ATOM 2642 O O . SER B 1 101 ? 33.601 46.109 25.635 1.00 24.44 115 SER B O 1
ATOM 2645 N N . THR B 1 102 ? 34.221 43.966 25.615 1.00 18.67 116 THR B N 1
ATOM 2646 C CA . THR B 1 102 ? 35.126 44.144 24.471 1.00 19.28 116 THR B CA 1
ATOM 2647 C C . THR B 1 102 ? 34.518 43.980 23.068 1.00 18.96 116 THR B C 1
ATOM 2648 O O . THR B 1 102 ? 35.001 44.521 22.071 1.00 18.34 116 THR B O 1
ATOM 2652 N N . GLY B 1 103 ? 33.441 43.182 23.035 1.00 18.28 117 GLY B N 1
ATOM 2653 C CA . GLY B 1 103 ? 32.903 42.658 21.748 1.00 18.60 117 GLY B CA 1
ATOM 2654 C C . GLY B 1 103 ? 33.821 41.564 21.278 1.00 17.21 117 GLY B C 1
ATOM 2655 O O . GLY B 1 103 ? 34.828 41.202 21.941 1.00 17.81 117 GLY B O 1
ATOM 2656 N N . MET B 1 104 ? 33.443 40.953 20.171 1.00 17.48 118 MET B N 1
ATOM 2657 C CA . MET B 1 104 ? 34.240 39.865 19.537 1.00 17.30 118 MET B CA 1
ATOM 2658 C C . MET B 1 104 ? 34.211 39.992 18.071 1.00 17.02 118 MET B C 1
ATOM 2659 O O . MET B 1 104 ? 33.251 40.388 17.448 1.00 15.68 118 MET B O 1
ATOM 2664 N N . THR B 1 105 ? 35.315 39.549 17.434 1.00 17.03 119 THR B N 1
ATOM 2665 C CA . THR B 1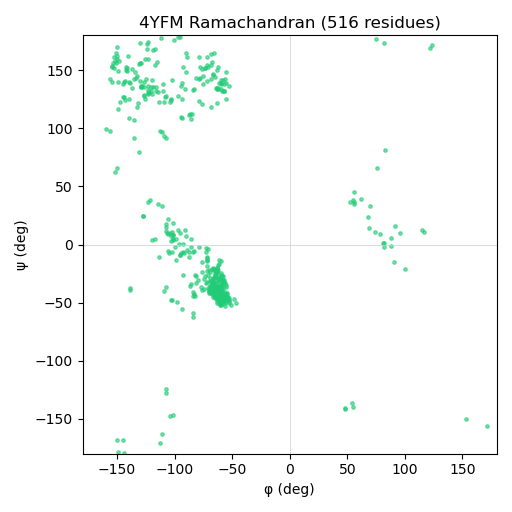 105 ? 35.323 39.473 16.015 1.00 16.56 119 THR B CA 1
ATOM 2666 C C . THR B 1 105 ? 34.449 38.288 15.531 1.00 16.05 119 THR B C 1
ATOM 2667 O O . THR B 1 105 ? 34.249 37.310 16.254 1.00 15.23 119 THR B O 1
ATOM 2671 N N . VAL B 1 106 ? 33.922 38.453 14.353 1.00 15.53 120 VAL B N 1
ATOM 2672 C CA . VAL B 1 106 ? 33.143 37.356 13.708 1.00 16.49 120 VAL B CA 1
ATOM 2673 C C . VAL B 1 106 ? 33.916 36.062 13.671 1.00 15.73 120 VAL B C 1
ATOM 2674 O O . VAL B 1 106 ? 33.389 34.985 14.021 1.00 13.97 120 VAL B O 1
ATOM 2678 N N . SER B 1 107 ? 35.187 36.090 13.286 1.00 16.03 121 SER B N 1
ATOM 2679 C CA . SER B 1 107 ? 35.987 34.928 13.296 1.00 14.24 121 SER B CA 1
ATOM 2680 C C . SER B 1 107 ? 36.031 34.261 14.673 1.00 16.03 121 SER B C 1
ATOM 2681 O O . SER B 1 107 ? 35.949 33.055 14.797 1.00 15.03 121 SER B O 1
ATOM 2684 N N . GLU B 1 108 ? 36.255 35.060 15.744 1.00 14.61 122 GLU B N 1
ATOM 2685 C CA . GLU B 1 108 ? 36.321 34.497 17.026 1.00 15.55 122 GLU B CA 1
ATOM 2686 C C . GLU B 1 108 ? 34.986 34.019 17.557 1.00 13.09 122 GLU B C 1
ATOM 2687 O O . GLU B 1 108 ? 34.963 33.098 18.378 1.00 15.06 122 GLU B O 1
ATOM 2693 N N . LEU B 1 109 ? 33.928 34.622 17.082 1.00 14.23 123 LEU B N 1
ATOM 2694 C CA . LEU B 1 109 ? 32.603 34.086 17.367 1.00 14.99 123 LEU B CA 1
ATOM 2695 C C . LEU B 1 109 ? 32.412 32.745 16.710 1.00 15.36 123 LEU B C 1
ATOM 2696 O O . LEU B 1 109 ? 31.816 31.833 17.309 1.00 14.99 123 LEU B O 1
ATOM 2701 N N . CYS B 1 110 ? 32.876 32.568 15.492 1.00 13.92 124 CYS B N 1
ATOM 2702 C CA . CYS B 1 110 ? 32.757 31.249 14.811 1.00 13.36 124 CYS B CA 1
ATOM 2703 C C . CYS B 1 110 ? 33.573 30.213 15.583 1.00 14.75 124 CYS B C 1
ATOM 2704 O O . CYS B 1 110 ? 33.119 29.096 15.823 1.00 13.54 124 CYS B O 1
ATOM 2707 N N . ASP B 1 111 ? 34.825 30.579 15.953 1.00 12.80 125 ASP B N 1
ATOM 2708 C CA . ASP B 1 111 ? 35.621 29.722 16.794 1.00 14.20 125 ASP B CA 1
ATOM 2709 C C . ASP B 1 111 ? 34.926 29.247 18.084 1.00 13.49 125 ASP B C 1
ATOM 2710 O O . ASP B 1 111 ? 34.871 28.061 18.377 1.00 15.00 125 ASP B O 1
ATOM 2715 N N . ALA B 1 112 ? 34.377 30.216 18.863 1.00 12.64 126 ALA B N 1
ATOM 2716 C CA . ALA B 1 112 ? 33.721 29.899 20.107 1.00 13.72 126 ALA B CA 1
ATOM 2717 C C . ALA B 1 112 ? 32.469 29.029 19.861 1.00 12.65 126 ALA B C 1
ATOM 2718 O O . ALA B 1 112 ? 32.180 28.143 20.649 1.00 12.73 126 ALA B O 1
ATOM 2720 N N . THR B 1 113 ? 31.720 29.393 18.833 1.00 13.52 127 THR B N 1
ATOM 2721 C CA . THR B 1 113 ? 30.457 28.674 18.487 1.00 12.13 127 THR B CA 1
ATOM 2722 C C . THR B 1 113 ? 30.721 27.212 18.193 1.00 13.69 127 THR B C 1
ATOM 2723 O O . THR B 1 113 ? 30.020 26.345 18.701 1.00 13.90 127 THR B O 1
ATOM 2727 N N . LEU B 1 114 ? 31.771 26.930 17.430 1.00 12.48 128 LEU B N 1
ATOM 2728 C CA . LEU B 1 114 ? 32.063 25.561 17.119 1.00 13.78 128 LEU B CA 1
ATOM 2729 C C . LEU B 1 114 ? 32.858 24.862 18.199 1.00 15.25 128 LEU B C 1
ATOM 2730 O O . LEU B 1 114 ? 32.560 23.698 18.496 1.00 18.29 128 LEU B O 1
ATOM 2735 N N . ARG B 1 115 ? 33.888 25.520 18.733 1.00 14.45 129 ARG B N 1
ATOM 2736 C CA . ARG B 1 115 ? 34.797 24.763 19.647 1.00 15.09 129 ARG B CA 1
ATOM 2737 C C . ARG B 1 115 ? 34.340 24.621 21.053 1.00 15.41 129 ARG B C 1
ATOM 2738 O O . ARG B 1 115 ? 34.756 23.737 21.785 1.00 15.20 129 ARG B O 1
ATOM 2746 N N . TYR B 1 116 ? 33.507 25.574 21.529 1.00 15.06 130 TYR B N 1
ATOM 2747 C CA . TYR B 1 116 ? 32.908 25.557 22.828 1.00 14.94 130 TYR B CA 1
ATOM 2748 C C . TYR B 1 116 ? 31.414 25.487 22.834 1.00 15.99 130 TYR B C 1
ATOM 2749 O O . TYR B 1 116 ? 30.807 25.553 23.909 1.00 18.39 130 TYR B O 1
ATOM 2758 N N . SER B 1 117 ? 30.808 25.344 21.649 1.00 14.56 131 SER B N 1
ATOM 2759 C CA . SER B 1 117 ? 29.346 25.312 21.551 1.00 14.67 131 SER B CA 1
ATOM 2760 C C . SER B 1 117 ? 28.691 26.558 22.185 1.00 14.28 131 SER B C 1
ATOM 2761 O O . SER B 1 117 ? 27.632 26.447 22.817 1.00 15.02 131 SER B O 1
ATOM 2764 N N . ASP B 1 118 ? 29.342 27.709 21.998 1.00 13.33 132 ASP B N 1
ATOM 2765 C CA . ASP B 1 118 ? 28.882 28.940 22.684 1.00 14.36 132 ASP B CA 1
ATOM 2766 C C . ASP B 1 118 ? 27.521 29.349 22.091 1.00 14.39 132 ASP B C 1
ATOM 2767 O O . ASP B 1 118 ? 27.381 29.581 20.906 1.00 14.76 132 ASP B O 1
ATOM 2772 N N . ASN B 1 119 ? 26.486 29.369 22.925 1.00 14.14 133 ASN B N 1
ATOM 2773 C CA . ASN B 1 119 ? 25.102 29.619 22.446 1.00 14.14 133 ASN B CA 1
ATOM 2774 C C . ASN B 1 119 ? 24.887 31.039 22.010 1.00 14.61 133 ASN B C 1
ATOM 2775 O O . ASN B 1 119 ? 24.204 31.334 21.052 1.00 14.04 133 ASN B O 1
ATOM 2780 N N . THR B 1 120 ? 25.494 31.982 22.731 1.00 14.86 134 THR B N 1
ATOM 2781 C CA . THR B 1 120 ? 25.441 33.378 22.359 1.00 14.84 134 THR B CA 1
ATOM 2782 C C . THR B 1 120 ? 26.201 33.618 21.073 1.00 14.00 134 THR B C 1
ATOM 2783 O O . THR B 1 120 ? 25.786 34.407 20.224 1.00 14.46 134 THR B O 1
ATOM 2787 N N . GLY B 1 121 ? 27.367 32.959 20.894 1.00 15.04 135 GLY B N 1
ATOM 2788 C CA . GLY B 1 121 ? 28.099 33.022 19.654 1.00 14.49 135 GLY B CA 1
ATOM 2789 C C . GLY B 1 121 ? 27.196 32.671 18.484 1.00 12.71 135 GLY B C 1
ATOM 2790 O O . GLY B 1 121 ? 27.090 33.387 17.475 1.00 14.58 135 GLY B O 1
ATOM 2791 N N . ALA B 1 122 ? 26.464 31.566 18.633 1.00 12.88 136 ALA B N 1
ATOM 2792 C CA . ALA B 1 122 ? 25.556 31.151 17.563 1.00 12.64 136 ALA B CA 1
ATOM 2793 C C . ALA B 1 122 ? 24.470 32.165 17.268 1.00 13.85 136 ALA B C 1
ATOM 2794 O O . ALA B 1 122 ? 24.214 32.463 16.125 1.00 13.67 136 ALA B O 1
ATOM 2796 N N . ASN B 1 123 ? 23.865 32.712 18.327 1.00 13.64 137 ASN B N 1
ATOM 2797 C CA . ASN B 1 123 ? 22.795 33.632 18.124 1.00 14.65 137 ASN B CA 1
ATOM 2798 C C . ASN B 1 123 ? 23.270 34.962 17.510 1.00 12.57 137 ASN B C 1
ATOM 2799 O O . ASN B 1 123 ? 22.588 35.523 16.622 1.00 14.40 137 ASN B O 1
ATOM 2804 N N . LEU B 1 124 ? 24.470 35.428 17.882 1.00 13.00 138 LEU B N 1
ATOM 2805 C CA . LEU B 1 124 ? 24.995 36.647 17.228 1.00 14.21 138 LEU B CA 1
ATOM 2806 C C . LEU B 1 124 ? 25.269 36.436 15.779 1.00 13.37 138 LEU B C 1
ATOM 2807 O O . LEU B 1 124 ? 25.027 37.267 14.918 1.00 15.31 138 LEU B O 1
ATOM 2812 N N . LEU B 1 125 ? 25.740 35.226 15.447 1.00 13.41 139 LEU B N 1
ATOM 2813 C CA . LEU B 1 125 ? 25.909 34.896 14.073 1.00 12.78 139 LEU B CA 1
ATOM 2814 C C . LEU B 1 125 ? 24.640 34.739 13.277 1.00 13.17 139 LEU B C 1
ATOM 2815 O O . LEU B 1 125 ? 24.505 35.182 12.131 1.00 14.37 139 LEU B O 1
ATOM 2820 N N . ILE B 1 126 ? 23.609 34.133 13.887 1.00 13.81 140 ILE B N 1
ATOM 2821 C CA . ILE B 1 126 ? 22.292 34.127 13.267 1.00 13.71 140 ILE B CA 1
ATOM 2822 C C . ILE B 1 126 ? 21.784 35.547 12.989 1.00 13.52 140 ILE B C 1
ATOM 2823 O O . ILE B 1 126 ? 21.251 35.766 11.920 1.00 14.29 140 ILE B O 1
ATOM 2828 N N . THR B 1 127 ? 21.928 36.440 13.951 1.00 13.78 141 THR B N 1
ATOM 2829 C CA . THR B 1 127 ? 21.529 37.830 13.755 1.00 15.00 141 THR B CA 1
ATOM 2830 C C . THR B 1 127 ? 22.299 38.413 12.570 1.00 16.34 141 THR B C 1
ATOM 2831 O O . THR B 1 127 ? 21.668 39.028 11.686 1.00 17.69 141 THR B O 1
ATOM 2835 N N . GLN B 1 128 ? 23.621 38.233 12.526 1.00 17.00 142 GLN B N 1
ATOM 2836 C CA . GLN B 1 128 ? 24.405 38.761 11.419 1.00 18.67 142 GLN B CA 1
ATOM 2837 C C . GLN B 1 128 ? 23.930 38.206 10.088 1.00 18.19 142 GLN B C 1
ATOM 2838 O O . GLN B 1 128 ? 23.842 38.923 9.072 1.00 18.27 142 GLN B O 1
ATOM 2844 N N . LEU B 1 129 ? 23.575 36.914 10.013 1.00 15.84 143 LEU B N 1
ATOM 2845 C CA . LEU B 1 129 ? 22.965 36.378 8.792 1.00 15.74 143 LEU B CA 1
ATOM 2846 C C . LEU B 1 129 ? 21.611 36.920 8.377 1.00 17.20 143 LEU B C 1
ATOM 2847 O O . LEU B 1 129 ? 21.302 36.998 7.187 1.00 19.16 143 LEU B O 1
ATOM 2852 N N . GLY B 1 130 ? 20.795 37.269 9.361 1.00 18.66 144 GLY B N 1
ATOM 2853 C CA . GLY B 1 130 ? 19.453 37.713 9.077 1.00 17.83 144 GLY B CA 1
ATOM 2854 C C . GLY B 1 130 ? 18.357 36.851 9.615 1.00 19.90 144 GLY B C 1
ATOM 2855 O O . GLY B 1 130 ? 17.169 37.167 9.340 1.00 21.79 144 GLY B O 1
ATOM 2856 N N . GLY B 1 131 ? 18.681 35.891 10.479 1.00 16.50 145 GLY B N 1
ATOM 2857 C CA . GLY B 1 131 ? 17.655 35.071 11.158 1.00 17.73 145 GLY B CA 1
ATOM 2858 C C . GLY B 1 131 ? 17.860 33.591 10.868 1.00 15.34 145 GLY B C 1
ATOM 2859 O O . GLY B 1 131 ? 18.629 33.143 9.979 1.00 15.73 145 GLY B O 1
ATOM 2860 N N . PRO B 1 132 ? 17.115 32.719 11.616 1.00 16.23 146 PRO B N 1
ATOM 2861 C CA . PRO B 1 132 ? 17.309 31.261 11.474 1.00 16.87 146 PRO B CA 1
ATOM 2862 C C . PRO B 1 132 ? 17.082 30.706 10.094 1.00 15.32 146 PRO B C 1
ATOM 2863 O O . PRO B 1 132 ? 17.726 29.746 9.664 1.00 17.11 146 PRO B O 1
ATOM 2867 N N . LYS B 1 133 ? 16.140 31.255 9.320 1.00 16.47 147 LYS B N 1
ATOM 2868 C CA . LYS B 1 133 ? 15.896 30.736 8.004 1.00 16.20 147 LYS B CA 1
ATOM 2869 C C . LYS B 1 133 ? 17.002 31.055 6.979 1.00 16.98 147 LYS B C 1
ATOM 2870 O O . LYS B 1 133 ? 17.082 30.421 5.923 1.00 18.18 147 LYS B O 1
ATOM 2876 N N . GLU B 1 134 ? 17.923 31.955 7.316 1.00 15.45 148 GLU B N 1
ATOM 2877 C CA . GLU B 1 134 ? 19.096 32.150 6.456 1.00 17.14 148 GLU B CA 1
ATOM 2878 C C . GLU B 1 134 ? 19.993 30.913 6.394 1.00 17.25 148 GLU B C 1
ATOM 2879 O O . GLU B 1 134 ? 20.556 30.553 5.352 1.00 17.13 148 GLU B O 1
ATOM 2885 N N . THR B 1 135 ? 20.121 30.221 7.527 1.00 16.19 149 THR B N 1
ATOM 2886 C CA . THR B 1 135 ? 20.909 28.959 7.509 1.00 15.40 149 THR B CA 1
ATOM 2887 C C . THR B 1 135 ? 20.189 27.918 6.704 1.00 14.49 149 THR B C 1
ATOM 2888 O O . THR B 1 135 ? 20.769 27.067 5.997 1.00 15.89 149 THR B O 1
ATOM 2892 N N . GLU B 1 136 ? 18.858 27.913 6.782 1.00 13.56 150 GLU B N 1
ATOM 2893 C CA . GLU B 1 136 ? 18.065 26.978 5.990 1.00 14.04 150 GLU B CA 1
ATOM 2894 C C . GLU B 1 136 ? 18.220 27.225 4.507 1.00 13.60 150 GLU B C 1
ATOM 2895 O O . GLU B 1 136 ? 18.417 26.289 3.711 1.00 15.37 150 GLU B O 1
ATOM 2901 N N . LYS B 1 137 ? 18.189 28.490 4.141 1.00 15.67 151 LYS B N 1
ATOM 2902 C CA . LYS B 1 137 ? 18.504 28.852 2.756 1.00 16.26 151 LYS B CA 1
ATOM 2903 C C . LYS B 1 137 ? 19.856 28.334 2.274 1.00 16.37 151 LYS B C 1
ATOM 2904 O O . LYS B 1 137 ? 19.965 27.812 1.153 1.00 17.87 151 LYS B O 1
ATOM 2910 N N . PHE B 1 138 ? 20.860 28.433 3.166 1.00 14.68 152 PHE B N 1
ATOM 2911 C CA . PHE B 1 138 ? 22.145 27.921 2.853 1.00 15.50 152 PHE B CA 1
ATOM 2912 C C . PHE B 1 138 ? 22.127 26.422 2.556 1.00 14.92 152 PHE B C 1
ATOM 2913 O O . PHE B 1 138 ? 22.637 25.953 1.543 1.00 16.97 152 PHE B O 1
ATOM 2921 N N . VAL B 1 139 ? 21.530 25.632 3.459 1.00 13.94 153 VAL B N 1
ATOM 2922 C CA . VAL B 1 139 ? 21.532 24.195 3.206 1.00 13.63 153 VAL B CA 1
ATOM 2923 C C . VAL B 1 139 ? 20.684 23.821 2.013 1.00 14.77 153 VAL B C 1
ATOM 2924 O O . VAL B 1 139 ? 21.027 22.898 1.287 1.00 16.38 153 VAL B O 1
ATOM 2928 N N . ARG B 1 140 ? 19.615 24.578 1.775 1.00 15.75 154 ARG B N 1
ATOM 2929 C CA . ARG B 1 140 ? 18.804 24.348 0.586 1.00 17.20 154 ARG B CA 1
ATOM 2930 C C . ARG B 1 140 ? 19.665 24.513 -0.674 1.00 18.86 154 ARG B C 1
ATOM 2931 O O . ARG B 1 140 ? 19.509 23.726 -1.626 1.00 19.64 154 ARG B O 1
ATOM 2939 N N . SER B 1 141 ? 20.562 25.464 -0.621 1.00 17.07 155 SER B N 1
ATOM 2940 C CA . SER B 1 141 ? 21.472 25.711 -1.761 1.00 20.38 155 SER B CA 1
ATOM 2941 C C . SER B 1 141 ? 22.407 24.554 -1.999 1.00 22.45 155 SER B C 1
ATOM 2942 O O . SER B 1 141 ? 22.968 24.475 -3.096 1.00 23.08 155 SER B O 1
ATOM 2945 N N . LEU B 1 142 ? 22.664 23.691 -1.008 1.00 18.74 156 LEU B N 1
ATOM 2946 C CA . LEU B 1 142 ? 23.470 22.522 -1.192 1.00 20.28 156 LEU B CA 1
ATOM 2947 C C . LEU B 1 142 ? 22.693 21.346 -1.737 1.00 19.90 156 LEU B C 1
ATOM 2948 O O . LEU B 1 142 ? 23.272 20.264 -1.971 1.00 25.82 156 LEU B O 1
ATOM 2953 N N . GLY B 1 143 ? 21.359 21.484 -1.851 1.00 18.54 157 GLY B N 1
ATOM 2954 C CA . GLY B 1 143 ? 20.501 20.378 -2.245 1.00 20.51 157 GLY B CA 1
ATOM 2955 C C . GLY B 1 143 ? 19.873 19.637 -1.092 1.00 20.74 157 GLY B C 1
ATOM 2956 O O . GLY B 1 143 ? 19.295 18.579 -1.300 1.00 21.12 157 GLY B O 1
ATOM 2957 N N . ASP B 1 144 ? 19.999 20.183 0.131 1.00 17.13 158 ASP B N 1
ATOM 2958 C CA . ASP B 1 144 ? 19.307 19.549 1.301 1.00 15.26 158 ASP B CA 1
ATOM 2959 C C . ASP B 1 144 ? 17.902 20.130 1.342 1.00 15.65 158 ASP B C 1
ATOM 2960 O O . ASP B 1 144 ? 17.697 21.305 1.645 1.00 16.63 158 ASP B O 1
ATOM 2965 N N . ASN B 1 145 ? 16.949 19.259 1.075 1.00 16.08 159 ASN B N 1
ATOM 2966 C CA . ASN B 1 145 ? 15.517 19.571 1.177 1.00 18.27 159 ASN B CA 1
ATOM 2967 C C . ASN B 1 145 ? 14.835 18.967 2.367 1.00 19.85 159 ASN B C 1
ATOM 2968 O O . ASN B 1 145 ? 13.603 18.947 2.431 1.00 23.10 159 ASN B O 1
ATOM 2973 N N . VAL B 1 146 ? 15.593 18.388 3.292 1.00 14.94 160 VAL B N 1
ATOM 2974 C CA . VAL B 1 146 ? 15.068 17.731 4.499 1.00 14.22 160 VAL B CA 1
ATOM 2975 C C . VAL B 1 146 ? 15.205 18.573 5.771 1.00 13.99 160 VAL B C 1
ATOM 2976 O O . VAL B 1 146 ? 14.277 18.681 6.601 1.00 16.99 160 VAL B O 1
ATOM 2980 N N . THR B 1 147 ? 16.389 19.129 6.005 1.00 13.18 161 THR B N 1
ATOM 2981 C CA . THR B 1 147 ? 16.673 19.850 7.229 1.00 13.14 161 THR B CA 1
ATOM 2982 C C . THR B 1 147 ? 15.838 21.111 7.289 1.00 13.57 161 THR B C 1
ATOM 2983 O O . THR B 1 147 ? 15.594 21.753 6.230 1.00 14.68 161 THR B O 1
ATOM 2987 N N . ARG B 1 148 ? 15.440 21.501 8.507 1.00 12.88 162 ARG B N 1
ATOM 2988 C CA . ARG B 1 148 ? 14.833 22.827 8.709 1.00 13.10 162 ARG B CA 1
ATOM 2989 C C . ARG B 1 148 ? 15.435 23.480 9.921 1.00 13.78 162 ARG B C 1
ATOM 2990 O O . ARG B 1 148 ? 15.792 22.808 10.887 1.00 14.27 162 ARG B O 1
ATOM 2998 N N . MET B 1 149 ? 15.517 24.811 9.859 1.00 12.98 163 MET B N 1
ATOM 2999 C CA . MET B 1 149 ? 15.952 25.629 10.956 1.00 12.76 163 MET B CA 1
ATOM 3000 C C . MET B 1 149 ? 14.919 26.676 11.219 1.00 12.99 163 MET B C 1
ATOM 3001 O O . MET B 1 149 ? 14.374 27.304 10.280 1.00 14.67 163 MET B O 1
ATOM 3006 N N . ASP B 1 150 ? 14.612 26.873 12.486 1.00 13.11 164 ASP B N 1
ATOM 3007 C CA . ASP B 1 150 ? 13.414 27.676 12.869 1.00 12.03 164 ASP B CA 1
ATOM 3008 C C . ASP B 1 150 ? 13.668 28.628 14.054 1.00 14.08 164 ASP B C 1
ATOM 3009 O O . ASP B 1 150 ? 13.040 29.668 14.140 1.00 16.21 164 ASP B O 1
ATOM 3014 N N . ARG B 1 151 ? 14.458 28.174 15.011 1.00 12.97 165 ARG B N 1
ATOM 3015 C CA . ARG B 1 151 ? 14.637 28.860 16.255 1.00 12.93 165 ARG B CA 1
ATOM 3016 C C . ARG B 1 151 ? 16.074 29.178 16.569 1.00 13.68 165 ARG B C 1
ATOM 3017 O O . ARG B 1 151 ? 16.959 28.648 15.910 1.00 15.52 165 ARG B O 1
ATOM 3025 N N . THR B 1 152 ? 16.341 30.014 17.562 1.00 13.77 166 THR B N 1
ATOM 3026 C CA . THR B 1 152 ? 17.676 30.337 18.030 1.00 14.40 166 THR B CA 1
ATOM 3027 C C . THR B 1 152 ? 18.036 29.492 19.189 1.00 15.08 166 THR B C 1
ATOM 3028 O O . THR B 1 152 ? 17.185 28.681 19.689 1.00 15.91 166 THR B O 1
ATOM 3032 N N . GLU B 1 153 ? 19.234 29.618 19.745 1.00 14.95 167 GLU B N 1
ATOM 3033 C CA . GLU B 1 153 ? 19.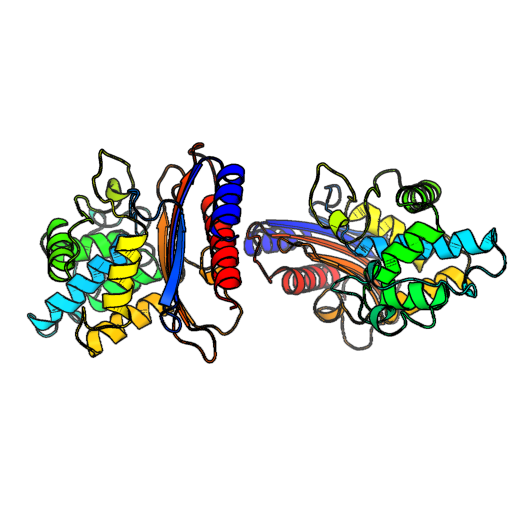546 29.032 21.079 1.00 16.66 167 GLU B CA 1
ATOM 3034 C C . GLU B 1 153 ? 18.847 29.821 22.161 1.00 15.68 167 GLU B C 1
ATOM 3035 O O . GLU B 1 153 ? 18.763 31.042 22.069 1.00 17.51 167 GLU B O 1
ATOM 3041 N N . VAL B 1 154 ? 18.296 29.192 23.217 1.00 16.79 168 VAL B N 1
ATOM 3042 C CA . VAL B 1 154 ? 18.344 27.783 23.470 1.00 17.87 168 VAL B CA 1
ATOM 3043 C C . VAL B 1 154 ? 17.012 27.061 23.082 1.00 14.77 168 VAL B C 1
ATOM 3044 O O . VAL B 1 154 ? 16.953 25.842 23.222 1.00 15.41 168 VAL B O 1
ATOM 3048 N N . GLN B 1 155 ? 16.053 27.754 22.490 1.00 14.26 169 GLN B N 1
ATOM 3049 C CA . GLN B 1 155 ? 14.768 27.128 22.196 1.00 13.98 169 GLN B CA 1
ATOM 3050 C C . GLN B 1 155 ? 14.885 26.069 21.107 1.00 13.20 169 GLN B C 1
ATOM 3051 O O . GLN B 1 155 ? 14.079 25.127 21.133 1.00 13.26 169 GLN B O 1
ATOM 3057 N N . LEU B 1 156 ? 15.886 26.121 20.233 1.00 12.67 170 LEU B N 1
ATOM 3058 C CA . LEU B 1 156 ? 16.060 25.113 19.233 1.00 12.14 170 LEU B CA 1
ATOM 3059 C C . LEU B 1 156 ? 16.310 23.711 19.836 1.00 12.76 170 LEU B C 1
ATOM 3060 O O . LEU B 1 156 ? 16.139 22.750 19.082 1.00 14.53 170 LEU B O 1
ATOM 3065 N N . ASN B 1 157 ? 16.675 23.617 21.103 1.00 12.93 171 ASN B N 1
ATOM 3066 C CA . ASN B 1 157 ? 16.856 22.341 21.789 1.00 14.39 171 ASN B CA 1
ATOM 3067 C C . ASN B 1 157 ? 15.603 21.735 22.381 1.00 15.43 171 ASN B C 1
ATOM 3068 O O . ASN B 1 157 ? 15.721 20.659 22.983 1.00 16.82 171 ASN B O 1
ATOM 3073 N N . ILE B 1 158 ? 14.451 22.326 22.166 1.00 14.36 172 ILE B N 1
ATOM 3074 C CA . ILE B 1 158 ? 13.209 21.902 22.801 1.00 14.33 172 ILE B CA 1
ATOM 3075 C C . ILE B 1 158 ? 12.366 21.273 21.716 1.00 15.36 172 ILE B C 1
ATOM 3076 O O . ILE B 1 158 ? 11.993 21.912 20.713 1.00 14.75 172 ILE B O 1
ATOM 3081 N N . PRO B 1 159 ? 11.961 20.026 21.872 1.00 14.49 173 PRO B N 1
ATOM 3082 C CA . PRO B 1 159 ? 11.163 19.456 20.808 1.00 15.39 173 PRO B CA 1
ATOM 3083 C C . PRO B 1 159 ? 9.856 20.168 20.624 1.00 16.54 173 PRO B C 1
ATOM 3084 O O . PRO B 1 159 ? 9.150 20.467 21.628 1.00 18.47 173 PRO B O 1
ATOM 3088 N N . ASP B 1 160 ? 9.484 20.462 19.390 1.00 14.88 174 ASP B N 1
ATOM 3089 C CA . ASP B 1 160 ? 8.283 21.258 19.164 1.00 15.83 174 ASP B CA 1
ATOM 3090 C C . ASP B 1 160 ? 7.917 20.947 17.712 1.00 14.94 174 ASP B C 1
ATOM 3091 O O . ASP B 1 160 ? 8.495 21.501 16.772 1.00 14.77 174 ASP B O 1
ATOM 3096 N N . GLY B 1 161 ? 6.971 20.052 17.505 1.00 14.82 175 GLY B N 1
ATOM 3097 C CA . GLY B 1 161 ? 6.700 19.590 16.162 1.00 14.49 175 GLY B CA 1
ATOM 3098 C C . GLY B 1 161 ? 7.985 19.055 15.525 1.00 14.87 175 GLY B C 1
ATOM 3099 O O . GLY B 1 161 ? 8.792 18.430 16.249 1.00 16.14 175 GLY B O 1
ATOM 3100 N N . ASP B 1 162 ? 8.185 19.344 14.260 1.00 14.45 176 ASP B N 1
ATOM 3101 C CA . ASP B 1 162 ? 9.440 19.009 13.592 1.00 13.50 176 ASP B CA 1
ATOM 3102 C C . ASP B 1 162 ? 10.398 20.189 13.432 1.00 13.24 176 ASP B C 1
ATOM 3103 O O . ASP B 1 162 ? 11.330 20.138 12.610 1.00 14.67 176 ASP B O 1
ATOM 3108 N N . LEU B 1 163 ? 10.193 21.241 14.210 1.00 12.35 177 LEU B N 1
ATOM 3109 C CA . LEU B 1 163 ? 11.108 22.384 14.137 1.00 12.77 177 LEU B CA 1
ATOM 3110 C C . LEU B 1 163 ? 12.553 21.958 14.429 1.00 11.97 177 LEU B C 1
ATOM 3111 O O . LEU B 1 163 ? 12.834 21.156 15.347 1.00 11.95 177 LEU B O 1
ATOM 3116 N N . ASP B 1 164 ? 13.482 22.549 13.697 1.00 11.74 178 ASP B N 1
ATOM 3117 C CA . ASP B 1 164 ? 14.910 22.398 13.953 1.00 11.55 178 ASP B CA 1
ATOM 3118 C C . ASP B 1 164 ? 15.362 20.913 13.963 1.00 11.21 178 ASP B C 1
ATOM 3119 O O . ASP B 1 164 ? 16.163 20.471 14.788 1.00 12.00 178 ASP B O 1
ATOM 3124 N N . THR B 1 165 ? 14.868 20.163 12.957 1.00 10.75 179 THR B N 1
ATOM 3125 C CA . THR B 1 165 ? 15.154 18.763 12.771 1.00 12.38 179 THR B CA 1
ATOM 3126 C C . THR B 1 165 ? 15.933 18.459 11.498 1.00 11.56 179 THR B C 1
ATOM 3127 O O . THR B 1 165 ? 15.864 19.178 10.489 1.00 13.19 179 THR B O 1
ATOM 3131 N N . SER B 1 166 ? 16.614 17.319 11.512 1.00 12.45 180 SER B N 1
ATOM 3132 C CA . SER B 1 166 ? 17.160 16.718 10.304 1.00 13.34 180 SER B CA 1
ATOM 3133 C C . SER B 1 166 ? 17.191 15.236 10.481 1.00 13.06 180 SER B C 1
ATOM 3134 O O . SER B 1 166 ? 16.563 14.735 11.402 1.00 13.66 180 SER B O 1
ATOM 3137 N N . THR B 1 167 ? 17.854 14.497 9.610 1.00 13.17 181 THR B N 1
ATOM 3138 C CA . THR B 1 167 ? 18.000 13.061 9.751 1.00 12.88 181 THR B CA 1
ATOM 3139 C C . THR B 1 167 ? 19.490 12.740 9.769 1.00 13.85 181 THR B C 1
ATOM 3140 O O . THR B 1 167 ? 20.329 13.461 9.238 1.00 12.92 181 THR B O 1
ATOM 3144 N N . PRO B 1 168 ? 19.854 11.559 10.306 1.00 12.51 182 PRO B N 1
ATOM 3145 C CA . PRO B 1 168 ? 21.254 11.165 10.273 1.00 13.58 182 PRO B CA 1
ATOM 3146 C C . PRO B 1 168 ? 21.875 11.135 8.917 1.00 13.55 182 PRO B C 1
ATOM 3147 O O . PRO B 1 168 ? 23.004 11.671 8.731 1.00 13.15 182 PRO B O 1
ATOM 3151 N N . GLN B 1 169 ? 21.186 10.591 7.902 1.00 13.54 183 GLN B N 1
ATOM 3152 C CA . GLN B 1 169 ? 21.750 10.573 6.588 1.00 14.06 183 GLN B CA 1
ATOM 3153 C C . GLN B 1 169 ? 21.861 11.941 5.947 1.00 13.31 183 GLN B C 1
ATOM 3154 O O . GLN B 1 169 ? 22.856 12.219 5.264 1.00 13.72 183 GLN B O 1
ATOM 3160 N N . GLN B 1 170 ? 20.936 12.870 6.258 1.00 12.09 184 GLN B N 1
ATOM 3161 C CA . GLN B 1 170 ? 21.059 14.167 5.676 1.00 13.20 184 GLN B CA 1
ATOM 3162 C C . GLN B 1 170 ? 22.270 14.934 6.279 1.00 12.73 184 GLN B C 1
ATOM 3163 O O . GLN B 1 170 ? 22.955 15.675 5.576 1.00 12.66 184 GLN B O 1
ATOM 3169 N N . LEU B 1 171 ? 22.460 14.791 7.574 1.00 12.59 185 LEU B N 1
ATOM 3170 C CA . LEU B 1 171 ? 23.549 15.496 8.263 1.00 13.08 185 LEU B CA 1
ATOM 3171 C C . LEU B 1 171 ? 24.878 14.958 7.708 1.00 13.15 185 LEU B C 1
ATOM 3172 O O . LEU B 1 171 ? 25.804 15.787 7.465 1.00 14.08 185 LEU B O 1
ATOM 3177 N N . VAL B 1 172 ? 24.966 13.660 7.391 1.00 11.95 186 VAL B N 1
ATOM 3178 C CA . VAL B 1 172 ? 26.209 13.132 6.775 1.00 13.18 186 VAL B CA 1
ATOM 3179 C C . VAL B 1 172 ? 26.405 13.709 5.399 1.00 13.79 186 VAL B C 1
ATOM 3180 O O . VAL B 1 172 ? 27.540 14.116 5.044 1.00 13.83 186 VAL B O 1
ATOM 3184 N N . ALA B 1 173 ? 25.350 13.746 4.593 1.00 13.03 187 ALA B N 1
ATOM 3185 C CA . ALA B 1 173 ? 25.478 14.294 3.245 1.00 14.82 187 ALA B CA 1
ATOM 3186 C C . ALA B 1 173 ? 25.992 15.719 3.321 1.00 14.33 187 ALA B C 1
ATOM 3187 O O . ALA B 1 173 ? 26.912 16.105 2.554 1.00 14.26 187 ALA B O 1
ATOM 3189 N N . ASN B 1 174 ? 25.465 16.530 4.232 1.00 12.95 188 ASN B N 1
ATOM 3190 C CA . ASN B 1 174 ? 25.870 17.937 4.358 1.00 13.12 188 ASN B CA 1
ATOM 3191 C C . ASN B 1 174 ? 27.272 18.081 4.880 1.00 14.20 188 ASN B C 1
ATOM 3192 O O . ASN B 1 174 ? 28.066 18.888 4.387 1.00 14.30 188 ASN B O 1
ATOM 3197 N N . LEU B 1 175 ? 27.641 17.272 5.867 1.00 12.46 189 LEU B N 1
ATOM 3198 C CA . LEU B 1 175 ? 28.973 17.358 6.436 1.00 13.00 189 LEU B CA 1
ATOM 3199 C C . LEU B 1 175 ? 29.998 16.941 5.387 1.00 13.11 189 LEU B C 1
ATOM 3200 O O . LEU B 1 175 ? 31.098 17.550 5.290 1.00 14.39 189 LEU B O 1
ATOM 3205 N N . ARG B 1 176 ? 29.733 15.899 4.619 1.00 12.91 190 ARG B N 1
ATOM 3206 C CA . ARG B 1 176 ? 30.629 15.540 3.571 1.00 14.05 190 ARG B CA 1
ATOM 3207 C C . ARG B 1 176 ? 30.792 16.639 2.536 1.00 14.08 190 ARG B C 1
ATOM 3208 O O . ARG B 1 176 ? 31.930 16.996 2.111 1.00 13.95 190 ARG B O 1
ATOM 3216 N N . ARG B 1 177 ? 29.714 17.260 2.155 1.00 12.35 191 ARG B N 1
ATOM 3217 C CA . ARG B 1 177 ? 29.756 18.335 1.196 1.00 13.96 191 ARG B CA 1
ATOM 3218 C C . ARG B 1 177 ? 30.604 19.509 1.668 1.00 15.29 191 ARG B C 1
ATOM 3219 O O . ARG B 1 177 ? 31.310 20.109 0.846 1.00 16.48 191 ARG B O 1
ATOM 3227 N N . LEU B 1 178 ? 30.518 19.883 2.947 1.00 13.42 192 LEU B N 1
ATOM 3228 C CA . LEU B 1 178 ? 31.149 21.032 3.483 1.00 13.38 192 LEU B CA 1
ATOM 3229 C C . LEU B 1 178 ? 32.599 20.797 3.847 1.00 14.87 192 LEU B C 1
ATOM 3230 O O . LEU B 1 178 ? 33.461 21.704 3.653 1.00 14.97 192 LEU B O 1
ATOM 3235 N N . VAL B 1 179 ? 32.882 19.654 4.454 1.00 13.04 193 VAL B N 1
ATOM 3236 C CA . VAL B 1 179 ? 34.234 19.375 4.909 1.00 14.45 193 VAL B CA 1
ATOM 3237 C C . VAL B 1 179 ? 35.099 18.778 3.823 1.00 15.41 193 VAL B C 1
ATOM 3238 O O . VAL B 1 179 ? 36.361 19.041 3.799 1.00 16.51 193 VAL B O 1
ATOM 3242 N N . LEU B 1 180 ? 34.527 17.978 2.954 1.00 14.96 194 LEU B N 1
ATOM 3243 C CA . LEU B 1 180 ? 35.347 17.264 1.996 1.00 16.02 194 LEU B CA 1
ATOM 3244 C C . LEU B 1 180 ? 35.201 17.769 0.613 1.00 17.36 194 LEU B C 1
ATOM 3245 O O . LEU B 1 180 ? 36.223 17.846 -0.107 1.00 21.10 194 LEU B O 1
ATOM 3250 N N . ASP B 1 181 ? 34.020 18.099 0.194 1.00 17.27 195 ASP B N 1
ATOM 3251 C CA . ASP B 1 181 ? 33.748 18.527 -1.179 1.00 18.23 195 ASP B CA 1
ATOM 3252 C C . ASP B 1 181 ? 33.615 20.057 -1.299 1.00 18.41 195 ASP B C 1
ATOM 3253 O O . ASP B 1 181 ? 34.373 20.756 -0.695 1.00 19.78 195 ASP B O 1
ATOM 3258 N N . GLU B 1 182 ? 32.773 20.549 -2.179 1.00 18.91 196 GLU B N 1
ATOM 3259 C CA . GLU B 1 182 ? 32.821 21.965 -2.513 1.00 22.29 196 GLU B CA 1
ATOM 3260 C C . GLU B 1 182 ? 31.597 22.810 -2.120 1.00 20.67 196 GLU B C 1
ATOM 3261 O O . GLU B 1 182 ? 31.205 23.773 -2.786 1.00 21.82 196 GLU B O 1
ATOM 3267 N N . GLY B 1 183 ? 30.956 22.483 -0.981 1.00 19.73 197 GLY B N 1
ATOM 3268 C CA . GLY B 1 183 ? 29.886 23.324 -0.461 1.00 20.89 197 GLY B CA 1
ATOM 3269 C C . GLY B 1 183 ? 30.407 24.730 -0.114 1.00 19.84 197 GLY B C 1
ATOM 3270 O O . GLY B 1 183 ? 29.700 25.7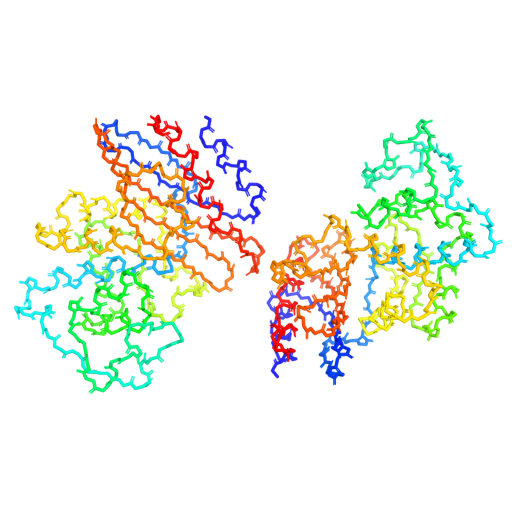24 -0.198 1.00 20.68 197 GLY B O 1
ATOM 3271 N N . LEU B 1 184 ? 31.702 24.840 0.282 1.00 16.74 198 LEU B N 1
ATOM 3272 C CA . LEU B 1 184 ? 32.348 26.082 0.507 1.00 17.85 198 LEU B CA 1
ATOM 3273 C C . LEU B 1 184 ? 33.516 26.212 -0.499 1.00 18.98 198 LEU B C 1
ATOM 3274 O O . LEU B 1 184 ? 33.896 25.226 -1.151 1.00 19.17 198 LEU B O 1
ATOM 3279 N N . ASP B 1 185 ? 34.056 27.433 -0.564 1.00 19.04 199 ASP B N 1
ATOM 3280 C CA . ASP B 1 185 ? 35.311 27.662 -1.285 1.00 18.57 199 ASP B CA 1
ATOM 3281 C C . ASP B 1 185 ? 36.421 26.961 -0.505 1.00 18.11 199 ASP B C 1
ATOM 3282 O O . ASP B 1 185 ? 36.256 26.669 0.678 1.00 18.50 199 ASP B O 1
ATOM 3287 N N . SER B 1 186 ? 37.590 26.755 -1.128 1.00 18.39 200 SER B N 1
ATOM 3288 C CA . SER B 1 186 ? 38.648 26.004 -0.511 1.00 18.01 200 SER B CA 1
ATOM 3289 C C . SER B 1 186 ? 39.128 26.588 0.796 1.00 16.29 200 SER B C 1
ATOM 3290 O O . SER B 1 186 ? 39.297 25.898 1.799 1.00 15.39 200 SER B O 1
ATOM 3293 N N . ARG B 1 187 ? 39.312 27.871 0.860 1.00 16.71 201 ARG B N 1
ATOM 3294 C CA . ARG B 1 187 ? 39.748 28.546 2.065 1.00 15.79 201 ARG B CA 1
ATOM 3295 C C . ARG B 1 187 ? 38.663 28.477 3.193 1.00 16.20 201 ARG B C 1
ATOM 3296 O O . ARG B 1 187 ? 38.977 28.290 4.371 1.00 16.80 201 ARG B O 1
ATOM 3304 N N . GLY B 1 188 ? 37.411 28.584 2.802 1.00 15.35 202 GLY B N 1
ATOM 3305 C CA . GLY B 1 188 ? 36.336 28.459 3.772 1.00 14.36 202 GLY B CA 1
ATOM 3306 C C . GLY B 1 188 ? 36.193 27.037 4.286 1.00 12.91 202 GLY B C 1
ATOM 3307 O O . GLY B 1 188 ? 35.924 26.798 5.454 1.00 14.70 202 GLY B O 1
ATOM 3308 N N . ARG B 1 189 ? 36.374 26.057 3.416 1.00 13.31 203 ARG B N 1
ATOM 3309 C CA . ARG B 1 189 ? 36.416 24.677 3.821 1.00 13.72 203 ARG B CA 1
ATOM 3310 C C . ARG B 1 189 ? 37.505 24.447 4.883 1.00 13.80 203 ARG B C 1
ATOM 3311 O O . ARG B 1 189 ? 37.291 23.757 5.856 1.00 15.19 203 ARG B O 1
ATOM 3319 N N . ASP B 1 190 ? 38.678 25.010 4.640 1.00 14.23 204 ASP B N 1
ATOM 3320 C CA . ASP B 1 190 ? 39.754 24.848 5.604 1.00 15.48 204 ASP B CA 1
ATOM 3321 C C . ASP B 1 190 ? 39.429 25.525 6.947 1.00 12.44 204 ASP B C 1
ATOM 3322 O O . ASP B 1 190 ? 39.742 24.967 8.008 1.00 13.87 204 ASP B O 1
ATOM 3327 N N . LEU B 1 191 ? 38.826 26.733 6.929 1.00 12.94 205 LEU B N 1
ATOM 3328 C CA . LEU B 1 191 ? 38.464 27.428 8.160 1.00 12.83 205 LEU B CA 1
ATOM 3329 C C . LEU B 1 191 ? 37.455 26.583 8.966 1.00 11.98 205 LEU B C 1
ATOM 3330 O O . LEU B 1 191 ? 37.623 26.358 10.159 1.00 12.48 205 LEU B O 1
ATOM 3335 N N . LEU B 1 192 ? 36.387 26.125 8.293 1.00 12.28 206 LEU B N 1
ATOM 3336 C CA . LEU B 1 192 ? 35.371 25.290 8.948 1.00 11.90 206 LEU B CA 1
ATOM 3337 C C . LEU B 1 192 ? 35.988 24.027 9.526 1.00 12.12 206 LEU B C 1
ATOM 3338 O O . LEU B 1 192 ? 35.808 23.695 10.704 1.00 13.13 206 LEU B O 1
ATOM 3343 N N . THR B 1 193 ? 36.772 23.347 8.684 1.00 12.33 207 THR B N 1
ATOM 3344 C CA . THR B 1 193 ? 37.319 22.042 9.084 1.00 11.89 207 THR B CA 1
ATOM 3345 C C . THR B 1 193 ? 38.281 22.211 10.263 1.00 12.60 207 THR B C 1
ATOM 3346 O O . THR B 1 193 ? 38.277 21.398 11.163 1.00 12.38 207 THR B O 1
ATOM 3350 N N . ASP B 1 194 ? 39.136 23.215 10.206 1.00 12.75 208 ASP B N 1
ATOM 3351 C CA . ASP B 1 194 ? 40.041 23.409 11.340 1.00 13.46 208 ASP B CA 1
ATOM 3352 C C . ASP B 1 194 ? 39.264 23.641 12.648 1.00 12.44 208 ASP B C 1
ATOM 3353 O O . ASP B 1 194 ? 39.639 23.115 13.703 1.00 13.42 208 ASP B O 1
ATOM 3358 N N . TRP B 1 195 ? 38.211 24.495 12.625 1.00 12.27 209 TRP B N 1
ATOM 3359 C CA . TRP B 1 195 ? 37.450 24.712 13.825 1.00 12.11 209 TRP B CA 1
ATOM 3360 C C . TRP B 1 195 ? 36.851 23.414 14.338 1.00 13.16 209 TRP B C 1
ATOM 3361 O O . TRP B 1 195 ? 36.933 23.112 15.510 1.00 13.88 209 TRP B O 1
ATOM 3372 N N . LEU B 1 196 ? 36.284 22.613 13.443 1.00 11.11 210 LEU B N 1
ATOM 3373 C CA . LEU B 1 196 ? 35.718 21.349 13.856 1.00 11.73 210 LEU B CA 1
ATOM 3374 C C . LEU B 1 196 ? 36.722 20.329 14.420 1.00 10.68 210 LEU B C 1
ATOM 3375 O O . LEU B 1 196 ? 36.478 19.560 15.340 1.00 12.42 210 LEU B O 1
ATOM 3380 N N . LYS B 1 197 ? 37.900 20.318 13.770 1.00 11.46 211 LYS B N 1
ATOM 3381 C CA . LYS B 1 197 ? 39.002 19.453 14.254 1.00 11.61 211 LYS B CA 1
ATOM 3382 C C . LYS B 1 197 ? 39.448 19.811 15.619 1.00 11.24 211 LYS B C 1
ATOM 3383 O O . LYS B 1 197 ? 39.922 18.943 16.380 1.00 13.36 211 LYS B O 1
ATOM 3389 N N . ARG B 1 198 ? 39.289 21.076 15.968 1.00 11.73 212 ARG B N 1
ATOM 3390 C CA . ARG B 1 198 ? 39.728 21.664 17.242 1.00 13.22 212 ARG B CA 1
ATOM 3391 C C . ARG B 1 198 ? 38.591 21.692 18.269 1.00 12.90 212 ARG B C 1
ATOM 3392 O O . ARG B 1 198 ? 38.718 22.325 19.341 1.00 13.73 212 ARG B O 1
ATOM 3400 N N . ASN B 1 199 ? 37.451 21.029 18.001 1.00 13.42 213 ASN B N 1
ATOM 3401 C CA . ASN B 1 199 ? 36.343 21.055 18.993 1.00 14.57 213 ASN B CA 1
ATOM 3402 C C . ASN B 1 199 ? 36.783 20.577 20.377 1.00 13.39 213 ASN B C 1
ATOM 3403 O O . ASN B 1 199 ? 37.541 19.600 20.483 1.00 15.74 213 ASN B O 1
ATOM 3408 N N . THR B 1 200 ? 36.322 21.250 21.467 1.00 14.58 214 THR B N 1
ATOM 3409 C CA . THR B 1 200 ? 36.639 20.860 22.831 1.00 16.03 214 THR B CA 1
ATOM 3410 C C . THR B 1 200 ? 35.542 20.124 23.567 1.00 15.24 214 THR B C 1
ATOM 3411 O O . THR B 1 200 ? 35.802 19.599 24.631 1.00 16.42 214 THR B O 1
ATOM 3415 N N . THR B 1 201 ? 34.326 19.989 22.988 1.00 14.27 215 THR B N 1
ATOM 3416 C CA . THR B 1 201 ? 33.148 19.458 23.671 1.00 15.81 215 THR B CA 1
ATOM 3417 C C . THR B 1 201 ? 32.865 17.982 23.350 1.00 15.78 215 THR B C 1
ATOM 3418 O O . THR B 1 201 ? 31.889 17.446 23.894 1.00 17.26 215 THR B O 1
ATOM 3422 N N . GLY B 1 202 ? 33.672 17.365 22.483 1.00 15.40 216 GLY B N 1
ATOM 3423 C CA . GLY B 1 202 ? 33.375 16.065 21.968 1.00 15.88 216 GLY B CA 1
ATOM 3424 C C . GLY B 1 202 ? 34.143 14.869 22.550 1.00 14.35 216 GLY B C 1
ATOM 3425 O O . GLY B 1 202 ? 34.070 13.827 21.979 1.00 15.99 216 GLY B O 1
ATOM 3426 N N . ASP B 1 203 ? 34.922 15.075 23.597 1.00 16.21 217 ASP B N 1
ATOM 3427 C CA . ASP B 1 203 ? 35.833 14.056 24.050 1.00 17.44 217 ASP B CA 1
ATOM 3428 C C . ASP B 1 203 ? 35.170 12.789 24.526 1.00 18.72 217 ASP B C 1
ATOM 3429 O O . ASP B 1 203 ? 35.835 11.749 24.579 1.00 19.33 217 ASP B O 1
ATOM 3434 N N . GLN B 1 204 ? 33.913 12.838 24.953 1.00 16.28 218 GLN B N 1
ATOM 3435 C CA . GLN B 1 204 ? 33.161 11.662 25.450 1.00 16.79 218 GLN B CA 1
ATOM 3436 C C . GLN B 1 204 ? 32.202 11.150 24.361 1.00 14.93 218 GLN B C 1
ATOM 3437 O O . GLN B 1 204 ? 31.447 10.228 24.629 1.00 17.31 218 GLN B O 1
ATOM 3443 N N . SER B 1 205 ? 32.226 11.736 23.163 1.00 14.64 219 SER B N 1
ATOM 3444 C CA . SER B 1 205 ? 31.277 11.340 22.139 1.00 14.59 219 SER B CA 1
ATOM 3445 C C . SER B 1 205 ? 31.983 10.503 21.014 1.00 14.74 219 SER B C 1
ATOM 3446 O O . SER B 1 205 ? 32.675 9.532 21.371 1.00 14.12 219 SER B O 1
ATOM 3449 N N . ILE B 1 206 ? 31.837 10.854 19.749 1.00 12.67 220 ILE B N 1
ATOM 3450 C CA . ILE B 1 206 ? 32.466 10.077 18.656 1.00 13.28 220 ILE B CA 1
ATOM 3451 C C . ILE B 1 206 ? 33.997 9.898 18.936 1.00 15.02 220 ILE B C 1
ATOM 3452 O O . ILE B 1 206 ? 34.529 8.817 18.806 1.00 14.58 220 ILE B O 1
ATOM 3457 N N . ARG B 1 207 ? 34.658 10.988 19.286 1.00 15.12 221 ARG B N 1
ATOM 3458 C CA . ARG B 1 207 ? 36.113 11.006 19.506 1.00 17.66 221 ARG B CA 1
ATOM 3459 C C . ARG B 1 207 ? 36.517 10.003 20.535 1.00 15.71 221 ARG B C 1
ATOM 3460 O O . ARG B 1 207 ? 37.661 9.424 20.416 1.00 16.84 221 ARG B O 1
ATOM 3468 N N . ALA B 1 208 ? 35.693 9.720 21.550 1.00 15.48 222 ALA B N 1
ATOM 3469 C CA . ALA B 1 208 ? 36.060 8.708 22.569 1.00 16.42 222 ALA B CA 1
ATOM 3470 C C . ALA B 1 208 ? 36.320 7.340 22.008 1.00 17.68 222 ALA B C 1
ATOM 3471 O O . ALA B 1 208 ? 37.043 6.528 22.628 1.00 21.34 222 ALA B O 1
ATOM 3473 N N . ALA B 1 209 ? 35.748 6.986 20.906 1.00 14.29 223 ALA B N 1
ATOM 3474 C CA . ALA B 1 209 ? 35.910 5.655 20.296 1.00 16.78 223 ALA B CA 1
ATOM 3475 C C . ALA B 1 209 ? 36.981 5.559 19.248 1.00 17.10 223 ALA B C 1
ATOM 3476 O O . ALA B 1 209 ? 37.270 4.481 18.707 1.00 17.54 223 ALA B O 1
ATOM 3478 N N . VAL B 1 210 ? 37.547 6.719 18.894 1.00 16.50 224 VAL B N 1
ATOM 3479 C CA . VAL B 1 210 ? 38.552 6.789 17.880 1.00 16.58 224 VAL B CA 1
ATOM 3480 C C . VAL B 1 210 ? 39.947 6.653 18.493 1.00 16.09 224 VAL B C 1
ATOM 3481 O O . VAL B 1 210 ? 40.258 7.274 19.496 1.00 16.01 224 VAL B O 1
ATOM 3485 N N . PRO B 1 211 ? 40.805 5.797 17.882 1.00 16.76 225 PRO B N 1
ATOM 3486 C CA . PRO B 1 211 ? 42.131 5.599 18.453 1.00 19.29 225 PRO B CA 1
ATOM 3487 C C . PRO B 1 211 ? 42.971 6.837 18.484 1.00 19.53 225 PRO B C 1
ATOM 3488 O O . PRO B 1 211 ? 42.787 7.766 17.648 1.00 16.54 225 PRO B O 1
ATOM 3492 N N . ALA B 1 212 ? 43.892 6.890 19.442 1.00 20.11 226 ALA B N 1
ATOM 3493 C CA . ALA B 1 212 ? 44.862 7.984 19.537 1.00 23.39 226 ALA B CA 1
ATOM 3494 C C . ALA B 1 212 ? 45.602 8.191 18.214 1.00 20.66 226 ALA B C 1
ATOM 3495 O O . ALA B 1 212 ? 45.990 7.234 17.547 1.00 22.00 226 ALA B O 1
ATOM 3497 N N . GLY B 1 213 ? 45.752 9.445 17.829 1.00 22.74 227 GLY B N 1
ATOM 3498 C CA . GLY B 1 213 ? 46.458 9.758 16.625 1.00 23.29 227 GLY B CA 1
ATOM 3499 C C . GLY B 1 213 ? 45.630 10.062 15.409 1.00 24.98 227 GLY B C 1
ATOM 3500 O O . GLY B 1 213 ? 46.105 10.635 14.453 1.00 23.80 227 GLY B O 1
ATOM 3501 N N . TRP B 1 214 ? 44.373 9.603 15.440 1.00 17.31 228 TRP B N 1
ATOM 3502 C CA . TRP B 1 214 ? 43.477 9.890 14.283 1.00 17.30 228 TRP B CA 1
ATOM 3503 C C . TRP B 1 214 ? 42.845 11.267 14.417 1.00 18.25 228 TRP B C 1
ATOM 3504 O O . TRP B 1 214 ? 42.259 11.616 15.434 1.00 20.38 228 TRP B O 1
ATOM 3515 N N . THR B 1 215 ? 42.865 12.025 13.370 1.00 16.50 229 THR B N 1
ATOM 3516 C CA . THR B 1 215 ? 42.246 13.357 13.425 1.00 15.57 229 THR B CA 1
ATOM 3517 C C . THR B 1 215 ? 40.726 13.164 13.314 1.00 13.89 229 THR B C 1
ATOM 3518 O O . THR B 1 215 ? 40.230 12.361 12.518 1.00 14.72 229 THR B O 1
ATOM 3522 N N . VAL B 1 216 ? 40.009 13.995 14.041 1.00 12.79 230 VAL B N 1
ATOM 3523 C CA . VAL B 1 216 ? 38.536 13.974 13.995 1.00 12.87 230 VAL B CA 1
ATOM 3524 C C . VAL B 1 216 ? 38.039 15.416 13.952 1.00 12.81 230 VAL B C 1
ATOM 3525 O O . VAL B 1 216 ? 38.465 16.260 14.739 1.00 14.06 230 VAL B O 1
ATOM 3529 N N . ALA B 1 217 ? 37.094 15.686 13.073 1.00 12.17 231 ALA B N 1
ATOM 3530 C CA . ALA B 1 217 ? 36.373 16.942 13.071 1.00 12.25 231 ALA B CA 1
ATOM 3531 C C . ALA B 1 217 ? 34.966 16.626 13.583 1.00 13.85 231 ALA B C 1
ATOM 3532 O O . ALA B 1 217 ? 34.314 15.707 13.010 1.00 15.50 231 ALA B O 1
ATOM 3534 N N . ASP B 1 218 ? 34.488 17.330 14.571 1.00 11.79 232 ASP B N 1
ATOM 3535 C CA . ASP B 1 218 ? 33.135 17.000 15.036 1.00 12.40 232 ASP B CA 1
ATOM 3536 C C . ASP B 1 218 ? 32.421 18.187 15.604 1.00 13.39 232 ASP B C 1
ATOM 3537 O O . ASP B 1 218 ? 33.002 19.176 15.978 1.00 13.77 232 ASP B O 1
ATOM 3542 N N . LYS B 1 219 ? 31.075 18.028 15.743 1.00 12.16 233 LYS B N 1
ATOM 3543 C CA . LYS B 1 219 ? 30.227 18.987 16.474 1.00 11.78 233 LYS B CA 1
ATOM 3544 C C . LYS B 1 219 ? 29.160 18.248 17.216 1.00 12.28 233 LYS B C 1
ATOM 3545 O O . LYS B 1 219 ? 28.426 17.469 16.611 1.00 13.13 233 LYS B O 1
ATOM 3551 N N . THR B 1 220 ? 29.109 18.479 18.522 1.00 12.66 234 THR B N 1
ATOM 3552 C CA . THR B 1 220 ? 28.166 17.849 19.446 1.00 11.85 234 THR B CA 1
ATOM 3553 C C . THR B 1 220 ? 26.889 18.674 19.543 1.00 13.38 234 THR B C 1
ATOM 3554 O O . THR B 1 220 ? 26.815 19.858 19.165 1.00 13.25 234 THR B O 1
ATOM 3558 N N . GLY B 1 221 ? 25.830 18.032 20.033 1.00 13.08 235 GLY B N 1
ATOM 3559 C CA . GLY B 1 221 ? 24.667 18.724 20.520 1.00 15.42 235 GLY B CA 1
ATOM 3560 C C . GLY B 1 221 ? 23.998 17.973 21.635 1.00 14.13 235 GLY B C 1
ATOM 3561 O O . GLY B 1 221 ? 24.173 16.761 21.776 1.00 16.00 235 GLY B O 1
ATOM 3562 N N . GLY B 1 222 ? 23.247 18.728 22.418 1.00 14.68 236 GLY B N 1
ATOM 3563 C CA . GLY B 1 222 ? 22.473 18.112 23.501 1.00 17.11 236 GLY B CA 1
ATOM 3564 C C . GLY B 1 222 ? 21.268 18.922 23.876 1.00 17.23 236 GLY B C 1
ATOM 3565 O O . GLY B 1 222 ? 21.254 20.157 23.735 1.00 19.41 236 GLY B O 1
ATOM 3566 N N . GLY B 1 223 ? 20.258 18.247 24.378 1.00 15.31 237 GLY B N 1
ATOM 3567 C CA . GLY B 1 223 ? 19.012 18.949 24.770 1.00 15.50 237 GLY B CA 1
ATOM 3568 C C . GLY B 1 223 ? 18.832 18.952 26.265 1.00 16.77 237 GLY B C 1
ATOM 3569 O O . GLY B 1 223 ? 19.791 18.786 27.057 1.00 18.60 237 GLY B O 1
ATOM 3570 N N . PHE B 1 224 ? 17.610 19.239 26.675 1.00 14.56 238 PHE B N 1
ATOM 3571 C CA . PHE B 1 224 ? 17.286 19.387 28.079 1.00 16.71 238 PHE B CA 1
ATOM 3572 C C . PHE B 1 224 ? 16.740 18.130 28.690 1.00 16.46 238 PHE B C 1
ATOM 3573 O O . PHE B 1 224 ? 16.532 18.090 29.881 1.00 20.20 238 PHE B O 1
ATOM 3581 N N . LYS B 1 225 ? 16.454 17.128 27.874 1.00 15.52 239 LYS B N 1
ATOM 3582 C CA . LYS B 1 225 ? 15.824 15.858 28.308 1.00 16.56 239 LYS B CA 1
ATOM 3583 C C . LYS B 1 225 ? 16.741 14.692 27.898 1.00 14.82 239 LYS B C 1
ATOM 3584 O O . LYS B 1 225 ? 16.277 13.633 27.494 1.00 16.04 239 LYS B O 1
ATOM 3590 N N . GLY B 1 226 ? 18.081 14.909 27.976 1.00 14.81 240 GLY B N 1
ATOM 3591 C CA . GLY B 1 226 ? 19.024 13.804 27.676 1.00 14.68 240 GLY B CA 1
ATOM 3592 C C . GLY B 1 226 ? 19.288 13.545 26.202 1.00 14.37 240 GLY B C 1
ATOM 3593 O O . GLY B 1 226 ? 20.098 12.650 25.913 1.00 16.86 240 GLY B O 1
ATOM 3594 N N . GLU B 1 227 ? 18.708 14.305 25.246 1.00 13.95 241 GLU B N 1
ATOM 3595 C CA . GLU B 1 227 ? 19.004 14.128 23.855 1.00 13.03 241 GLU B CA 1
ATOM 3596 C C . GLU B 1 227 ? 20.490 14.458 23.631 1.00 13.54 241 GLU B C 1
ATOM 3597 O O . GLU B 1 227 ? 20.989 15.445 24.187 1.00 14.91 241 GLU B O 1
ATOM 3603 N N . THR B 1 228 ? 21.176 13.591 22.868 1.00 13.13 242 THR B N 1
ATOM 3604 C CA . THR B 1 228 ? 22.591 13.731 22.674 1.00 13.14 242 THR B CA 1
ATOM 3605 C C . THR B 1 228 ? 22.977 13.340 21.278 1.00 12.52 242 THR B C 1
ATOM 3606 O O . THR B 1 228 ? 22.672 12.268 20.823 1.00 13.14 242 THR B O 1
ATOM 3610 N N . ASN B 1 229 ? 23.693 14.249 20.612 1.00 11.67 243 ASN B N 1
ATOM 3611 C CA . ASN B 1 229 ? 24.041 14.111 19.235 1.00 11.90 243 ASN B CA 1
ATOM 3612 C C . ASN B 1 229 ? 25.542 14.354 18.997 1.00 11.66 243 ASN B C 1
ATOM 3613 O O . ASN B 1 229 ? 26.152 15.124 19.740 1.00 11.84 243 ASN B O 1
ATOM 3618 N N . ASP B 1 230 ? 26.039 13.797 17.915 1.00 11.68 244 ASP B N 1
ATOM 3619 C CA . ASP B 1 230 ? 27.389 14.160 17.415 1.00 12.72 244 ASP B CA 1
ATOM 3620 C C . ASP B 1 230 ? 27.446 13.863 15.964 1.00 11.51 244 ASP B C 1
ATOM 3621 O O . ASP B 1 230 ? 26.948 12.840 15.514 1.00 12.92 244 ASP B O 1
ATOM 3626 N N . ILE B 1 231 ? 28.128 14.725 15.215 1.00 11.34 245 ILE B N 1
ATOM 3627 C CA . ILE B 1 231 ? 28.407 14.526 13.804 1.00 11.04 245 ILE B CA 1
ATOM 3628 C C . ILE B 1 231 ? 29.926 14.680 13.590 1.00 11.10 245 ILE B C 1
ATOM 3629 O O . ILE B 1 231 ? 30.536 15.517 14.284 1.00 12.64 245 ILE B O 1
ATOM 3634 N N . ALA B 1 232 ? 30.521 13.834 12.755 1.00 10.98 246 ALA B N 1
ATOM 3635 C CA . ALA B 1 232 ? 31.960 13.890 12.610 1.00 11.38 246 ALA B CA 1
ATOM 3636 C C . ALA B 1 232 ? 32.474 13.435 11.262 1.00 11.99 246 ALA B C 1
ATOM 3637 O O . ALA B 1 232 ? 31.864 12.649 10.541 1.00 12.12 246 ALA B O 1
ATOM 3639 N N . VAL B 1 233 ? 33.683 13.901 10.972 1.00 11.96 247 VAL B N 1
ATOM 3640 C CA . VAL B 1 233 ? 34.547 13.342 9.928 1.00 12.57 247 VAL B CA 1
ATOM 3641 C C . VAL B 1 233 ? 35.784 12.786 10.670 1.00 12.43 247 VAL B C 1
ATOM 3642 O O . VAL B 1 233 ? 36.394 13.465 11.519 1.00 12.95 247 VAL B O 1
ATOM 3646 N N . ILE B 1 234 ? 36.136 11.564 10.318 1.00 12.30 248 ILE B N 1
ATOM 3647 C CA . ILE B 1 234 ? 37.211 10.828 10.999 1.00 12.82 248 ILE B CA 1
ATOM 3648 C C . ILE B 1 234 ? 38.249 10.427 9.922 1.00 14.13 248 ILE B C 1
ATOM 3649 O O . ILE B 1 234 ? 37.893 9.842 8.896 1.00 13.45 248 ILE B O 1
ATOM 3654 N N . TRP B 1 235 ? 39.524 10.711 10.134 1.00 13.41 249 TRP B N 1
ATOM 3655 C CA . TRP B 1 235 ? 40.597 10.370 9.149 1.00 14.41 249 TRP B CA 1
ATOM 3656 C C . TRP B 1 235 ? 41.503 9.281 9.762 1.00 16.27 249 TRP B C 1
ATOM 3657 O O . TRP B 1 235 ? 42.356 9.565 10.565 1.00 16.55 249 TRP B O 1
ATOM 3668 N N . PRO B 1 236 ? 41.261 8.032 9.418 1.00 15.67 250 PRO B N 1
ATOM 3669 C CA . PRO B 1 236 ? 42.160 6.975 9.935 1.00 17.70 250 PRO B CA 1
ATOM 3670 C C . PRO B 1 236 ? 43.422 6.998 9.130 1.00 17.32 250 PRO B C 1
ATOM 3671 O O . PRO B 1 236 ? 43.442 7.403 7.963 1.00 18.25 250 PRO B O 1
ATOM 3675 N N . PRO B 1 237 ? 44.519 6.564 9.736 1.00 18.29 251 PRO B N 1
ATOM 3676 C CA . PRO B 1 237 ? 45.766 6.473 9.008 1.00 21.40 251 PRO B CA 1
ATOM 3677 C C . PRO B 1 237 ? 45.665 5.605 7.778 1.00 18.50 251 PRO B C 1
ATOM 3678 O O . PRO B 1 237 ? 45.157 4.470 7.844 1.00 22.49 251 PRO B O 1
ATOM 3682 N N . GLY B 1 238 ? 46.175 6.142 6.713 1.00 23.18 252 GLY B N 1
ATOM 3683 C CA . GLY B 1 238 ? 46.298 5.388 5.469 1.00 24.49 252 GLY B CA 1
ATOM 3684 C C . GLY B 1 238 ? 44.952 5.089 4.834 1.00 29.49 252 GLY B C 1
ATOM 3685 O O . GLY B 1 238 ? 44.866 4.266 3.914 1.00 29.68 252 GLY B O 1
ATOM 3686 N N . ARG B 1 239 ? 43.887 5.771 5.287 1.00 23.33 253 ARG B N 1
ATOM 3687 C CA . ARG B 1 239 ? 42.605 5.617 4.614 1.00 26.47 253 ARG B CA 1
ATOM 3688 C C . ARG B 1 239 ? 41.795 6.879 4.465 1.00 20.57 253 ARG B C 1
ATOM 3689 O O . ARG B 1 239 ? 42.036 7.951 5.016 1.00 21.72 253 ARG B O 1
ATOM 3697 N N . ALA B 1 240 ? 40.855 6.781 3.562 1.00 19.42 254 ALA B N 1
ATOM 3698 C CA . ALA B 1 240 ? 39.961 7.887 3.278 1.00 17.42 254 ALA B CA 1
ATOM 3699 C C . ALA B 1 240 ? 39.061 8.138 4.497 1.00 14.99 254 ALA B C 1
ATOM 3700 O O . ALA B 1 240 ? 38.793 7.283 5.310 1.00 16.25 254 ALA B O 1
ATOM 3702 N N . PRO B 1 241 ? 38.556 9.397 4.545 1.00 15.19 255 PRO B N 1
ATOM 3703 C CA . PRO B 1 241 ? 37.751 9.712 5.714 1.00 15.48 255 PRO B CA 1
ATOM 3704 C C . PRO B 1 241 ? 36.382 8.983 5.814 1.00 14.06 255 PRO B C 1
ATOM 3705 O O . PRO B 1 241 ? 35.753 8.597 4.797 1.00 16.17 255 PRO B O 1
ATOM 3709 N N . ILE B 1 242 ? 35.909 8.847 7.052 1.00 14.21 256 ILE B N 1
ATOM 3710 C CA . ILE B 1 242 ? 34.585 8.331 7.354 1.00 13.42 256 ILE B CA 1
ATOM 3711 C C . ILE B 1 242 ? 33.741 9.488 7.886 1.00 14.05 256 ILE B C 1
ATOM 3712 O O . ILE B 1 242 ? 34.212 10.316 8.659 1.00 14.68 256 ILE B O 1
ATOM 3717 N N . VAL B 1 243 ? 32.532 9.604 7.344 1.00 12.42 257 VAL B N 1
ATOM 3718 C CA . VAL B 1 243 ? 31.623 10.710 7.757 1.00 12.50 257 VAL B CA 1
ATOM 3719 C C . VAL B 1 243 ? 30.463 10.043 8.443 1.00 12.84 257 VAL B C 1
ATOM 3720 O O . VAL B 1 243 ? 29.881 9.093 7.932 1.00 13.31 257 VAL B O 1
ATOM 3724 N N . MET B 1 244 ? 30.096 10.538 9.618 1.00 12.20 258 MET B N 1
ATOM 3725 C CA . MET B 1 244 ? 29.057 9.841 10.403 1.00 11.88 258 MET B CA 1
ATOM 3726 C C . MET B 1 244 ? 28.245 10.779 11.267 1.00 12.22 258 MET B C 1
ATOM 3727 O O . MET B 1 244 ? 28.700 11.848 11.658 1.00 13.23 258 MET B O 1
ATOM 3732 N N . ALA B 1 245 ? 27.039 10.344 11.678 1.00 11.95 259 ALA B N 1
ATOM 3733 C CA . ALA B 1 245 ? 26.185 11.040 12.605 1.00 11.76 259 ALA B CA 1
ATOM 3734 C C . ALA B 1 245 ? 25.582 10.005 13.554 1.00 12.74 259 ALA B C 1
ATOM 3735 O O . ALA B 1 245 ? 25.138 8.923 13.095 1.00 13.59 259 ALA B O 1
ATOM 3737 N N . VAL B 1 246 ? 25.521 10.373 14.812 1.00 12.49 260 VAL B N 1
ATOM 3738 C CA . VAL B 1 246 ? 24.775 9.606 15.812 1.00 11.84 260 VAL B CA 1
ATOM 3739 C C . VAL B 1 246 ? 23.902 10.576 16.593 1.00 11.89 260 VAL B C 1
ATOM 3740 O O . VAL B 1 246 ? 24.407 11.498 17.250 1.00 12.63 260 VAL B O 1
ATOM 3744 N N . LEU B 1 247 ? 22.585 10.313 16.563 1.00 12.36 261 LEU B N 1
ATOM 3745 C CA . LEU B 1 247 ? 21.567 11.181 17.243 1.00 12.71 261 LEU B CA 1
ATOM 3746 C C . LEU B 1 247 ? 20.805 10.300 18.202 1.00 14.08 261 LEU B C 1
ATOM 3747 O O . LEU B 1 247 ? 20.402 9.204 17.798 1.00 14.52 261 LEU B O 1
ATOM 3752 N N . THR B 1 248 ? 20.633 10.751 19.417 1.00 13.14 262 THR B N 1
ATOM 3753 C CA . THR B 1 248 ? 20.000 9.889 20.461 1.00 13.09 262 THR B CA 1
ATOM 3754 C C . THR B 1 248 ? 18.925 10.639 21.208 1.00 14.24 262 THR B C 1
ATOM 3755 O O . THR B 1 248 ? 19.096 11.846 21.552 1.00 14.61 262 THR B O 1
ATOM 3759 N N . VAL B 1 249 ? 17.849 9.899 21.584 1.00 12.61 263 VAL B N 1
ATOM 3760 C CA . VAL B 1 249 ? 16.772 10.484 22.445 1.00 13.65 263 VAL B CA 1
ATOM 3761 C C . VAL B 1 249 ? 16.350 9.421 23.458 1.00 13.30 263 VAL B C 1
ATOM 3762 O O . VAL B 1 249 ? 15.754 8.420 23.036 1.00 14.12 263 VAL B O 1
ATOM 3766 N N . PRO B 1 250 ? 16.706 9.634 24.731 1.00 13.64 264 PRO B N 1
ATOM 3767 C CA . PRO B 1 250 ? 16.318 8.582 25.708 1.00 14.31 264 PRO B CA 1
ATOM 3768 C C . PRO B 1 250 ? 14.838 8.722 26.007 1.00 16.21 264 PRO B C 1
ATOM 3769 O O . PRO B 1 250 ? 14.297 9.849 25.977 1.00 17.40 264 PRO B O 1
ATOM 3773 N N . GLU B 1 251 ? 14.189 7.600 26.353 1.00 17.41 265 GLU B N 1
ATOM 3774 C CA . GLU B 1 251 ? 12.817 7.717 26.897 1.00 20.79 265 GLU B CA 1
ATOM 3775 C C . GLU B 1 251 ? 12.775 8.410 28.231 1.00 19.68 265 GLU B C 1
ATOM 3776 O O . GLU B 1 251 ? 11.794 9.144 28.502 1.00 20.77 265 GLU B O 1
ATOM 3782 N N . ASP B 1 252 ? 13.754 8.190 29.060 1.00 18.47 266 ASP B N 1
ATOM 3783 C CA . ASP B 1 252 ? 13.862 8.775 30.359 1.00 16.70 266 ASP B CA 1
ATOM 3784 C C . ASP B 1 252 ? 14.572 10.109 30.260 1.00 17.39 266 ASP B C 1
ATOM 3785 O O . ASP B 1 252 ? 15.777 10.173 29.908 1.00 17.58 266 ASP B O 1
ATOM 3790 N N . PRO B 1 253 ? 13.860 11.243 30.506 1.00 17.02 267 PRO B N 1
ATOM 3791 C CA . PRO B 1 253 ? 14.493 12.579 30.378 1.00 17.89 267 PRO B CA 1
ATOM 3792 C C . PRO B 1 253 ? 15.657 12.855 31.289 1.00 19.29 267 PRO B C 1
ATOM 3793 O O . PRO B 1 253 ? 16.454 13.781 31.036 1.00 19.79 267 PRO B O 1
ATOM 3797 N N . THR B 1 254 ? 15.872 12.017 32.322 1.00 16.82 268 THR B N 1
ATOM 3798 C CA . THR B 1 254 ? 16.957 12.205 33.240 1.00 18.16 268 THR B CA 1
ATOM 3799 C C . THR B 1 254 ? 18.188 11.350 32.871 1.00 19.05 268 THR B C 1
ATOM 3800 O O . THR B 1 254 ? 19.236 11.414 33.510 1.00 20.34 268 THR B O 1
ATOM 3804 N N . SER B 1 255 ? 18.056 10.601 31.768 1.00 18.55 269 SER B N 1
ATOM 3805 C CA . SER B 1 255 ? 19.155 9.752 31.358 1.00 18.10 269 SER B CA 1
ATOM 3806 C C . SER B 1 255 ? 20.431 10.453 31.015 1.00 20.21 269 SER B C 1
ATOM 3807 O O . SER B 1 255 ? 20.417 11.476 30.264 1.00 19.45 269 SER B O 1
ATOM 3810 N N . THR B 1 256 ? 21.544 9.936 31.519 1.00 18.76 270 THR B N 1
ATOM 3811 C CA . THR B 1 256 ? 22.849 10.474 31.140 1.00 21.78 270 THR B CA 1
ATOM 3812 C C . THR B 1 256 ? 23.600 9.511 30.208 1.00 18.85 270 THR B C 1
ATOM 3813 O O . THR B 1 256 ? 24.821 9.676 29.991 1.00 22.46 270 THR B O 1
ATOM 3817 N N . LYS B 1 257 ? 22.901 8.549 29.641 1.00 17.22 271 LYS B N 1
ATOM 3818 C CA . LYS B 1 257 ? 23.504 7.537 28.767 1.00 18.10 271 LYS B CA 1
ATOM 3819 C C . LYS B 1 257 ? 23.795 8.008 27.312 1.00 18.43 271 LYS B C 1
ATOM 3820 O O . LYS B 1 257 ? 24.418 7.255 26.560 1.00 17.56 271 LYS B O 1
ATOM 3826 N N . GLY B 1 258 ? 23.469 9.233 26.925 1.00 17.12 272 GLY B N 1
ATOM 3827 C CA . GLY B 1 258 ? 23.611 9.613 25.507 1.00 16.22 272 GLY B CA 1
ATOM 3828 C C . GLY B 1 258 ? 25.085 9.569 25.030 1.00 14.69 272 GLY B C 1
ATOM 3829 O O . GLY B 1 258 ? 25.325 9.002 23.961 1.00 14.82 272 GLY B O 1
ATOM 3830 N N . LYS B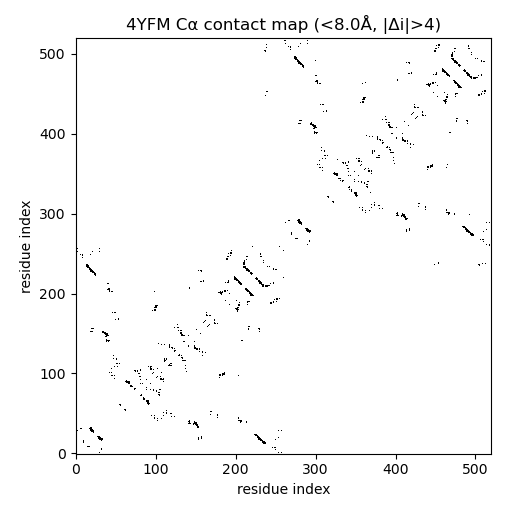 1 259 ? 26.003 10.162 25.760 1.00 15.09 273 LYS B N 1
ATOM 3831 C CA . LYS B 1 259 ? 27.416 10.160 25.289 1.00 15.29 273 LYS B CA 1
ATOM 3832 C C . LYS B 1 259 ? 28.010 8.762 25.208 1.00 15.57 273 LYS B C 1
ATOM 3833 O O . LYS B 1 259 ? 28.533 8.413 24.152 1.00 14.49 273 LYS B O 1
ATOM 3839 N N . PRO B 1 260 ? 27.886 7.976 26.272 1.00 15.97 274 PRO B N 1
ATOM 3840 C CA . PRO B 1 260 ? 28.356 6.573 26.158 1.00 17.14 274 PRO B CA 1
ATOM 3841 C C . PRO B 1 260 ? 27.761 5.775 25.046 1.00 15.73 274 PRO B C 1
ATOM 3842 O O . PRO B 1 260 ? 28.411 4.940 24.366 1.00 16.43 274 PRO B O 1
ATOM 3846 N N . THR B 1 261 ? 26.483 6.058 24.781 1.00 14.29 275 THR B N 1
ATOM 3847 C CA . THR B 1 261 ? 25.805 5.417 23.683 1.00 14.30 275 THR B CA 1
ATOM 3848 C C . THR B 1 261 ? 26.439 5.822 22.297 1.00 13.90 275 THR B C 1
ATOM 3849 O O . THR B 1 261 ? 26.600 4.981 21.362 1.00 14.35 275 THR B O 1
ATOM 3853 N N . ILE B 1 262 ? 26.692 7.109 22.104 1.00 13.36 276 ILE B N 1
ATOM 3854 C CA . ILE B 1 262 ? 27.357 7.589 20.907 1.00 13.18 276 ILE B CA 1
ATOM 3855 C C . ILE B 1 262 ? 28.743 6.903 20.748 1.00 13.34 276 ILE B C 1
ATOM 3856 O O . ILE B 1 262 ? 29.095 6.485 19.657 1.00 13.55 276 ILE B O 1
ATOM 3861 N N . ALA B 1 263 ? 29.509 6.882 21.853 1.00 13.56 277 ALA B N 1
ATOM 3862 C CA . ALA B 1 263 ? 30.851 6.190 21.783 1.00 14.37 277 ALA B CA 1
ATOM 3863 C C . ALA B 1 263 ? 30.682 4.712 21.370 1.00 15.10 277 ALA B C 1
ATOM 3864 O O . ALA B 1 263 ? 31.376 4.218 20.479 1.00 13.71 277 ALA B O 1
ATOM 3866 N N . ALA B 1 264 ? 29.695 4.047 21.975 1.00 14.40 278 ALA B N 1
ATOM 3867 C CA . ALA B 1 264 ? 29.452 2.657 21.647 1.00 15.53 278 ALA B CA 1
ATOM 3868 C C . ALA B 1 264 ? 29.067 2.462 20.207 1.00 16.40 278 ALA B C 1
ATOM 3869 O O . ALA B 1 264 ? 29.503 1.535 19.542 1.00 15.45 278 ALA B O 1
ATOM 3871 N N . ALA B 1 265 ? 28.147 3.326 19.712 1.00 14.63 279 ALA B N 1
ATOM 3872 C CA . ALA B 1 265 ? 27.764 3.242 18.345 1.00 13.53 279 ALA B CA 1
ATOM 3873 C C . ALA B 1 265 ? 28.910 3.456 17.383 1.00 14.32 279 ALA B C 1
ATOM 3874 O O . ALA B 1 265 ? 29.001 2.856 16.323 1.00 14.54 279 ALA B O 1
ATOM 3876 N N . THR B 1 266 ? 29.789 4.369 17.750 1.00 14.85 280 THR B N 1
ATOM 3877 C CA . THR B 1 266 ? 30.978 4.718 16.935 1.00 14.02 280 THR B CA 1
ATOM 3878 C C . THR B 1 266 ? 31.875 3.466 16.807 1.00 14.85 280 THR B C 1
ATOM 3879 O O . THR B 1 266 ? 32.394 3.166 15.728 1.00 14.09 280 THR B O 1
ATOM 3883 N N . ARG B 1 267 ? 32.092 2.817 17.917 1.00 13.98 281 ARG B N 1
ATOM 3884 C CA . ARG B 1 267 ? 32.891 1.583 17.923 1.00 15.54 281 ARG B CA 1
ATOM 3885 C C . ARG B 1 267 ? 32.294 0.542 16.979 1.00 16.56 281 ARG B C 1
ATOM 3886 O O . ARG B 1 267 ? 33.003 -0.082 16.198 1.00 16.45 281 ARG B O 1
ATOM 3894 N N . ILE B 1 268 ? 30.951 0.371 17.022 1.00 15.07 282 ILE B N 1
ATOM 3895 C CA . ILE B 1 268 ? 30.283 -0.537 16.100 1.00 15.96 282 ILE B CA 1
ATOM 3896 C C . ILE B 1 268 ? 30.531 -0.146 14.647 1.00 16.93 282 ILE B C 1
ATOM 3897 O O . ILE B 1 268 ? 30.830 -0.977 13.791 1.00 16.51 282 ILE B O 1
ATOM 3902 N N . VAL B 1 269 ? 30.415 1.144 14.309 1.00 14.78 283 VAL B N 1
ATOM 3903 C CA . VAL B 1 269 ? 30.607 1.612 12.999 1.00 14.67 283 VAL B CA 1
ATOM 3904 C C . VAL B 1 269 ? 32.050 1.390 12.482 1.00 15.12 283 VAL B C 1
ATOM 3905 O O . VAL B 1 269 ? 32.310 0.904 11.367 1.00 16.77 283 VAL B O 1
ATOM 3909 N N . LEU B 1 270 ? 33.020 1.727 13.326 1.00 15.31 284 LEU B N 1
ATOM 3910 C CA . LEU B 1 270 ? 34.423 1.620 12.942 1.00 14.94 284 LEU B CA 1
ATOM 3911 C C . LEU B 1 270 ? 34.766 0.135 12.710 1.00 18.49 284 LEU B C 1
ATOM 3912 O O . LEU B 1 270 ? 35.442 -0.189 11.717 1.00 18.35 284 LEU B O 1
ATOM 3917 N N . ARG B 1 271 ? 34.292 -0.722 13.608 1.00 18.13 285 ARG B N 1
ATOM 3918 C CA . ARG B 1 271 ? 34.499 -2.184 13.420 1.00 21.29 285 ARG B CA 1
ATOM 3919 C C . ARG B 1 271 ? 33.849 -2.652 12.137 1.00 20.45 285 ARG B C 1
ATOM 3920 O O . ARG B 1 271 ? 34.468 -3.427 11.361 1.00 21.62 285 ARG B O 1
ATOM 3928 N N . ALA B 1 272 ? 32.650 -2.158 11.807 1.00 18.90 286 ALA B N 1
ATOM 3929 C CA . ALA B 1 272 ? 31.989 -2.515 10.537 1.00 19.90 286 ALA B CA 1
ATOM 3930 C C . ALA B 1 272 ? 32.801 -2.162 9.334 1.00 21.75 286 ALA B C 1
ATOM 3931 O O . ALA B 1 272 ? 32.706 -2.837 8.279 1.00 23.72 286 ALA B O 1
ATOM 3933 N N . PHE B 1 273 ? 33.528 -1.053 9.414 1.00 19.00 287 PHE B N 1
ATOM 3934 C CA . PHE B 1 273 ? 34.351 -0.576 8.342 1.00 18.33 287 PHE B CA 1
ATOM 3935 C C . PHE B 1 273 ? 35.792 -1.140 8.432 1.00 20.60 287 PHE B C 1
ATOM 3936 O O . PHE B 1 273 ? 36.635 -0.701 7.657 1.00 23.80 287 PHE B O 1
ATOM 3944 N N . GLY B 1 274 ? 36.041 -2.052 9.335 1.00 20.43 288 GLY B N 1
ATOM 3945 C CA . GLY B 1 274 ? 37.344 -2.686 9.429 1.00 23.87 288 GLY B CA 1
ATOM 3946 C C . GLY B 1 274 ? 38.418 -1.739 9.888 1.00 29.21 288 GLY B C 1
ATOM 3947 O O . GLY B 1 274 ? 39.604 -1.948 9.629 1.00 32.49 288 GLY B O 1
ATOM 3948 N N . ALA B 1 275 ? 38.028 -0.673 10.597 1.00 31.04 289 ALA B N 1
ATOM 3949 C CA . ALA B 1 275 ? 38.946 0.380 10.998 1.00 35.27 289 ALA B CA 1
ATOM 3950 C C . ALA B 1 275 ? 39.249 0.262 12.487 1.00 36.01 289 ALA B C 1
ATOM 3951 O O . ALA B 1 275 ? 38.660 -0.574 13.210 1.00 40.59 289 ALA B O 1
#

Organism: Mycobacteroides abscessus (strain ATCC 19977 / DSM 44196 / CCUG 20993 / CIP 104536 / JCM 13569 / NCTC 13031 / TMC 1543 / L948) (NCBI:txid561007)

Secondary structure (DSSP, 8-state):
-HHHHHHHHHHHH-EEEEEEEEETTT--EEEESTTS-EE-GGGGHHHHHHHHHHHTTTSTTGGGPEEP--GGG--SS-TTGGG-TTT-EEHHHHHHHHHHS--HHHHHHHHHHHTSHHHHHHHHHHTT--S------TTGGGS-BTBTTEE-HHHHHHHHIIIIISSSS-HHHHHHHHHHHHT-SS-TTTGGGGSPTT-EEEEEEEE-SSS-EEEEEEEE-TTS--EEEEEEEEESSTT---HHHHHHHHHHHHHHHTT-/-HHHHHHHHHHHHTEEEEEEEEETTT--EEEESTTS-EE-GGGGHHHHHHHHHHHHTTSTTGGGPEEP--GGG--SS-TTGGG-TTT-EEHHHHHHHHHHS--HHHHHHHHHHHTSHHHHHHHHHHTT--S------TTGGGS-BTBTTEE-HHHHHHHHIIIIISSSS-HHHHHHHHHHHHT-SS-TTTGGGGSPTT-EEEEEEEE-SSS-EEEEEEEE-TTS--EEEEEEEEESSTT---HHHHHHHHHHHHHHHTT-

Nearest PDB structures (foldseek):
  4yfm-assembly2_B  TM=1.004E+00  e=4.215E-54  Mycobacteroides abscessus
  5gla-assembly2_B  TM=9.771E-01  e=2.015E-34  Burkholderia thailandensis
  3sh9-assembly1_A  TM=9.468E-01  e=1.007E-31  Bacillus licheniformis
  1jtg-assembly2_C  TM=9.353E-01  e=1.598E-27  Escherichia coli
  4ebp-assembly3_C  TM=9.136E-01  e=1.060E-27  Mycobacterium tuberculosis

Solvent-accessible surface area: 21019 Å² total; per-residue (Å²): 163,13,72,91,29,0,46,56,26,18,177,123,28,23,14,76,0,0,0,49,0,17,7,38,53,70,46,81,69,11,29,30,85,18,107,53,87,5,19,1,1,10,0,7,0,0,0,4,0,0,5,0,0,106,59,39,93,83,60,127,45,0,25,114,74,124,27,115,12,79,122,109,52,31,58,187,128,4,33,41,0,56,125,68,34,107,83,4,7,20,0,34,82,0,0,32,1,0,0,34,62,14,0,15,0,0,0,33,20,0,7,105,55,7,62,16,34,89,36,1,24,126,16,0,83,84,21,54,1,119,52,0,70,6,32,40,48,11,44,95,4,8,66,78,77,78,63,46,5,8,0,9,0,75,26,0,3,51,4,2,96,89,0,6,43,56,135,4,4,43,72,149,0,64,74,33,0,12,72,16,2,76,124,9,60,46,0,87,109,0,0,49,51,16,18,55,106,83,53,61,7,1,1,0,17,8,39,24,114,113,15,11,20,3,0,2,0,0,0,61,6,95,92,89,32,24,0,0,0,0,0,0,1,48,8,123,22,22,6,17,105,122,2,83,74,10,0,4,27,0,0,112,18,0,5,136,51,18,67,39,179,8,72,101,44,0,30,54,24,15,164,102,10,38,23,76,0,0,0,48,0,19,6,38,53,86,47,72,62,10,31,27,92,16,106,52,86,5,19,1,1,10,0,6,0,0,0,4,0,0,5,0,0,84,58,38,103,88,59,132,45,1,26,114,80,134,26,118,18,79,116,108,57,26,42,165,132,3,37,42,0,51,136,56,36,112,72,1,7,31,0,32,106,0,0,26,1,0,0,37,65,14,0,13,0,0,0,28,17,0,6,107,54,9,60,18,33,90,48,2,25,123,12,0,85,67,17,55,2,116,50,0,71,6,32,40,53,8,38,95,4,8,63,66,76,78,65,47,5,9,0,9,0,74,27,0,4,53,4,2,94,92,0,6,41,62,148,4,9,46,68,187,0,60,80,63,0,9,73,15,2,78,117,10,56,34,0,82,91,0,0,48,17,9,17,65,108,80,46,61,4,1,1,1,13,7,39,26,130,103,18,10,17,3,0,1,0,0,0,60,6,95,92,83,35,22,0,0,0,0,0,0,0,50,8,151,77,74,108,23,127,110,1,83,35,7,0,0,23,0,0,94,17,0,8,127,46,15,66,44

Foldseek 3Di:
DLQVVLVVLCVVQAFDKWKWKAFVFVRDMDTDQQAPKDACFLVCLLLLLLLQQQVCVVVPCQQVDWDADAPVLADPQAVDVVVQNPPTDGLLVLSLCCFQRVGQSSSVVSCVVLPHFCSSVVLVVVVVDPFAAADDGPPCSQPDDPRHNMGGFNSSQVVCCCQQPHPSDPPVSNVSSQVSQQNHDPQCLALVVQDDPPWTKGKGWRAHQQGWIKMWIWTHDPPGGIMTMIMTTGHPRRPDPCRRNSRSVSSNSVVVVVVD/DLQVVLVVLCVVQAFDKWKWKAFPFVRDIDTDQQADKDACFLQLLLLLLLLQLVVCVVPPPQQADFDADAPVLADPQAVPVNVPNPPTDGLLVLSLCCFQRVGQSSSVVSCVVQPHQCSSVVLVVVVVDPFAAADDGPPCSQPDDPRHNMGGWNSSLVVCCCLQPHPSDPPVSNVSSQVSQQNHDPQCLALVVQDDPPKTKGKGWRDHQQQWIKMWIWIGDPPGGIMTMIMTIDHPGRVDPCRSVSRSVSSNSVCVVVVD

Radius of gyration: 27.55 Å; Cα contacts (8 Å, |Δi|>4): 1095; chains: 2; bounding box: 58×80×62 Å